Protein 3FD9 (pdb70)

Radius of gyration: 28.09 Å; Cα contacts (8 Å, |Δi|>4): 733; chains: 3; bounding box: 66×67×73 Å

CATH classification: 1.10.8.520 (+2 more: 1.20.1270.190, 1.10.287.1060)

Foldseek 3Di:
DDVVLCPVLQQADPVLVVVCPVPDPVLRVLLVPALASVLCSVLSNHDDPVQSVQSVVLVVVVPSVSSLQDAAEQAVQPLVSCSQPVVLVLVLVLCVLPVCLVVLVVVLVVLVVLLVVLVVVLVVLVVVCVVVVPVSVVSCVVSVVSNVVSVVVNVVSVVVVVVSVVVSCVQFVQSPQCVCCVVPNARVSRPPDHPVCVQLVVLVNCLPPDPCSQVSNVVVCVVVSSGHPNHGYHHDD/DDPVLCDVLQQADPVLVVVVPCPDPLLVVCLVPQPASVLCSVLSNHDDPVLSVQSVVLVVDPDSCSSQQDAAEQALLDLVSCSQPVVLPLVLVLCVVPVCLVVLVVVLVVLVVVLVVLVVVQVVLVVVCVPPVVVSVVVNVVSVVVNVVSVVSNVVSVVVVVVSVVVVCVQFVLCVVCVCCVPVVASVSRPPDHPVCVQQVVLVRCQPPDDCSFVSNVVVCVVSPSGHPNYTYHHD/DDPVLCDVLQQADPVLVVVCPVPDPVLVVCLVPDPQSVLCSVLSNHDDPVQSVQSVVLSVVPDPPSCLLDAAEEAVLDLVSCSQAVVLVVVLVLCVVPVCVVVLVVVLVVLVVVLVVLVVVLVVLVVVCVPPVPVSVVVNVVSVVVNVVSVVSNVVSVVVVVVSVVVVCVQQVQSPQCCCCVPVNARCSSVVDHPVCPQLVVLSNQLPPDVCSQVSNVVVCVVSPSGRPNYGYHHD

Solvent-accessible surface area: 35447 Å² total

B-factor: mean 56.74, std 30.14, range [13.81, 181.64]

InterPro domains:
  IPR031835 Antiactivator protein ExsD, N-terminal domain [PF16806] (42-103)
  IPR043101 Antiactivator protein ExsD, domain 1 [G3DSA:1.10.8.520] (37-108)
  IPR048311 Antiactivator protein ExsD, helical hairpin domain [PF20904] (138-202)
  IPR048312 Antiactivator protein ExsD, C-terminal domain [PF20905] (214-274)

Sequence (709 aa):
ASSSLYRESGIISARQLALLQRLPRLRLEQLFRCEWLQQRLARGLALGREEVRQILLCAAQDDDGWCAELGDRVNLAVPQSIDWVLLPVYGWWESLLDQAIPGWRLSLVELETQSRQLRIKSEFWSRVAELEPEQAREELARVAKCQARTQEQVAELAGKLETASALAKSAWPNWQRGATLLASGGLAGFEPIPEVLECLWQPLCRLDDDVGAADAVQAWLHERNLCQAQDHFYWQSASSSLYRESGIISARQLALLQRLPRLRLEQLFRCEWLQQRLARGLALGREEVRQILLCAAQDDDGWCAELGDRVNLAVPQSIDWVLLPVYGWWESLLDQAIPGWRLSLVELETQSRQLRIKSEFWSRVAELEPEQAREELARVAKCQARTQEQVAELAGKLETASALAKSAWPNWQRGATLLASGGLAGFEPIPEVLECLWQPLCRLDDDVGAADAVQAWLHERNLCQAQDHFYWQASSSLYRESGIISARQLALLQRLPRLRLEQLFRCEWLQQRLARGLALGREEVRQILLCAAQDDDGWCAELGDRVNLAVPQSIDWVLLPVYGWWESLLDQAIPGWRLSLVELETQSRQLRIKSEFWSRVAELEPEQAREELARVAKCQARTQEQVAELAGKLETASALAKSAWPNWQRGATLLASGGLAGFEPIPEVLECLWQPLCRLDDDVGAADAVQAWLHERNLCQAQDHFYWQ

Organism: Pseudomonas aeruginosa (strain UCBPP-PA14) (NCBI:txid208963)

Structure (mmCIF, N/CA/C/O backbone):
data_3FD9
#
_entry.id   3FD9
#
_cell.length_a   144.755
_cell.length_b   69.347
_cell.length_c   86.331
_cell.angle_alpha   90.00
_cell.angle_beta   90.00
_cell.angle_gamma   90.00
#
_symmetry.space_group_name_H-M   'P 21 21 2'
#
loop_
_entity.id
_entity.type
_entity.pdbx_description
1 polymer 'Uncharacterized protein'
2 water water
#
loop_
_atom_site.group_PDB
_atom_site.id
_atom_site.type_symbol
_atom_site.label_atom_id
_atom_site.label_alt_id
_atom_site.label_comp_id
_atom_site.label_asym_id
_atom_site.label_entity_id
_atom_site.label_seq_id
_atom_site.pdbx_PDB_ins_code
_atom_site.Cartn_x
_atom_site.Cartn_y
_atom_site.Cartn_z
_atom_site.occupancy
_atom_site.B_iso_or_equiv
_atom_site.auth_seq_id
_atom_site.auth_comp_id
_atom_site.auth_asym_id
_atom_site.auth_atom_id
_atom_site.pdbx_PDB_model_num
ATOM 1 N N . ALA A 1 17 ? 43.059 49.359 62.139 1.00 90.69 37 ALA A N 1
ATOM 2 C CA . ALA A 1 17 ? 42.658 48.432 61.083 1.00 91.26 37 ALA A CA 1
ATOM 3 C C . ALA A 1 17 ? 43.821 48.105 60.143 1.00 90.40 37 ALA A C 1
ATOM 4 O O . ALA A 1 17 ? 43.993 48.744 59.103 1.00 90.67 37 ALA A O 1
ATOM 6 N N . SER A 1 18 ? 44.603 47.094 60.516 1.00 69.78 38 SER A N 1
ATOM 7 C CA . SER A 1 18 ? 45.818 46.727 59.800 1.00 65.70 38 SER A CA 1
ATOM 8 C C . SER A 1 18 ? 45.704 45.349 59.163 1.00 62.78 38 SER A C 1
ATOM 9 O O . SER A 1 18 ? 44.779 44.592 59.459 1.00 62.62 38 SER A O 1
ATOM 12 N N . SER A 1 19 ? 46.663 45.022 58.301 1.00 61.91 39 SER A N 1
ATOM 13 C CA . SER A 1 19 ? 46.663 43.747 57.589 1.00 58.19 39 SER A CA 1
ATOM 14 C C . SER A 1 19 ? 46.708 42.579 58.555 1.00 58.39 39 SER A C 1
ATOM 15 O O . SER A 1 19 ? 46.355 41.459 58.206 1.00 58.79 39 SER A O 1
ATOM 18 N N . SER A 1 20 ? 47.151 42.848 59.775 1.00 52.25 40 SER A N 1
ATOM 19 C CA . SER A 1 20 ? 47.232 41.823 60.801 1.00 51.12 40 SER A CA 1
ATOM 20 C C . SER A 1 20 ? 45.845 41.320 61.203 1.00 49.35 40 SER A C 1
ATOM 21 O O . SER A 1 20 ? 45.655 40.131 61.415 1.00 49.46 40 SER A O 1
ATOM 24 N N . LEU A 1 21 ? 44.877 42.224 61.306 1.00 51.33 41 LEU A N 1
ATOM 25 C CA . LEU A 1 21 ? 43.500 41.835 61.604 1.00 50.81 41 LEU A CA 1
ATOM 26 C C . LEU A 1 21 ? 42.968 40.838 60.590 1.00 47.66 41 LEU A C 1
ATOM 27 O O . LEU A 1 21 ? 42.226 39.919 60.934 1.00 49.07 41 LEU A O 1
ATOM 32 N N . TYR A 1 22 ? 43.340 41.037 59.333 1.00 42.42 42 TYR A N 1
ATOM 33 C CA . TYR A 1 22 ? 42.820 40.227 58.243 1.00 38.65 42 TYR A CA 1
ATOM 34 C C . TYR A 1 22 ? 43.534 38.894 58.134 1.00 38.16 42 TYR A C 1
ATOM 35 O O . TYR A 1 22 ? 42.946 37.895 57.740 1.00 40.21 42 TYR A O 1
ATOM 44 N N . ARG A 1 23 ? 44.809 38.886 58.480 1.00 39.22 43 ARG A N 1
ATOM 45 C CA . ARG A 1 23 ? 45.560 37.656 58.507 1.00 38.42 43 ARG A CA 1
ATOM 46 C C . ARG A 1 23 ? 45.067 36.788 59.663 1.00 40.49 43 ARG A C 1
ATOM 47 O O . ARG A 1 23 ? 44.719 35.621 59.462 1.00 40.86 43 ARG A O 1
ATOM 55 N N . GLU A 1 24 ? 45.020 37.353 60.867 1.00 44.46 44 GLU A N 1
ATOM 56 C CA . GLU A 1 24 ? 44.555 36.608 62.037 1.00 47.38 44 GLU A CA 1
ATOM 57 C C . GLU A 1 24 ? 43.151 36.024 61.865 1.00 43.87 44 GLU A C 1
ATOM 58 O O . GLU A 1 24 ? 42.852 34.943 62.371 1.00 43.14 44 GLU A O 1
ATOM 64 N N . SER A 1 25 ? 42.293 36.748 61.158 1.00 43.33 45 SER A N 1
ATOM 65 C CA . SER A 1 25 ? 40.915 36.323 60.955 1.00 41.04 45 SER A CA 1
ATOM 66 C C . SER A 1 25 ? 40.755 35.417 59.750 1.00 39.13 45 SER A C 1
ATOM 67 O O . SER A 1 25 ? 39.632 35.070 59.387 1.00 37.51 45 SER A O 1
ATOM 70 N N . GLY A 1 26 ? 41.869 35.048 59.123 1.00 38.23 46 GLY A N 1
ATOM 71 C CA . GLY A 1 26 ? 41.845 34.160 57.971 1.00 37.62 46 GLY A CA 1
ATOM 72 C C . GLY A 1 26 ? 40.997 34.703 56.836 1.00 36.38 46 GLY A C 1
ATOM 73 O O . GLY A 1 26 ? 40.354 33.952 56.102 1.00 35.85 46 GLY A O 1
ATOM 74 N N . ILE A 1 27 ? 40.984 36.022 56.698 1.00 33.70 47 ILE A N 1
ATOM 75 C CA . ILE A 1 27 ? 40.245 36.656 55.620 1.00 32.91 47 ILE A CA 1
ATOM 76 C C . ILE A 1 27 ? 41.133 36.721 54.386 1.00 31.81 47 ILE A C 1
ATOM 77 O O . ILE A 1 27 ? 40.659 36.582 53.255 1.00 31.96 47 ILE A O 1
ATOM 82 N N . ILE A 1 28 ? 42.427 36.921 54.629 1.00 29.05 48 ILE A N 1
ATOM 83 C CA . ILE A 1 28 ? 43.436 37.048 53.588 1.00 26.38 48 ILE A CA 1
ATOM 84 C C . ILE A 1 28 ? 44.615 36.119 53.911 1.00 27.18 48 ILE A C 1
ATOM 85 O O . ILE A 1 28 ? 45.224 36.225 54.978 1.00 29.94 48 ILE A O 1
ATOM 90 N N . SER A 1 29 ? 44.942 35.206 53.003 1.00 22.74 49 SER A N 1
ATOM 91 C CA . SER A 1 29 ? 46.046 34.289 53.254 1.00 22.68 49 SER A CA 1
ATOM 92 C C . SER A 1 29 ? 47.389 35.007 53.144 1.00 23.10 49 SER A C 1
ATOM 93 O O . SER A 1 29 ? 47.463 36.112 52.617 1.00 24.01 49 SER A O 1
ATOM 96 N N . ALA A 1 30 ? 48.448 34.382 53.648 1.00 33.07 50 ALA A N 1
ATOM 97 C CA . ALA A 1 30 ? 49.785 34.955 53.546 1.00 34.83 50 ALA A CA 1
ATOM 98 C C . ALA A 1 30 ? 50.148 35.124 52.083 1.00 31.94 50 ALA A C 1
ATOM 99 O O . ALA A 1 30 ? 50.663 36.169 51.675 1.00 33.31 50 ALA A O 1
ATOM 101 N N . ARG A 1 31 ? 49.874 34.085 51.297 1.00 36.96 51 ARG A N 1
ATOM 102 C CA . ARG A 1 31 ? 50.103 34.117 49.860 1.00 35.63 51 ARG A CA 1
ATOM 103 C C . ARG A 1 31 ? 49.424 35.334 49.230 1.00 35.84 51 ARG A C 1
ATOM 104 O O . ARG A 1 31 ? 50.044 36.079 48.466 1.00 37.20 51 ARG A O 1
ATOM 112 N N . GLN A 1 32 ? 48.146 35.527 49.550 1.00 28.56 52 GLN A N 1
ATOM 113 C CA . GLN A 1 32 ? 47.360 36.603 48.941 1.00 27.59 52 GLN A CA 1
ATOM 114 C C . GLN A 1 32 ? 47.887 37.972 49.314 1.00 27.62 52 GLN A C 1
ATOM 115 O O . GLN A 1 32 ? 48.057 38.835 48.452 1.00 29.73 52 GLN A O 1
ATOM 121 N N . LEU A 1 33 ? 48.152 38.165 50.600 1.00 37.95 53 LEU A N 1
ATOM 122 C CA . LEU A 1 33 ? 48.685 39.432 51.075 1.00 37.69 53 LEU A CA 1
ATOM 123 C C . LEU A 1 33 ? 49.972 39.819 50.335 1.00 37.70 53 LEU A C 1
ATOM 124 O O . LEU A 1 33 ? 50.156 40.973 49.973 1.00 40.76 53 LEU A O 1
ATOM 129 N N . ALA A 1 34 ? 50.854 38.859 50.096 1.00 27.80 54 ALA A N 1
ATOM 130 C CA . ALA A 1 34 ? 52.127 39.156 49.452 1.00 27.79 54 ALA A CA 1
ATOM 131 C C . ALA A 1 34 ? 51.927 39.712 48.052 1.00 28.51 54 ALA A C 1
ATOM 132 O O . ALA A 1 34 ? 52.676 40.578 47.603 1.00 30.02 54 ALA A O 1
ATOM 134 N N . LEU A 1 35 ? 50.920 39.202 47.356 1.00 30.11 55 LEU A N 1
ATOM 135 C CA . LEU A 1 35 ? 50.675 39.624 45.990 1.00 30.00 55 LEU A CA 1
ATOM 136 C C . LEU A 1 35 ? 50.111 41.031 46.017 1.00 29.92 55 LEU A C 1
ATOM 137 O O . LEU A 1 35 ? 50.515 41.899 45.243 1.00 31.47 55 LEU A O 1
ATOM 142 N N . LEU A 1 36 ? 49.173 41.247 46.931 1.00 33.17 56 LEU A N 1
ATOM 143 C CA . LEU A 1 36 ? 48.565 42.549 47.115 1.00 33.08 56 LEU A CA 1
ATOM 144 C C . LEU A 1 36 ? 49.610 43.586 47.501 1.00 34.39 56 LEU A C 1
ATOM 145 O O . LEU A 1 36 ? 49.584 44.700 46.997 1.00 37.15 56 LEU A O 1
ATOM 150 N N . GLN A 1 37 ? 50.536 43.222 48.379 1.00 34.50 57 GLN A N 1
ATOM 151 C CA . GLN A 1 37 ? 51.543 44.173 48.822 1.00 34.28 57 GLN A CA 1
ATOM 152 C C . GLN A 1 37 ? 52.434 44.597 47.674 1.00 35.40 57 GLN A C 1
ATOM 153 O O . GLN A 1 37 ? 52.880 45.736 47.612 1.00 39.57 57 GLN A O 1
ATOM 159 N N . ARG A 1 38 ? 52.684 43.684 46.749 1.00 30.01 58 ARG A N 1
ATOM 160 C CA . ARG A 1 38 ? 53.565 43.977 45.624 1.00 30.26 58 ARG A CA 1
ATOM 161 C C . ARG A 1 38 ? 52.862 44.865 44.599 1.00 30.76 58 ARG A C 1
ATOM 162 O O . ARG A 1 38 ? 53.490 45.737 43.982 1.00 32.26 58 ARG A O 1
ATOM 178 N N . LEU A 1 40 ? 49.798 46.720 44.958 1.00 38.41 60 LEU A N 1
ATOM 179 C CA . LEU A 1 40 ? 49.172 47.928 45.459 1.00 39.95 60 LEU A CA 1
ATOM 180 C C . LEU A 1 40 ? 50.178 48.804 46.188 1.00 41.88 60 LEU A C 1
ATOM 181 O O . LEU A 1 40 ? 50.907 48.325 47.061 1.00 42.01 60 LEU A O 1
ATOM 186 N N . PRO A 1 41 ? 50.215 50.094 45.823 1.00 42.19 61 PRO A N 1
ATOM 187 C CA . PRO A 1 41 ? 50.952 51.150 46.518 1.00 45.41 61 PRO A CA 1
ATOM 188 C C . PRO A 1 41 ? 50.569 51.166 47.986 1.00 46.07 61 PRO A C 1
ATOM 189 O O . PRO A 1 41 ? 49.431 50.848 48.306 1.00 45.87 61 PRO A O 1
ATOM 193 N N . ARG A 1 42 ? 51.494 51.539 48.859 1.00 62.64 62 ARG A N 1
ATOM 194 C CA . ARG A 1 42 ? 51.226 51.572 50.296 1.00 64.71 62 ARG A CA 1
ATOM 195 C C . ARG A 1 42 ? 49.926 52.307 50.636 1.00 63.79 62 ARG A C 1
ATOM 196 O O . ARG A 1 42 ? 49.206 51.932 51.565 1.00 63.54 62 ARG A O 1
ATOM 204 N N . LEU A 1 43 ? 49.637 53.358 49.878 1.00 60.38 63 LEU A N 1
ATOM 205 C CA . LEU A 1 43 ? 48.469 54.190 50.133 1.00 60.40 63 LEU A CA 1
ATOM 206 C C . LEU A 1 43 ? 47.178 53.473 49.759 1.00 57.54 63 LEU A C 1
ATOM 207 O O . LEU A 1 43 ? 46.167 53.616 50.437 1.00 57.95 63 LEU A O 1
ATOM 212 N N . ARG A 1 44 ? 47.213 52.706 48.677 1.00 48.98 64 ARG A N 1
ATOM 213 C CA . ARG A 1 44 ? 46.035 51.976 48.222 1.00 47.17 64 ARG A CA 1
ATOM 214 C C . ARG A 1 44 ? 45.751 50.801 49.137 1.00 45.43 64 ARG A C 1
ATOM 215 O O . ARG A 1 44 ? 44.600 50.454 49.396 1.00 45.23 64 ARG A O 1
ATOM 223 N N . LEU A 1 45 ? 46.818 50.180 49.621 1.00 38.75 65 LEU A N 1
ATOM 224 C CA . LEU A 1 45 ? 46.690 49.090 50.574 1.00 35.91 65 LEU A CA 1
ATOM 225 C C . LEU A 1 45 ? 45.926 49.511 51.815 1.00 34.46 65 LEU A C 1
ATOM 226 O O . LEU A 1 45 ? 45.086 48.771 52.291 1.00 32.10 65 LEU A O 1
ATOM 231 N N . GLU A 1 46 ? 46.237 50.686 52.352 1.00 59.92 66 GLU A N 1
ATOM 232 C CA . GLU A 1 46 ? 45.572 51.149 53.561 1.00 61.79 66 GLU A CA 1
ATOM 233 C C . GLU A 1 46 ? 44.138 51.545 53.242 1.00 59.15 66 GLU A C 1
ATOM 234 O O . GLU A 1 46 ? 43.242 51.355 54.058 1.00 59.92 66 GLU A O 1
ATOM 240 N N . GLN A 1 47 ? 43.907 52.071 52.047 1.00 38.04 67 GLN A N 1
ATOM 241 C CA . GLN A 1 47 ? 42.543 52.407 51.654 1.00 36.66 67 GLN A CA 1
ATOM 242 C C . GLN A 1 47 ? 41.708 51.151 51.543 1.00 33.85 67 GLN A C 1
ATOM 243 O O . GLN A 1 47 ? 40.552 51.123 51.962 1.00 35.12 67 GLN A O 1
ATOM 249 N N . LEU A 1 48 ? 42.302 50.107 50.980 1.00 32.85 68 LEU A N 1
ATOM 250 C CA . LEU A 1 48 ? 41.638 48.821 50.878 1.00 31.22 68 LEU A CA 1
ATOM 251 C C . LEU A 1 48 ? 41.299 48.283 52.257 1.00 31.56 68 LEU A C 1
ATOM 252 O O . LEU A 1 48 ? 40.212 47.760 52.474 1.00 30.66 68 LEU A O 1
ATOM 257 N N . PHE A 1 49 ? 42.229 48.415 53.194 1.00 38.67 69 PHE A N 1
ATOM 258 C CA . PHE A 1 49 ? 42.046 47.801 54.498 1.00 39.31 69 PHE A CA 1
ATOM 259 C C . PHE A 1 49 ? 40.924 48.459 55.276 1.00 40.19 69 PHE A C 1
ATOM 260 O O . PHE A 1 49 ? 40.313 47.828 56.132 1.00 41.94 69 PHE A O 1
ATOM 268 N N . ARG A 1 50 ? 40.644 49.721 54.970 1.00 49.26 70 ARG A N 1
ATOM 269 C CA . ARG A 1 50 ? 39.633 50.470 55.706 1.00 51.29 70 ARG A CA 1
ATOM 270 C C . ARG A 1 50 ? 38.284 50.545 54.997 1.00 50.71 70 ARG A C 1
ATOM 271 O O . ARG A 1 50 ? 37.313 51.067 55.552 1.00 52.41 70 ARG A O 1
ATOM 279 N N . CYS A 1 51 ? 38.213 50.017 53.781 1.00 37.49 71 CYS A N 1
ATOM 280 C CA . CYS A 1 51 ? 37.007 50.186 52.980 1.00 37.42 71 CYS A CA 1
ATOM 281 C C . CYS A 1 51 ? 35.843 49.326 53.475 1.00 37.41 71 CYS A C 1
ATOM 282 O O . CYS A 1 51 ? 36.044 48.289 54.098 1.00 37.58 71 CYS A O 1
ATOM 285 N N . GLU A 1 52 ? 34.624 49.768 53.194 1.00 52.18 72 GLU A N 1
ATOM 286 C CA . GLU A 1 52 ? 33.421 49.111 53.711 1.00 52.48 72 GLU A CA 1
ATOM 287 C C . GLU A 1 52 ? 33.274 47.666 53.265 1.00 50.38 72 GLU A C 1
ATOM 288 O O . GLU A 1 52 ? 32.912 46.806 54.060 1.00 50.41 72 GLU A O 1
ATOM 294 N N . TRP A 1 53 ? 33.537 47.417 51.983 1.00 32.64 73 TRP A N 1
ATOM 295 C CA . TRP A 1 53 ? 33.425 46.082 51.391 1.00 29.74 73 TRP A CA 1
ATOM 296 C C . TRP A 1 53 ? 34.285 45.092 52.143 1.00 28.77 73 TRP A C 1
ATOM 297 O O . TRP A 1 53 ? 33.796 44.083 52.628 1.00 29.75 73 TRP A O 1
ATOM 308 N N . LEU A 1 54 ? 35.570 45.389 52.251 1.00 35.99 74 LEU A N 1
ATOM 309 C CA . LEU A 1 54 ? 36.483 44.470 52.909 1.00 35.31 74 LEU A CA 1
ATOM 310 C C . LEU A 1 54 ? 36.148 44.356 54.396 1.00 35.93 74 LEU A C 1
ATOM 311 O O . LEU A 1 54 ? 36.353 43.313 55.006 1.00 37.31 74 LEU A O 1
ATOM 316 N N . GLN A 1 55 ? 35.625 45.430 54.975 1.00 37.44 75 GLN A N 1
ATOM 317 C CA . GLN A 1 55 ? 35.228 45.418 56.380 1.00 38.51 75 GLN A CA 1
ATOM 318 C C . GLN A 1 55 ? 34.036 44.488 56.610 1.00 38.13 75 GLN A C 1
ATOM 319 O O . GLN A 1 55 ? 33.927 43.839 57.648 1.00 39.27 75 GLN A O 1
ATOM 325 N N . GLN A 1 56 ? 33.141 44.452 55.630 1.00 41.17 76 GLN A N 1
ATOM 326 C CA . GLN A 1 56 ? 31.963 43.604 55.662 1.00 40.95 76 GLN A CA 1
ATOM 327 C C . GLN A 1 56 ? 32.391 42.146 55.598 1.00 39.78 76 GLN A C 1
ATOM 328 O O . GLN A 1 56 ? 31.919 41.313 56.372 1.00 41.38 76 GLN A O 1
ATOM 334 N N . ARG A 1 57 ? 33.302 41.838 54.681 1.00 29.40 77 ARG A N 1
ATOM 335 C CA . ARG A 1 57 ? 33.816 40.481 54.569 1.00 26.41 77 ARG A CA 1
ATOM 336 C C . ARG A 1 57 ? 34.528 40.058 55.844 1.00 27.09 77 ARG A C 1
ATOM 337 O O . ARG A 1 57 ? 34.363 38.925 56.295 1.00 26.43 77 ARG A O 1
ATOM 345 N N . LEU A 1 58 ? 35.299 40.961 56.441 1.00 30.94 78 LEU A N 1
ATOM 346 C CA . LEU A 1 58 ? 35.970 40.651 57.703 1.00 33.52 78 LEU A CA 1
ATOM 347 C C . LEU A 1 58 ? 34.963 40.248 58.786 1.00 33.34 78 LEU A C 1
ATOM 348 O O . LEU A 1 58 ? 35.050 39.157 59.365 1.00 32.71 78 LEU A O 1
ATOM 353 N N . ALA A 1 59 ? 34.002 41.128 59.042 1.00 43.09 79 ALA A N 1
ATOM 354 C CA . ALA A 1 59 ? 32.979 40.885 60.053 1.00 43.10 79 ALA A CA 1
ATOM 355 C C . ALA A 1 59 ? 32.228 39.565 59.826 1.00 43.05 79 ALA A C 1
ATOM 356 O O . ALA A 1 59 ? 31.793 38.911 60.775 1.00 46.02 79 ALA A O 1
ATOM 358 N N . ARG A 1 60 ? 32.085 39.172 58.568 1.00 32.49 80 ARG A N 1
ATOM 359 C CA . ARG A 1 60 ? 31.287 38.006 58.233 1.00 31.58 80 ARG A CA 1
ATOM 360 C C . ARG A 1 60 ? 32.144 36.750 58.124 1.00 32.64 80 ARG A C 1
ATOM 361 O O . ARG A 1 60 ? 31.616 35.642 58.017 1.00 34.97 80 ARG A O 1
ATOM 369 N N . GLY A 1 61 ? 33.463 36.924 58.163 1.00 34.09 81 GLY A N 1
ATOM 370 C CA . GLY A 1 61 ? 34.381 35.809 58.033 1.00 33.42 81 GLY A CA 1
ATOM 371 C C . GLY A 1 61 ? 34.501 35.284 56.613 1.00 34.41 81 GLY A C 1
ATOM 372 O O . GLY A 1 61 ? 34.829 34.113 56.404 1.00 36.75 81 GLY A O 1
ATOM 373 N N . LEU A 1 62 ? 34.256 36.148 55.633 1.00 30.19 82 LEU A N 1
ATOM 374 C CA . LEU A 1 62 ? 34.221 35.719 54.238 1.00 30.15 82 LEU A CA 1
ATOM 375 C C . LEU A 1 62 ? 35.566 35.849 53.505 1.00 29.19 82 LEU A C 1
ATOM 376 O O . LEU A 1 62 ? 35.842 36.847 52.845 1.00 28.95 82 LEU A O 1
ATOM 381 N N . ALA A 1 63 ? 36.378 34.804 53.611 1.00 27.85 83 ALA A N 1
ATOM 382 C CA . ALA A 1 63 ? 37.716 34.767 53.036 1.00 27.91 83 ALA A CA 1
ATOM 383 C C . ALA A 1 63 ? 37.754 35.111 51.551 1.00 27.85 83 ALA A C 1
ATOM 384 O O . ALA A 1 63 ? 36.878 34.707 50.800 1.00 28.90 83 ALA A O 1
ATOM 386 N N . LEU A 1 64 ? 38.789 35.827 51.126 1.00 24.78 84 LEU A N 1
ATOM 387 C CA . LEU A 1 64 ? 38.941 36.181 49.717 1.00 24.83 84 LEU A CA 1
ATOM 388 C C . LEU A 1 64 ? 39.364 34.984 48.869 1.00 25.55 84 LEU A C 1
ATOM 389 O O . LEU A 1 64 ? 40.084 34.103 49.341 1.00 26.66 84 LEU A O 1
ATOM 394 N N . GLY A 1 65 ? 38.934 34.976 47.610 1.00 29.72 85 GLY A N 1
ATOM 395 C CA . GLY A 1 65 ? 39.354 33.956 46.665 1.00 29.29 85 GLY A CA 1
ATOM 396 C C . GLY A 1 65 ? 40.054 34.595 45.485 1.00 30.77 85 GLY A C 1
ATOM 397 O O . GLY A 1 65 ? 40.371 35.777 45.528 1.00 31.00 85 GLY A O 1
ATOM 398 N N . ARG A 1 66 ? 40.297 33.826 44.430 1.00 38.09 86 ARG A N 1
ATOM 399 C CA . ARG A 1 66 ? 41.008 34.355 43.275 1.00 41.76 86 ARG A CA 1
ATOM 400 C C . ARG A 1 66 ? 40.353 35.617 42.730 1.00 42.38 86 ARG A C 1
ATOM 401 O O . ARG A 1 66 ? 41.031 36.596 42.429 1.00 42.04 86 ARG A O 1
ATOM 409 N N . GLU A 1 67 ? 39.030 35.583 42.599 1.00 42.16 87 GLU A N 1
ATOM 410 C CA . GLU A 1 67 ? 38.296 36.671 41.967 1.00 43.62 87 GLU A CA 1
ATOM 411 C C . GLU A 1 67 ? 38.292 37.926 42.831 1.00 42.79 87 GLU A C 1
ATOM 412 O O . GLU A 1 67 ? 38.484 39.034 42.331 1.00 44.56 87 GLU A O 1
ATOM 418 N N . GLU A 1 68 ? 38.079 37.751 44.128 1.00 37.02 88 GLU A N 1
ATOM 419 C CA . GLU A 1 68 ? 38.124 38.879 45.037 1.00 36.13 88 GLU A CA 1
ATOM 420 C C . GLU A 1 68 ? 39.474 39.568 44.922 1.00 35.53 88 GLU A C 1
ATOM 421 O O . GLU A 1 68 ? 39.548 40.792 44.858 1.00 37.77 88 GLU A O 1
ATOM 427 N N . VAL A 1 69 ? 40.549 38.794 44.878 1.00 25.87 89 VAL A N 1
ATOM 428 C CA . VAL A 1 69 ? 41.862 39.402 44.700 1.00 32.79 89 VAL A CA 1
ATOM 429 C C . VAL A 1 69 ? 41.943 40.157 43.370 1.00 27.51 89 VAL A C 1
ATOM 430 O O . VAL A 1 69 ? 42.354 41.322 43.341 1.00 27.88 89 VAL A O 1
ATOM 434 N N . ARG A 1 70 ? 41.548 39.512 42.275 1.00 31.62 90 ARG A N 1
ATOM 435 C CA . ARG A 1 70 ? 41.626 40.161 40.971 1.00 33.05 90 ARG A CA 1
ATOM 436 C C . ARG A 1 70 ? 40.849 41.479 40.956 1.00 33.36 90 ARG A C 1
ATOM 437 O O . ARG A 1 70 ? 41.376 42.505 40.513 1.00 35.36 90 ARG A O 1
ATOM 445 N N . GLN A 1 71 ? 39.610 41.444 41.446 1.00 29.40 91 GLN A N 1
ATOM 446 C CA . GLN A 1 71 ? 38.752 42.624 41.474 1.00 29.27 91 GLN A CA 1
ATOM 447 C C . GLN A 1 71 ? 39.386 43.764 42.249 1.00 28.95 91 GLN A C 1
ATOM 448 O O . GLN A 1 71 ? 39.319 44.920 41.837 1.00 31.28 91 GLN A O 1
ATOM 454 N N . ILE A 1 72 ? 40.006 43.440 43.375 1.00 26.49 92 ILE A N 1
ATOM 455 C CA . ILE A 1 72 ? 40.747 44.437 44.132 1.00 25.76 92 ILE A CA 1
ATOM 456 C C . ILE A 1 72 ? 41.774 45.112 43.231 1.00 27.30 92 ILE A C 1
ATOM 457 O O . ILE A 1 72 ? 41.774 46.332 43.088 1.00 26.19 92 ILE A O 1
ATOM 462 N N . LEU A 1 73 ? 42.634 44.310 42.609 1.00 31.84 93 LEU A N 1
ATOM 463 C CA . LEU A 1 73 ? 43.667 44.842 41.724 1.00 34.84 93 LEU A CA 1
ATOM 464 C C . LEU A 1 73 ? 43.057 45.637 40.574 1.00 38.10 93 LEU A C 1
ATOM 465 O O . LEU A 1 73 ? 43.625 46.629 40.108 1.00 40.20 93 LEU A O 1
ATOM 470 N N . LEU A 1 74 ? 41.893 45.192 40.122 1.00 39.17 94 LEU A N 1
ATOM 471 C CA . LEU A 1 74 ? 41.216 45.828 39.008 1.00 41.36 94 LEU A CA 1
ATOM 472 C C . LEU A 1 74 ? 40.760 47.220 39.415 1.00 42.60 94 LEU A C 1
ATOM 473 O O . LEU A 1 74 ? 41.240 48.231 38.892 1.00 44.17 94 LEU A O 1
ATOM 478 N N . CYS A 1 75 ? 39.834 47.255 40.366 1.00 42.07 95 CYS A N 1
ATOM 479 C CA . CYS A 1 75 ? 39.266 48.498 40.851 1.00 45.08 95 CYS A CA 1
ATOM 480 C C . CYS A 1 75 ? 40.309 49.503 41.313 1.00 47.72 95 CYS A C 1
ATOM 481 O O . CYS A 1 75 ? 40.088 50.703 41.222 1.00 50.08 95 CYS A O 1
ATOM 484 N N . ALA A 1 76 ? 41.442 49.018 41.806 1.00 55.42 96 ALA A N 1
ATOM 485 C CA . ALA A 1 76 ? 42.457 49.900 42.358 1.00 56.71 96 ALA A CA 1
ATOM 486 C C . ALA A 1 76 ? 43.259 50.584 41.262 1.00 60.64 96 ALA A C 1
ATOM 487 O O . ALA A 1 76 ? 43.950 51.571 41.513 1.00 62.96 96 ALA A O 1
ATOM 489 N N . ALA A 1 77 ? 43.163 50.065 40.043 1.00 53.65 97 ALA A N 1
ATOM 490 C CA . ALA A 1 77 ? 43.949 50.602 38.935 1.00 57.15 97 ALA A CA 1
ATOM 491 C C . ALA A 1 77 ? 43.334 51.864 38.324 1.00 60.23 97 ALA A C 1
ATOM 492 O O . ALA A 1 77 ? 43.979 52.551 37.530 1.00 63.67 97 ALA A O 1
ATOM 494 N N . GLN A 1 78 ? 42.095 52.172 38.695 1.00 72.53 98 GLN A N 1
ATOM 495 C CA . GLN A 1 78 ? 41.441 53.379 38.200 1.00 77.55 98 GLN A CA 1
ATOM 496 C C . GLN A 1 78 ? 42.118 54.638 38.745 1.00 79.16 98 GLN A C 1
ATOM 497 O O . GLN A 1 78 ? 42.170 55.664 38.070 1.00 80.97 98 GLN A O 1
ATOM 503 N N . ASP A 1 79 ? 42.622 54.550 39.973 1.00 88.97 99 ASP A N 1
ATOM 504 C CA . ASP A 1 79 ? 43.354 55.648 40.609 1.00 91.20 99 ASP A CA 1
ATOM 505 C C . ASP A 1 79 ? 42.460 56.744 41.191 1.00 92.11 99 ASP A C 1
ATOM 506 O O . ASP A 1 79 ? 42.949 57.696 41.799 1.00 93.19 99 ASP A O 1
ATOM 511 N N . ASP A 1 80 ? 41.155 56.609 40.994 1.00 88.33 100 ASP A N 1
ATOM 512 C CA . ASP A 1 80 ? 40.195 57.438 41.702 1.00 89.48 100 ASP A CA 1
ATOM 513 C C . ASP A 1 80 ? 40.300 57.078 43.185 1.00 85.97 100 ASP A C 1
ATOM 514 O O . ASP A 1 80 ? 40.546 55.923 43.524 1.00 83.01 100 ASP A O 1
ATOM 519 N N . ASP A 1 81 ? 40.138 58.060 44.066 1.00 79.50 101 ASP A N 1
ATOM 520 C CA . ASP A 1 81 ? 40.344 57.844 45.501 1.00 76.50 101 ASP A CA 1
ATOM 521 C C . ASP A 1 81 ? 39.164 57.152 46.175 1.00 72.26 101 ASP A C 1
ATOM 522 O O . ASP A 1 81 ? 39.236 56.773 47.345 1.00 69.09 101 ASP A O 1
ATOM 527 N N . GLY A 1 82 ? 38.076 56.999 45.433 1.00 55.08 102 GLY A N 1
ATOM 528 C CA . GLY A 1 82 ? 36.918 56.277 45.926 1.00 53.03 102 GLY A CA 1
ATOM 529 C C . GLY A 1 82 ? 36.720 54.977 45.173 1.00 50.70 102 GLY A C 1
ATOM 530 O O . GLY A 1 82 ? 35.590 54.533 44.981 1.00 49.85 102 GLY A O 1
ATOM 531 N N . TRP A 1 83 ? 37.833 54.375 44.752 1.00 56.16 103 TRP A N 1
ATOM 532 C CA . TRP A 1 83 ? 37.821 53.139 43.971 1.00 53.65 103 TRP A CA 1
ATOM 533 C C . TRP A 1 83 ? 37.193 51.984 44.740 1.00 51.79 103 TRP A C 1
ATOM 534 O O . TRP A 1 83 ? 36.540 51.123 44.154 1.00 51.05 103 TRP A O 1
ATOM 545 N N . CYS A 1 84 ? 37.386 51.977 46.053 1.00 57.10 104 CYS A N 1
ATOM 546 C CA . CYS A 1 84 ? 36.790 50.961 46.909 1.00 56.20 104 CYS A CA 1
ATOM 547 C C . CYS A 1 84 ? 35.281 50.849 46.718 1.00 54.55 104 CYS A C 1
ATOM 548 O O . CYS A 1 84 ? 34.691 49.797 46.957 1.00 55.50 104 CYS A O 1
ATOM 551 N N . ALA A 1 85 ? 34.656 51.941 46.301 1.00 52.97 105 ALA A N 1
ATOM 552 C CA . ALA A 1 85 ? 33.210 51.982 46.180 1.00 51.27 105 ALA A CA 1
ATOM 553 C C . ALA A 1 85 ? 32.716 51.104 45.039 1.00 50.98 105 ALA A C 1
ATOM 554 O O . ALA A 1 85 ? 31.511 50.908 44.887 1.00 49.97 105 ALA A O 1
ATOM 556 N N . GLU A 1 86 ? 33.643 50.581 44.240 1.00 47.91 106 GLU A N 1
ATOM 557 C CA . GLU A 1 86 ? 33.290 49.750 43.091 1.00 47.03 106 GLU A CA 1
ATOM 558 C C . GLU A 1 86 ? 33.405 48.267 43.396 1.00 43.64 106 GLU A C 1
ATOM 559 O O . GLU A 1 86 ? 33.072 47.423 42.564 1.00 43.71 106 GLU A O 1
ATOM 565 N N . LEU A 1 87 ? 33.880 47.951 44.593 1.00 37.44 107 LEU A N 1
ATOM 566 C CA . LEU A 1 87 ? 34.049 46.566 44.995 1.00 36.57 107 LEU A CA 1
ATOM 567 C C . LEU A 1 87 ? 32.727 45.965 45.435 1.00 35.04 107 LEU A C 1
ATOM 568 O O . LEU A 1 87 ? 31.991 46.571 46.205 1.00 36.32 107 LEU A O 1
ATOM 573 N N . GLY A 1 88 ? 32.434 44.767 44.948 1.00 37.94 108 GLY A N 1
ATOM 574 C CA . GLY A 1 88 ? 31.268 44.024 45.380 1.00 36.63 108 GLY A CA 1
ATOM 575 C C . GLY A 1 88 ? 31.419 42.571 44.976 1.00 37.89 108 GLY A C 1
ATOM 576 O O . GLY A 1 88 ? 32.398 42.198 44.322 1.00 40.57 108 GLY A O 1
ATOM 577 N N . ASP A 1 89 ? 30.452 41.748 45.364 1.00 34.52 109 ASP A N 1
ATOM 578 C CA . ASP A 1 89 ? 30.470 40.342 45.015 1.00 34.15 109 ASP A CA 1
ATOM 579 C C . ASP A 1 89 ? 29.268 39.991 44.165 1.00 34.77 109 ASP A C 1
ATOM 580 O O . ASP A 1 89 ? 28.235 40.642 44.255 1.00 34.09 109 ASP A O 1
ATOM 585 N N . ARG A 1 90 ? 29.418 38.968 43.333 1.00 56.79 110 ARG A N 1
ATOM 586 C CA . ARG A 1 90 ? 28.293 38.381 42.632 1.00 59.93 110 ARG A CA 1
ATOM 587 C C . ARG A 1 90 ? 27.922 37.162 43.454 1.00 58.56 110 ARG A C 1
ATOM 588 O O . ARG A 1 90 ? 28.728 36.245 43.603 1.00 61.46 110 ARG A O 1
ATOM 596 N N . VAL A 1 91 ? 26.711 37.151 43.997 1.00 29.52 111 VAL A N 1
ATOM 597 C CA . VAL A 1 91 ? 26.350 36.168 45.001 1.00 27.60 111 VAL A CA 1
ATOM 598 C C . VAL A 1 91 ? 25.169 35.316 44.571 1.00 28.88 111 VAL A C 1
ATOM 599 O O . VAL A 1 91 ? 24.095 35.830 44.269 1.00 29.55 111 VAL A O 1
ATOM 603 N N . ASN A 1 92 ? 25.363 34.002 44.560 1.00 44.08 112 ASN A N 1
ATOM 604 C CA . ASN A 1 92 ? 24.300 33.094 44.169 1.00 43.34 112 ASN A CA 1
ATOM 605 C C . ASN A 1 92 ? 23.523 32.616 45.375 1.00 43.39 112 ASN A C 1
ATOM 606 O O . ASN A 1 92 ? 23.974 31.733 46.101 1.00 43.97 112 ASN A O 1
ATOM 611 N N . LEU A 1 93 ? 22.345 33.194 45.578 1.00 34.35 113 LEU A N 1
ATOM 612 C CA . LEU A 1 93 ? 21.520 32.860 46.731 1.00 34.63 113 LEU A CA 1
ATOM 613 C C . LEU A 1 93 ? 20.946 31.454 46.641 1.00 36.05 113 LEU A C 1
ATOM 614 O O . LEU A 1 93 ? 20.253 31.005 47.549 1.00 37.84 113 LEU A O 1
ATOM 619 N N . ALA A 1 94 ? 21.238 30.754 45.554 1.00 52.07 114 ALA A N 1
ATOM 620 C CA . ALA A 1 94 ? 20.937 29.334 45.507 1.00 53.63 114 ALA A CA 1
ATOM 621 C C . ALA A 1 94 ? 21.648 28.687 46.682 1.00 52.66 114 ALA A C 1
ATOM 622 O O . ALA A 1 94 ? 21.017 28.299 47.664 1.00 56.14 114 ALA A O 1
ATOM 624 N N . VAL A 1 95 ? 22.971 28.603 46.582 1.00 33.93 115 VAL A N 1
ATOM 625 C CA . VAL A 1 95 ? 23.828 28.068 47.644 1.00 32.17 115 VAL A CA 1
ATOM 626 C C . VAL A 1 95 ? 23.358 28.441 49.062 1.00 32.02 115 VAL A C 1
ATOM 627 O O . VAL A 1 95 ? 23.414 29.600 49.456 1.00 32.98 115 VAL A O 1
ATOM 631 N N . PRO A 1 96 ? 22.898 27.460 49.838 1.00 34.08 116 PRO A N 1
ATOM 632 C CA . PRO A 1 96 ? 22.468 27.768 51.202 1.00 33.43 116 PRO A CA 1
ATOM 633 C C . PRO A 1 96 ? 23.517 28.530 52.011 1.00 32.38 116 PRO A C 1
ATOM 634 O O . PRO A 1 96 ? 23.158 29.385 52.821 1.00 32.85 116 PRO A O 1
ATOM 638 N N . GLN A 1 97 ? 24.789 28.214 51.805 1.00 33.46 117 GLN A N 1
ATOM 639 C CA . GLN A 1 97 ? 25.851 28.883 52.527 1.00 33.31 117 GLN A CA 1
ATOM 640 C C . GLN A 1 97 ? 25.864 30.361 52.179 1.00 34.79 117 GLN A C 1
ATOM 641 O O . GLN A 1 97 ? 26.152 31.209 53.024 1.00 36.61 117 GLN A O 1
ATOM 647 N N . SER A 1 98 ? 25.568 30.664 50.921 1.00 36.43 118 SER A N 1
ATOM 648 C CA . SER A 1 98 ? 25.559 32.039 50.450 1.00 35.42 118 SER A CA 1
ATOM 649 C C . SER A 1 98 ? 24.313 32.768 50.936 1.00 33.98 118 SER A C 1
ATOM 650 O O . SER A 1 98 ? 24.365 33.939 51.298 1.00 34.43 118 SER A O 1
ATOM 661 N N . ILE A 1 100 ? 22.944 32.243 53.665 1.00 27.10 120 ILE A N 1
ATOM 662 C CA . ILE A 1 100 ? 23.099 32.438 55.098 1.00 26.00 120 ILE A CA 1
ATOM 663 C C . ILE A 1 100 ? 24.041 33.581 55.422 1.00 26.73 120 ILE A C 1
ATOM 664 O O . ILE A 1 100 ? 23.770 34.389 56.302 1.00 29.04 120 ILE A O 1
ATOM 669 N N . ASP A 1 101 ? 25.163 33.638 54.721 1.00 27.31 121 ASP A N 1
ATOM 670 C CA . ASP A 1 101 ? 26.220 34.562 55.088 1.00 27.70 121 ASP A CA 1
ATOM 671 C C . ASP A 1 101 ? 25.966 35.952 54.556 1.00 28.89 121 ASP A C 1
ATOM 672 O O . ASP A 1 101 ? 26.485 36.930 55.092 1.00 30.68 121 ASP A O 1
ATOM 677 N N . TRP A 1 102 ? 25.178 36.030 53.490 1.00 35.75 122 TRP A N 1
ATOM 678 C CA . TRP A 1 102 ? 24.935 37.291 52.821 1.00 34.55 122 TRP A CA 1
ATOM 679 C C . TRP A 1 102 ? 23.567 37.868 53.143 1.00 35.83 122 TRP A C 1
ATOM 680 O O . TRP A 1 102 ? 23.340 39.056 52.980 1.00 38.61 122 TRP A O 1
ATOM 691 N N . VAL A 1 103 ? 22.652 37.036 53.611 1.00 32.61 123 VAL A N 1
ATOM 692 C CA . VAL A 1 103 ? 21.313 37.515 53.897 1.00 31.72 123 VAL A CA 1
ATOM 693 C C . VAL A 1 103 ? 20.903 37.201 55.331 1.00 33.51 123 VAL A C 1
ATOM 694 O O . VAL A 1 103 ? 20.874 38.084 56.178 1.00 36.56 123 VAL A O 1
ATOM 698 N N . LEU A 1 104 ? 20.597 35.940 55.603 1.00 26.58 124 LEU A N 1
ATOM 699 C CA . LEU A 1 104 ? 19.975 35.574 56.866 1.00 25.02 124 LEU A CA 1
ATOM 700 C C . LEU A 1 104 ? 20.700 36.110 58.094 1.00 25.64 124 LEU A C 1
ATOM 701 O O . LEU A 1 104 ? 20.074 36.699 58.975 1.00 27.39 124 LEU A O 1
ATOM 706 N N . LEU A 1 105 ? 22.011 35.916 58.159 1.00 21.42 125 LEU A N 1
ATOM 707 C CA . LEU A 1 105 ? 22.775 36.369 59.319 1.00 20.55 125 LEU A CA 1
ATOM 708 C C . LEU A 1 105 ? 22.863 37.898 59.451 1.00 21.82 125 LEU A C 1
ATOM 709 O O . LEU A 1 105 ? 22.624 38.445 60.529 1.00 23.06 125 LEU A O 1
ATOM 714 N N . PRO A 1 106 ? 23.221 38.596 58.363 1.00 29.71 126 PRO A N 1
ATOM 715 C CA . PRO A 1 106 ? 23.186 40.065 58.417 1.00 30.72 126 PRO A CA 1
ATOM 716 C C . PRO A 1 106 ? 21.793 40.585 58.768 1.00 32.61 126 PRO A C 1
ATOM 717 O O . PRO A 1 106 ? 21.629 41.415 59.665 1.00 33.97 126 PRO A O 1
ATOM 721 N N . VAL A 1 107 ? 20.789 40.086 58.060 1.00 31.48 127 VAL A N 1
ATOM 722 C CA . VAL A 1 107 ? 19.414 40.506 58.278 1.00 32.67 127 VAL A CA 1
ATOM 723 C C . VAL A 1 107 ? 18.986 40.292 59.719 1.00 34.31 127 VAL A C 1
ATOM 724 O O . VAL A 1 107 ? 18.290 41.127 60.298 1.00 36.75 127 VAL A O 1
ATOM 728 N N . TYR A 1 108 ? 19.395 39.174 60.301 1.00 28.68 128 TYR A N 1
ATOM 729 C CA . TYR A 1 108 ? 18.989 38.867 61.668 1.00 29.26 128 TYR A CA 1
ATOM 730 C C . TYR A 1 108 ? 19.674 39.782 62.661 1.00 29.57 128 TYR A C 1
ATOM 731 O O . TYR A 1 108 ? 19.090 40.166 63.659 1.00 27.92 128 TYR A O 1
ATOM 740 N N . GLY A 1 109 ? 20.925 40.124 62.388 1.00 27.79 129 GLY A N 1
ATOM 741 C CA . GLY A 1 109 ? 21.633 41.071 63.229 1.00 28.75 129 GLY A CA 1
ATOM 742 C C . GLY A 1 109 ? 20.947 42.419 63.186 1.00 30.88 129 GLY A C 1
ATOM 743 O O . GLY A 1 109 ? 20.807 43.097 64.199 1.00 34.80 129 GLY A O 1
ATOM 744 N N . TRP A 1 110 ? 20.515 42.805 61.995 1.00 36.85 130 TRP A N 1
ATOM 745 C CA . TRP A 1 110 ? 19.777 44.044 61.818 1.00 36.66 130 TRP A CA 1
ATOM 746 C C . TRP A 1 110 ? 18.429 43.980 62.543 1.00 36.94 130 TRP A C 1
ATOM 747 O O . TRP A 1 110 ? 18.128 44.833 63.368 1.00 38.57 130 TRP A O 1
ATOM 758 N N . TRP A 1 111 ? 17.625 42.966 62.244 1.00 33.44 131 TRP A N 1
ATOM 759 C CA . TRP A 1 111 ? 16.362 42.778 62.942 1.00 34.37 131 TRP A CA 1
ATOM 760 C C . TRP A 1 111 ? 16.571 42.911 64.441 1.00 37.07 131 TRP A C 1
ATOM 761 O O . TRP A 1 111 ? 15.959 43.742 65.100 1.00 40.97 131 TRP A O 1
ATOM 772 N N . GLU A 1 112 ? 17.457 42.089 64.974 1.00 43.94 132 GLU A N 1
ATOM 773 C CA . GLU A 1 112 ? 17.800 42.122 66.385 1.00 44.18 132 GLU A CA 1
ATOM 774 C C . GLU A 1 112 ? 17.950 43.545 66.944 1.00 45.81 132 GLU A C 1
ATOM 775 O O . GLU A 1 112 ? 17.498 43.829 68.053 1.00 47.82 132 GLU A O 1
ATOM 781 N N . SER A 1 113 ? 18.594 44.424 66.176 1.00 44.73 133 SER A N 1
ATOM 782 C CA . SER A 1 113 ? 18.867 45.796 66.601 1.00 46.22 133 SER A CA 1
ATOM 783 C C . SER A 1 113 ? 17.606 46.618 66.786 1.00 47.98 133 SER A C 1
ATOM 784 O O . SER A 1 113 ? 17.581 47.520 67.617 1.00 51.33 133 SER A O 1
ATOM 787 N N . LEU A 1 114 ? 16.572 46.339 65.996 1.00 42.04 134 LEU A N 1
ATOM 788 C CA . LEU A 1 114 ? 15.302 47.033 66.172 1.00 43.89 134 LEU A CA 1
ATOM 789 C C . LEU A 1 114 ? 14.789 46.810 67.586 1.00 45.95 134 LEU A C 1
ATOM 790 O O . LEU A 1 114 ? 14.412 47.754 68.271 1.00 47.07 134 LEU A O 1
ATOM 795 N N . LEU A 1 115 ? 14.786 45.552 68.013 1.00 64.29 135 LEU A N 1
ATOM 796 C CA . LEU A 1 115 ? 14.251 45.167 69.314 1.00 66.63 135 LEU A CA 1
ATOM 797 C C . LEU A 1 115 ? 14.987 45.838 70.470 1.00 66.95 135 LEU A C 1
ATOM 798 O O . LEU A 1 115 ? 14.442 45.989 71.564 1.00 70.79 135 LEU A O 1
ATOM 803 N N . ASP A 1 116 ? 16.229 46.229 70.215 1.00 48.78 136 ASP A N 1
ATOM 804 C CA . ASP A 1 116 ? 17.057 46.930 71.185 1.00 49.99 136 ASP A CA 1
ATOM 805 C C . ASP A 1 116 ? 18.359 47.290 70.489 1.00 49.63 136 ASP A C 1
ATOM 806 O O . ASP A 1 116 ? 19.130 46.415 70.094 1.00 50.11 136 ASP A O 1
ATOM 811 N N . GLN A 1 117 ? 18.591 48.586 70.334 1.00 54.70 137 GLN A N 1
ATOM 812 C CA . GLN A 1 117 ? 19.685 49.093 69.520 1.00 54.16 137 GLN A CA 1
ATOM 813 C C . GLN A 1 117 ? 21.025 48.996 70.239 1.00 53.48 137 GLN A C 1
ATOM 814 O O . GLN A 1 117 ? 22.078 49.144 69.626 1.00 52.33 137 GLN A O 1
ATOM 820 N N . ALA A 1 118 ? 20.987 48.743 71.541 1.00 64.50 138 ALA A N 1
ATOM 821 C CA . ALA A 1 118 ? 22.211 48.685 72.333 1.00 64.42 138 ALA A CA 1
ATOM 822 C C . ALA A 1 118 ? 22.919 47.346 72.176 1.00 61.48 138 ALA A C 1
ATOM 823 O O . ALA A 1 118 ? 24.096 47.210 72.516 1.00 62.24 138 ALA A O 1
ATOM 825 N N . ILE A 1 119 ? 22.185 46.368 71.653 1.00 45.69 139 ILE A N 1
ATOM 826 C CA . ILE A 1 119 ? 22.669 45.000 71.508 1.00 40.94 139 ILE A CA 1
ATOM 827 C C . ILE A 1 119 ? 23.961 44.875 70.710 1.00 39.89 139 ILE A C 1
ATOM 828 O O . ILE A 1 119 ? 24.924 44.275 71.188 1.00 38.63 139 ILE A O 1
ATOM 833 N N . PRO A 1 120 ? 23.990 45.420 69.483 1.00 39.54 140 PRO A N 1
ATOM 834 C CA . PRO A 1 120 ? 25.227 45.288 68.705 1.00 38.83 140 PRO A CA 1
ATOM 835 C C . PRO A 1 120 ? 26.423 45.708 69.533 1.00 41.38 140 PRO A C 1
ATOM 836 O O . PRO A 1 120 ? 27.436 45.016 69.533 1.00 43.55 140 PRO A O 1
ATOM 840 N N . GLY A 1 121 ? 26.294 46.821 70.248 1.00 48.23 141 GLY A N 1
ATOM 841 C CA . GLY A 1 121 ? 27.374 47.337 71.066 1.00 49.20 141 GLY A CA 1
ATOM 842 C C . GLY A 1 121 ? 27.789 46.373 72.160 1.00 48.84 141 GLY A C 1
ATOM 843 O O . GLY A 1 121 ? 28.980 46.216 72.446 1.00 48.52 141 GLY A O 1
ATOM 844 N N . TRP A 1 122 ? 26.809 45.722 72.777 1.00 50.83 142 TRP A N 1
ATOM 845 C CA . TRP A 1 122 ? 27.109 44.752 73.822 1.00 50.62 142 TRP A CA 1
ATOM 846 C C . TRP A 1 122 ? 27.941 43.585 73.288 1.00 49.47 142 TRP A C 1
ATOM 847 O O . TRP A 1 122 ? 28.903 43.157 73.931 1.00 49.84 142 TRP A O 1
ATOM 858 N N . ARG A 1 123 ? 27.563 43.075 72.116 1.00 47.76 143 ARG A N 1
ATOM 859 C CA . ARG A 1 123 ? 28.218 41.905 71.543 1.00 45.80 143 ARG A CA 1
ATOM 860 C C . ARG A 1 123 ? 29.702 42.123 71.341 1.00 47.15 143 ARG A C 1
ATOM 861 O O . ARG A 1 123 ? 30.522 41.337 71.828 1.00 45.78 143 ARG A O 1
ATOM 869 N N . LEU A 1 124 ? 30.053 43.186 70.623 1.00 71.07 144 LEU A N 1
ATOM 870 C CA . LEU A 1 124 ? 31.458 43.452 70.348 1.00 72.58 144 LEU A CA 1
ATOM 871 C C . LEU A 1 124 ? 32.203 43.769 71.638 1.00 72.92 144 LEU A C 1
ATOM 872 O O . LEU A 1 124 ? 33.366 43.407 71.792 1.00 74.50 144 LEU A O 1
ATOM 877 N N . SER A 1 125 ? 31.526 44.425 72.572 1.00 48.58 145 SER A N 1
ATOM 878 C CA . SER A 1 125 ? 32.127 44.690 73.873 1.00 49.35 145 SER A CA 1
ATOM 879 C C . SER A 1 125 ? 32.558 43.386 74.530 1.00 47.47 145 SER A C 1
ATOM 880 O O . SER A 1 125 ? 33.604 43.325 75.176 1.00 48.52 145 SER A O 1
ATOM 883 N N . LEU A 1 126 ? 31.748 42.345 74.372 1.00 55.38 146 LEU A N 1
ATOM 884 C CA . LEU A 1 126 ? 32.130 41.024 74.850 1.00 54.65 146 LEU A CA 1
ATOM 885 C C . LEU A 1 126 ? 33.422 40.591 74.180 1.00 54.78 146 LEU A C 1
ATOM 886 O O . LEU A 1 126 ? 34.358 40.146 74.845 1.00 56.29 146 LEU A O 1
ATOM 891 N N . VAL A 1 127 ? 33.469 40.728 72.859 1.00 44.15 147 VAL A N 1
ATOM 892 C CA . VAL A 1 127 ? 34.643 40.340 72.097 1.00 42.01 147 VAL A CA 1
ATOM 893 C C . VAL A 1 127 ? 35.891 40.987 72.679 1.00 43.91 147 VAL A C 1
ATOM 894 O O . VAL A 1 127 ? 36.900 40.317 72.900 1.00 45.07 147 VAL A O 1
ATOM 898 N N . GLU A 1 128 ? 35.819 42.287 72.940 1.00 50.89 148 GLU A N 1
ATOM 899 C CA . GLU A 1 128 ? 36.960 43.008 73.490 1.00 54.52 148 GLU A CA 1
ATOM 900 C C . GLU A 1 128 ? 37.208 42.612 74.935 1.00 55.02 148 GLU A C 1
ATOM 901 O O . GLU A 1 128 ? 38.334 42.688 75.430 1.00 55.91 148 GLU A O 1
ATOM 907 N N . LEU A 1 129 ? 36.145 42.192 75.608 1.00 60.46 149 LEU A N 1
ATOM 908 C CA . LEU A 1 129 ? 36.246 41.762 76.994 1.00 62.24 149 LEU A CA 1
ATOM 909 C C . LEU A 1 129 ? 36.854 40.371 77.078 1.00 62.72 149 LEU A C 1
ATOM 910 O O . LEU A 1 129 ? 37.525 40.038 78.052 1.00 64.28 149 LEU A O 1
ATOM 915 N N . GLU A 1 130 ? 36.611 39.561 76.054 1.00 81.00 150 GLU A N 1
ATOM 916 C CA . GLU A 1 130 ? 37.170 38.223 75.988 1.00 81.57 150 GLU A CA 1
ATOM 917 C C . GLU A 1 130 ? 38.672 38.337 75.746 1.00 81.90 150 GLU A C 1
ATOM 918 O O . GLU A 1 130 ? 39.477 37.719 76.440 1.00 83.52 150 GLU A O 1
ATOM 924 N N . THR A 1 131 ? 39.037 39.141 74.753 1.00 48.44 151 THR A N 1
ATOM 925 C CA . THR A 1 131 ? 40.431 39.460 74.468 1.00 49.32 151 THR A CA 1
ATOM 926 C C . THR A 1 131 ? 41.189 39.941 75.710 1.00 51.74 151 THR A C 1
ATOM 927 O O . THR A 1 131 ? 42.238 39.402 76.049 1.00 53.15 151 THR A O 1
ATOM 931 N N . GLN A 1 132 ? 40.667 40.967 76.373 1.00 62.32 152 GLN A N 1
ATOM 932 C CA . GLN A 1 132 ? 41.282 41.477 77.592 1.00 65.80 152 GLN A CA 1
ATOM 933 C C . GLN A 1 132 ? 41.438 40.352 78.599 1.00 66.42 152 GLN A C 1
ATOM 934 O O . GLN A 1 132 ? 42.410 40.302 79.351 1.00 68.75 152 GLN A O 1
ATOM 940 N N . SER A 1 133 ? 40.469 39.446 78.607 1.00 64.67 153 SER A N 1
ATOM 941 C CA . SER A 1 133 ? 40.500 38.300 79.505 1.00 65.82 153 SER A CA 1
ATOM 942 C C . SER A 1 133 ? 41.654 37.380 79.132 1.00 67.23 153 SER A C 1
ATOM 943 O O . SER A 1 133 ? 42.492 37.047 79.970 1.00 68.36 153 SER A O 1
ATOM 946 N N . ARG A 1 134 ? 41.687 36.978 77.864 1.00 92.12 154 ARG A N 1
ATOM 947 C CA . ARG A 1 134 ? 42.757 36.145 77.339 1.00 94.78 154 ARG A CA 1
ATOM 948 C C . ARG A 1 134 ? 44.096 36.775 77.670 1.00 98.29 154 ARG A C 1
ATOM 949 O O . ARG A 1 134 ? 44.996 36.115 78.186 1.00 101.30 154 ARG A O 1
ATOM 957 N N . GLN A 1 135 ? 44.215 38.065 77.374 1.00 82.37 155 GLN A N 1
ATOM 958 C CA . GLN A 1 135 ? 45.445 38.810 77.616 1.00 85.25 155 GLN A CA 1
ATOM 959 C C . GLN A 1 135 ? 45.913 38.702 79.059 1.00 87.47 155 GLN A C 1
ATOM 960 O O . GLN A 1 135 ? 47.110 38.607 79.326 1.00 89.29 155 GLN A O 1
ATOM 966 N N . LEU A 1 136 ? 44.965 38.717 79.986 1.00 83.95 156 LEU A N 1
ATOM 967 C CA . LEU A 1 136 ? 45.296 38.607 81.399 1.00 88.45 156 LEU A CA 1
ATOM 968 C C . LEU A 1 136 ? 45.768 37.196 81.764 1.00 90.04 156 LEU A C 1
ATOM 969 O O . LEU A 1 136 ? 46.535 37.022 82.709 1.00 92.43 156 LEU A O 1
ATOM 974 N N . ARG A 1 137 ? 45.312 36.192 81.021 1.00 102.59 157 ARG A N 1
ATOM 975 C CA . ARG A 1 137 ? 45.758 34.824 81.263 1.00 105.39 157 ARG A CA 1
ATOM 976 C C . ARG A 1 137 ? 47.184 34.644 80.764 1.00 107.80 157 ARG A C 1
ATOM 977 O O . ARG A 1 137 ? 48.042 34.139 81.484 1.00 110.88 157 ARG A O 1
ATOM 985 N N . ILE A 1 138 ? 47.434 35.063 79.529 1.00 75.89 158 ILE A N 1
ATOM 986 C CA . ILE A 1 138 ? 48.789 35.089 78.993 1.00 78.56 158 ILE A CA 1
ATOM 987 C C . ILE A 1 138 ? 49.697 35.873 79.935 1.00 81.77 158 ILE A C 1
ATOM 988 O O . ILE A 1 138 ? 50.878 35.573 80.077 1.00 85.12 158 ILE A O 1
ATOM 993 N N . LYS A 1 139 ? 49.123 36.876 80.588 1.00 82.86 159 LYS A N 1
ATOM 994 C CA . LYS A 1 139 ? 49.876 37.761 81.462 1.00 86.70 159 LYS A CA 1
ATOM 995 C C . LYS A 1 139 ? 50.120 37.111 82.821 1.00 88.31 159 LYS A C 1
ATOM 996 O O . LYS A 1 139 ? 51.022 37.509 83.552 1.00 90.78 159 LYS A O 1
ATOM 1002 N N . SER A 1 140 ? 49.312 36.111 83.158 1.00 102.58 160 SER A N 1
ATOM 1003 C CA . SER A 1 140 ? 49.461 35.413 84.433 1.00 105.17 160 SER A CA 1
ATOM 1004 C C . SER A 1 140 ? 50.296 34.146 84.269 1.00 107.05 160 SER A C 1
ATOM 1005 O O . SER A 1 140 ? 51.113 33.816 85.129 1.00 109.53 160 SER A O 1
ATOM 1008 N N . GLU A 1 141 ? 50.083 33.442 83.161 1.00 121.06 161 GLU A N 1
ATOM 1009 C CA . GLU A 1 141 ? 50.910 32.297 82.806 1.00 123.48 161 GLU A CA 1
ATOM 1010 C C . GLU A 1 141 ? 52.348 32.761 82.637 1.00 126.81 161 GLU A C 1
ATOM 1011 O O . GLU A 1 141 ? 53.292 31.989 82.807 1.00 130.22 161 GLU A O 1
ATOM 1017 N N . PHE A 1 142 ? 52.500 34.035 82.296 1.00 102.91 162 PHE A N 1
ATOM 1018 C CA . PHE A 1 142 ? 53.813 34.642 82.155 1.00 106.31 162 PHE A CA 1
ATOM 1019 C C . PHE A 1 142 ? 54.476 34.828 83.515 1.00 108.77 162 PHE A C 1
ATOM 1020 O O . PHE A 1 142 ? 55.591 34.362 83.736 1.00 111.92 162 PHE A O 1
ATOM 1028 N N . TRP A 1 143 ? 53.787 35.511 84.422 1.00 132.49 163 TRP A N 1
ATOM 1029 C CA . TRP A 1 143 ? 54.354 35.824 85.727 1.00 136.22 163 TRP A CA 1
ATOM 1030 C C . TRP A 1 143 ? 54.379 34.621 86.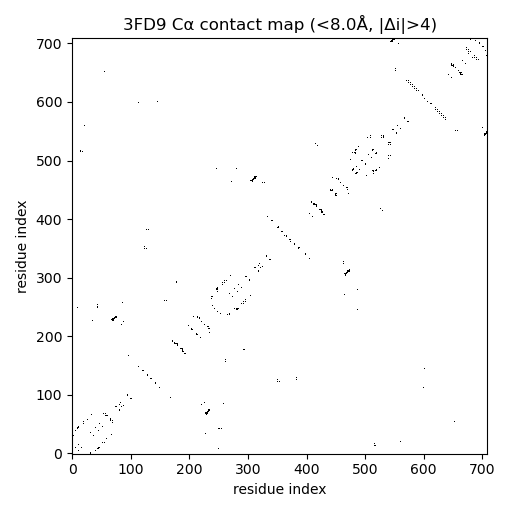664 1.00 136.79 163 TRP A C 1
ATOM 1031 O O . TRP A 1 143 ? 54.906 34.700 87.773 1.00 139.64 163 TRP A O 1
ATOM 1042 N N . SER A 1 144 ? 53.809 33.510 86.211 1.00 104.47 164 SER A N 1
ATOM 1043 C CA . SER A 1 144 ? 53.926 32.251 86.937 1.00 105.80 164 SER A CA 1
ATOM 1044 C C . SER A 1 144 ? 55.289 31.635 86.656 1.00 108.99 164 SER A C 1
ATOM 1045 O O . SER A 1 144 ? 55.925 31.063 87.544 1.00 112.72 164 SER A O 1
ATOM 1048 N N . ARG A 1 145 ? 55.728 31.761 85.408 1.00 107.21 165 ARG A N 1
ATOM 1049 C CA . ARG A 1 145 ? 57.031 31.267 84.987 1.00 110.67 165 ARG A CA 1
ATOM 1050 C C . ARG A 1 145 ? 58.140 32.137 85.558 1.00 114.24 165 ARG A C 1
ATOM 1051 O O . ARG A 1 145 ? 59.303 31.733 85.599 1.00 118.43 165 ARG A O 1
ATOM 1059 N N . VAL A 1 146 ? 57.774 33.338 85.991 1.00 106.72 166 VAL A N 1
ATOM 1060 C CA . VAL A 1 146 ? 58.731 34.258 86.586 1.00 109.88 166 VAL A CA 1
ATOM 1061 C C . VAL A 1 146 ? 58.716 34.128 88.106 1.00 111.33 166 VAL A C 1
ATOM 1062 O O . VAL A 1 146 ? 59.736 34.320 88.762 1.00 114.87 166 VAL A O 1
ATOM 1066 N N . ALA A 1 147 ? 57.555 33.784 88.654 1.00 107.11 167 ALA A N 1
ATOM 1067 C CA . ALA A 1 147 ? 57.388 33.650 90.098 1.00 108.92 167 ALA A CA 1
ATOM 1068 C C . ALA A 1 147 ? 58.461 32.771 90.740 1.00 113.87 167 ALA A C 1
ATOM 1069 O O . ALA A 1 147 ? 58.762 32.911 91.928 1.00 117.07 167 ALA A O 1
ATOM 1071 N N . GLU A 1 148 ? 59.034 31.867 89.949 1.00 114.30 168 GLU A N 1
ATOM 1072 C CA . GLU A 1 148 ? 60.044 30.935 90.447 1.00 118.67 168 GLU A CA 1
ATOM 1073 C C . GLU A 1 148 ? 61.399 31.608 90.633 1.00 123.66 168 GLU A C 1
ATOM 1074 O O . GLU A 1 148 ? 62.090 31.368 91.623 1.00 127.87 168 GLU A O 1
ATOM 1080 N N . LEU A 1 149 ? 61.772 32.454 89.678 1.00 123.32 169 LEU A N 1
ATOM 1081 C CA . LEU A 1 149 ? 63.060 33.137 89.713 1.00 128.63 169 LEU A CA 1
ATOM 1082 C C . LEU A 1 149 ? 62.945 34.487 90.421 1.00 129.25 169 LEU A C 1
ATOM 1083 O O . LEU A 1 149 ? 63.841 34.891 91.164 1.00 133.23 169 LEU A O 1
ATOM 1088 N N . GLU A 1 150 ? 61.835 35.177 90.182 1.00 152.25 170 GLU A N 1
ATOM 1089 C CA . GLU A 1 150 ? 61.532 36.426 90.869 1.00 152.50 170 GLU A CA 1
ATOM 1090 C C . GLU A 1 150 ? 60.324 36.230 91.777 1.00 149.15 170 GLU A C 1
ATOM 1091 O O . GLU A 1 150 ? 59.223 36.674 91.455 1.00 144.61 170 GLU A O 1
ATOM 1097 N N . PRO A 1 151 ? 60.528 35.555 92.916 1.00 135.90 171 PRO A N 1
ATOM 1098 C CA . PRO A 1 151 ? 59.429 35.271 93.842 1.00 133.64 171 PRO A CA 1
ATOM 1099 C C . PRO A 1 151 ? 58.827 36.553 94.404 1.00 132.41 171 PRO A C 1
ATOM 1100 O O . PRO A 1 151 ? 57.607 36.715 94.395 1.00 128.78 171 PRO A O 1
ATOM 1104 N N . GLU A 1 152 ? 59.682 37.454 94.876 1.00 134.53 172 GLU A N 1
ATOM 1105 C CA . GLU A 1 152 ? 59.228 38.664 95.555 1.00 134.60 172 GLU A CA 1
ATOM 1106 C C . GLU A 1 152 ? 58.436 39.624 94.658 1.00 130.96 172 GLU A C 1
ATOM 1107 O O . GLU A 1 152 ? 57.265 39.901 94.922 1.00 127.97 172 GLU A O 1
ATOM 1113 N N . GLN A 1 153 ? 59.068 40.120 93.599 1.00 158.64 173 GLN A N 1
ATOM 1114 C CA . GLN A 1 153 ? 58.450 41.130 92.743 1.00 155.59 173 GLN A CA 1
ATOM 1115 C C . GLN A 1 153 ? 57.382 40.548 91.822 1.00 149.89 173 GLN A C 1
ATOM 1116 O O . GLN A 1 153 ? 57.054 41.136 90.790 1.00 147.40 173 GLN A O 1
ATOM 1122 N N . ALA A 1 154 ? 56.842 39.394 92.199 1.00 123.14 174 ALA A N 1
ATOM 1123 C CA . ALA A 1 154 ? 55.792 38.750 91.419 1.00 117.51 174 ALA A CA 1
ATOM 1124 C C . ALA A 1 154 ? 54.471 38.779 92.176 1.00 114.52 174 ALA A C 1
ATOM 1125 O O . ALA A 1 154 ? 53.404 38.619 91.588 1.00 110.63 174 ALA A O 1
ATOM 1127 N N . ARG A 1 155 ? 54.551 38.990 93.485 1.00 128.95 175 ARG A N 1
ATOM 1128 C CA . ARG A 1 155 ? 53.359 39.039 94.321 1.00 126.78 175 ARG A CA 1
ATOM 1129 C C . ARG A 1 155 ? 52.567 40.308 94.026 1.00 124.97 175 ARG A C 1
ATOM 1130 O O . ARG A 1 155 ? 51.418 40.448 94.442 1.00 123.61 175 ARG A O 1
ATOM 1138 N N . GLU A 1 156 ? 53.192 41.233 93.306 1.00 142.61 176 GLU A N 1
ATOM 1139 C CA . GLU A 1 156 ? 52.559 42.505 92.987 1.00 141.21 176 GLU A CA 1
ATOM 1140 C C . GLU A 1 156 ? 51.728 42.421 91.712 1.00 136.84 176 GLU A C 1
ATOM 1141 O O . GLU A 1 156 ? 50.646 42.999 91.633 1.00 134.39 176 GLU A O 1
ATOM 1147 N N . GLU A 1 157 ? 52.233 41.700 90.716 1.00 117.64 177 GLU A N 1
ATOM 1148 C CA . GLU A 1 157 ? 51.536 41.580 89.439 1.00 114.78 177 GLU A CA 1
ATOM 1149 C C . GLU A 1 157 ? 50.280 40.724 89.585 1.00 111.34 177 GLU A C 1
ATOM 1150 O O . GLU A 1 157 ? 49.227 41.042 89.028 1.00 108.50 177 GLU A O 1
ATOM 1156 N N . LEU A 1 158 ? 50.402 39.642 90.346 1.00 127.25 178 LEU A N 1
ATOM 1157 C CA . LEU A 1 158 ? 49.298 38.716 90.572 1.00 124.40 178 LEU A CA 1
ATOM 1158 C C . LEU A 1 158 ? 48.138 39.387 91.297 1.00 122.79 178 LEU A C 1
ATOM 1159 O O . LEU A 1 158 ? 46.988 38.971 91.161 1.00 120.41 178 LEU A O 1
ATOM 1164 N N . ALA A 1 159 ? 48.444 40.420 92.073 1.00 114.90 179 ALA A N 1
ATOM 1165 C CA . ALA A 1 159 ? 47.419 41.136 92.822 1.00 113.96 179 ALA A CA 1
ATOM 1166 C C . ALA A 1 159 ? 46.599 42.053 91.915 1.00 110.81 179 ALA A C 1
ATOM 1167 O O . ALA A 1 159 ? 45.383 42.163 92.065 1.00 108.81 179 ALA A O 1
ATOM 1169 N N . ARG A 1 160 ? 47.269 42.713 90.976 1.00 132.05 180 ARG A N 1
ATOM 1170 C CA . ARG A 1 160 ? 46.582 43.592 90.041 1.00 129.41 180 ARG A CA 1
ATOM 1171 C C . ARG A 1 160 ? 45.825 42.768 89.014 1.00 124.69 180 ARG A C 1
ATOM 1172 O O . ARG A 1 160 ? 44.667 43.052 88.708 1.00 122.27 180 ARG A O 1
ATOM 1180 N N . VAL A 1 161 ? 46.485 41.740 88.493 1.00 85.14 181 VAL A N 1
ATOM 1181 C CA . VAL A 1 161 ? 45.857 40.846 87.529 1.00 81.33 181 VAL A CA 1
ATOM 1182 C C . VAL A 1 161 ? 44.693 40.090 88.174 1.00 79.41 181 VAL A C 1
ATOM 1183 O O . VAL A 1 161 ? 43.808 39.579 87.484 1.00 76.85 181 VAL A O 1
ATOM 1187 N N . ALA A 1 162 ? 44.696 40.026 89.501 1.00 97.41 182 ALA A N 1
ATOM 1188 C CA . ALA A 1 162 ? 43.591 39.420 90.230 1.00 96.25 182 ALA A CA 1
ATOM 1189 C C . ALA A 1 162 ? 42.341 40.267 90.047 1.00 94.63 182 ALA A C 1
ATOM 1190 O O . ALA A 1 162 ? 41.360 39.813 89.457 1.00 92.93 182 ALA A O 1
ATOM 1192 N N . LYS A 1 163 ? 42.389 41.500 90.545 1.00 84.94 183 LYS A N 1
ATOM 1193 C CA . LYS A 1 163 ? 41.264 42.421 90.421 1.00 84.11 183 LYS A CA 1
ATOM 1194 C C . LYS A 1 163 ? 40.928 42.714 88.958 1.00 82.11 183 LYS A C 1
ATOM 1195 O O . LYS A 1 163 ? 39.759 42.851 88.599 1.00 81.07 183 LYS A O 1
ATOM 1201 N N . CYS A 1 164 ? 41.950 42.805 88.113 1.00 88.20 184 CYS A N 1
ATOM 1202 C CA . CYS A 1 164 ? 41.720 43.046 86.693 1.00 85.78 184 CYS A CA 1
ATOM 1203 C C . CYS A 1 164 ? 40.862 41.942 86.102 1.00 82.02 184 CYS A C 1
ATOM 1204 O O . CYS A 1 164 ? 39.890 42.211 85.397 1.00 79.91 184 CYS A O 1
ATOM 1207 N N . GLN A 1 165 ? 41.230 40.699 86.392 1.00 90.16 185 GLN A N 1
ATOM 1208 C CA . GLN A 1 165 ? 40.493 39.552 85.884 1.00 88.30 185 GLN A CA 1
ATOM 1209 C C . GLN A 1 165 ? 39.107 39.501 86.517 1.00 87.05 185 GLN A C 1
ATOM 1210 O O . GLN A 1 165 ? 38.114 39.242 85.838 1.00 83.00 185 GLN A O 1
ATOM 1216 N N . ALA A 1 166 ? 39.049 39.759 87.821 1.00 74.14 186 ALA A N 1
ATOM 1217 C CA . ALA A 1 166 ? 37.779 39.807 88.540 1.00 74.28 186 ALA A CA 1
ATOM 1218 C C . ALA A 1 166 ? 36.836 40.831 87.912 1.00 73.39 186 ALA A C 1
ATOM 1219 O O . ALA A 1 166 ? 35.729 40.493 87.503 1.00 71.30 186 ALA A O 1
ATOM 1221 N N . ARG A 1 167 ? 37.282 42.081 87.841 1.00 96.67 187 ARG A N 1
ATOM 1222 C CA . ARG A 1 167 ? 36.499 43.140 87.218 1.00 96.73 187 ARG A CA 1
ATOM 1223 C C . ARG A 1 167 ? 36.033 42.708 85.835 1.00 93.16 187 ARG A C 1
ATOM 1224 O O . ARG A 1 167 ? 34.836 42.680 85.551 1.00 92.19 187 ARG A O 1
ATOM 1232 N N . THR A 1 168 ? 36.988 42.368 84.978 1.00 65.99 188 THR A N 1
ATOM 1233 C CA . THR A 1 168 ? 36.676 41.908 83.634 1.00 62.42 188 THR A CA 1
ATOM 1234 C C . THR A 1 168 ? 35.581 40.859 83.698 1.00 61.66 188 THR A C 1
ATOM 1235 O O . THR A 1 168 ? 34.628 40.900 82.929 1.00 59.99 188 THR A O 1
ATOM 1239 N N . GLN A 1 169 ? 35.718 39.935 84.641 1.00 93.69 189 GLN A N 1
ATOM 1240 C CA . GLN A 1 169 ? 34.762 38.849 84.797 1.00 93.61 189 GLN A CA 1
ATOM 1241 C C . GLN A 1 169 ? 33.378 39.368 85.175 1.00 93.25 189 GLN A C 1
ATOM 1242 O O . GLN A 1 169 ? 32.363 38.826 84.737 1.00 91.77 189 GLN A O 1
ATOM 1248 N N . GLU A 1 170 ? 33.342 40.418 85.991 1.00 97.01 190 GLU A N 1
ATOM 1249 C CA . GLU A 1 170 ? 32.078 40.982 86.451 1.00 97.81 190 GLU A CA 1
ATOM 1250 C C . GLU A 1 170 ? 31.282 41.527 85.280 1.00 96.00 190 GLU A C 1
ATOM 1251 O O . GLU A 1 170 ? 30.105 41.214 85.119 1.00 96.51 190 GLU A O 1
ATOM 1257 N N . GLN A 1 171 ? 31.929 42.351 84.463 1.00 68.87 191 GLN A N 1
ATOM 1258 C CA . GLN A 1 171 ? 31.236 42.990 83.355 1.00 67.18 191 GLN A CA 1
ATOM 1259 C C . GLN A 1 171 ? 30.810 41.994 82.293 1.00 63.78 191 GLN A C 1
ATOM 1260 O O . GLN A 1 171 ? 29.791 42.181 81.640 1.00 64.38 191 GLN A O 1
ATOM 1266 N N . VAL A 1 172 ? 31.580 40.929 82.118 1.00 58.37 192 VAL A N 1
ATOM 1267 C CA . VAL A 1 172 ? 31.152 39.867 81.221 1.00 54.62 192 VAL A CA 1
ATOM 1268 C C . VAL A 1 172 ? 29.826 39.299 81.733 1.00 53.96 192 VAL A C 1
ATOM 1269 O O . VAL A 1 172 ? 28.879 39.118 80.966 1.00 52.13 192 VAL A O 1
ATOM 1273 N N . ALA A 1 173 ? 29.755 39.043 83.035 1.00 63.69 193 ALA A N 1
ATOM 1274 C CA . ALA A 1 173 ? 28.534 38.531 83.643 1.00 63.66 193 ALA A CA 1
ATOM 1275 C C . ALA A 1 173 ? 27.352 39.446 83.356 1.00 63.79 193 ALA A C 1
ATOM 1276 O O . ALA A 1 173 ? 26.255 38.974 83.056 1.00 64.01 193 ALA A O 1
ATOM 1278 N N . GLU A 1 174 ? 27.580 40.753 83.456 1.00 64.75 194 GLU A N 1
ATOM 1279 C CA . GLU A 1 174 ? 26.528 41.732 83.207 1.00 64.91 194 GLU A CA 1
ATOM 1280 C C . GLU A 1 174 ? 26.111 41.725 81.742 1.00 60.70 194 GLU A C 1
ATOM 1281 O O . GLU A 1 174 ? 24.945 41.490 81.422 1.00 59.99 194 GLU A O 1
ATOM 1287 N N . LEU A 1 175 ? 27.067 41.993 80.858 1.00 53.32 195 LEU A N 1
ATOM 1288 C CA . LEU A 1 175 ? 26.817 41.943 79.423 1.00 50.76 195 LEU A CA 1
ATOM 1289 C C . LEU A 1 175 ? 26.077 40.661 79.046 1.00 48.53 195 LEU A C 1
ATOM 1290 O O . LEU A 1 175 ? 25.005 40.705 78.443 1.00 47.24 195 LEU A O 1
ATOM 1295 N N . ALA A 1 176 ? 26.651 39.519 79.406 1.00 49.55 196 ALA A N 1
ATOM 1296 C CA . ALA A 1 176 ? 26.013 38.236 79.135 1.00 48.39 196 ALA A CA 1
ATOM 1297 C C . ALA A 1 176 ? 24.595 38.204 79.691 1.00 50.77 196 ALA A C 1
ATOM 1298 O O . ALA A 1 176 ? 23.734 37.504 79.166 1.00 51.63 196 ALA A O 1
ATOM 1300 N N . GLY A 1 177 ? 24.358 38.963 80.758 1.00 49.41 197 GLY A N 1
ATOM 1301 C CA . GLY A 1 177 ? 23.045 39.024 81.372 1.00 50.57 197 GLY A CA 1
ATOM 1302 C C . GLY A 1 177 ? 22.050 39.753 80.495 1.00 51.41 197 GLY A C 1
ATOM 1303 O O . GLY A 1 177 ? 20.985 39.221 80.174 1.00 51.23 197 GLY A O 1
ATOM 1304 N N . LYS A 1 178 ? 22.404 40.974 80.104 1.00 57.11 198 LYS A N 1
ATOM 1305 C CA . LYS A 1 178 ? 21.565 41.780 79.225 1.00 59.69 198 LYS A CA 1
ATOM 1306 C C . LYS A 1 178 ? 21.256 41.033 77.932 1.00 59.31 198 LYS A C 1
ATOM 1307 O O . LYS A 1 178 ? 20.134 41.080 77.427 1.00 60.74 198 LYS A O 1
ATOM 1313 N N . LEU A 1 179 ? 22.260 40.346 77.399 1.00 52.87 199 LEU A N 1
ATOM 1314 C CA . LEU A 1 179 ? 22.117 39.646 76.134 1.00 52.65 199 LEU A CA 1
ATOM 1315 C C . LEU A 1 179 ? 21.250 38.407 76.283 1.00 55.10 199 LEU A C 1
ATOM 1316 O O . LEU A 1 179 ? 20.566 37.998 75.342 1.00 57.09 199 LEU A O 1
ATOM 1321 N N . GLU A 1 180 ? 21.280 37.796 77.461 1.00 88.18 200 GLU A N 1
ATOM 1322 C CA . GLU A 1 180 ? 20.462 36.619 77.698 1.00 90.23 200 GLU A CA 1
ATOM 1323 C C . GLU A 1 180 ? 19.006 37.051 77.722 1.00 90.41 200 GLU A C 1
ATOM 1324 O O . GLU A 1 180 ? 18.138 36.385 77.167 1.00 92.02 200 GLU A O 1
ATOM 1330 N N . THR A 1 181 ? 18.746 38.185 78.357 1.00 58.12 201 THR A N 1
ATOM 1331 C CA . THR A 1 181 ? 17.399 38.732 78.403 1.00 58.99 201 THR A CA 1
ATOM 1332 C C . THR A 1 181 ? 16.908 39.095 77.000 1.00 57.81 201 THR A C 1
ATOM 1333 O O . THR A 1 181 ? 15.807 38.717 76.606 1.00 58.24 201 THR A O 1
ATOM 1337 N N . ALA A 1 182 ? 17.728 39.824 76.247 1.00 55.62 202 ALA A N 1
ATOM 1338 C CA . ALA A 1 182 ? 17.354 40.222 74.893 1.00 56.35 202 ALA A CA 1
ATOM 1339 C C . ALA A 1 182 ? 17.039 38.998 74.047 1.00 55.81 202 ALA A C 1
ATOM 1340 O O . ALA A 1 182 ? 16.026 38.951 73.347 1.00 56.51 202 ALA A O 1
ATOM 1342 N N . SER A 1 183 ? 17.913 38.003 74.122 1.00 60.69 203 SER A N 1
ATOM 1343 C CA . SER A 1 183 ? 17.707 36.751 73.410 1.00 60.63 203 SER A CA 1
ATOM 1344 C C . SER A 1 183 ? 16.296 36.212 73.632 1.00 60.70 203 SER A C 1
ATOM 1345 O O . SER A 1 183 ? 15.628 35.799 72.690 1.00 61.81 203 SER A O 1
ATOM 1348 N N . ALA A 1 184 ? 15.841 36.226 74.879 1.00 53.91 204 ALA A N 1
ATOM 1349 C CA . ALA A 1 184 ? 14.534 35.668 75.215 1.00 54.81 204 ALA A CA 1
ATOM 1350 C C . ALA A 1 184 ? 13.383 36.333 74.450 1.00 54.99 204 ALA A C 1
ATOM 1351 O O . ALA A 1 184 ? 12.499 35.648 73.938 1.00 53.93 204 ALA A O 1
ATOM 1353 N N . LEU A 1 185 ? 13.400 37.661 74.373 1.00 46.78 205 LEU A N 1
ATOM 1354 C CA . LEU A 1 185 ? 12.371 38.400 73.647 1.00 46.91 205 LEU A CA 1
ATOM 1355 C C . LEU A 1 185 ? 12.523 38.143 72.161 1.00 45.58 205 LEU A C 1
ATOM 1356 O O . LEU A 1 185 ? 11.537 37.937 71.450 1.00 44.21 205 LEU A O 1
ATOM 1361 N N . ALA A 1 186 ? 13.772 38.165 71.704 1.00 50.93 206 ALA A N 1
ATOM 1362 C CA . ALA A 1 186 ? 14.085 37.924 70.305 1.00 51.52 206 ALA A CA 1
ATOM 1363 C C . ALA A 1 186 ? 13.584 36.553 69.873 1.00 52.17 206 ALA A C 1
ATOM 1364 O O . ALA A 1 186 ? 13.077 36.389 68.765 1.00 52.80 206 ALA A O 1
ATOM 1366 N N . LYS A 1 187 ? 13.729 35.567 70.750 1.00 61.14 207 LYS A N 1
ATOM 1367 C CA . LYS A 1 187 ? 13.189 34.245 70.477 1.00 61.84 207 LYS A CA 1
ATOM 1368 C C . LYS A 1 187 ? 11.666 34.311 70.383 1.00 61.80 207 LYS A C 1
ATOM 1369 O O . LYS A 1 187 ? 11.067 33.747 69.474 1.00 60.33 207 LYS A O 1
ATOM 1375 N N . SER A 1 188 ? 11.043 35.016 71.317 1.00 63.93 208 SER A N 1
ATOM 1376 C CA . SER A 1 188 ? 9.592 35.138 71.327 1.00 65.62 208 SER A CA 1
ATOM 1377 C C . SER A 1 188 ? 9.057 35.809 70.067 1.00 64.90 208 SER A C 1
ATOM 1378 O O . SER A 1 188 ? 7.950 35.502 69.618 1.00 67.40 208 SER A O 1
ATOM 1381 N N . ALA A 1 189 ? 9.842 36.723 69.501 1.00 51.53 209 ALA A N 1
ATOM 1382 C CA . ALA A 1 189 ? 9.378 37.550 68.387 1.00 48.87 209 ALA A CA 1
ATOM 1383 C C . ALA A 1 189 ? 9.528 36.862 67.032 1.00 48.24 209 ALA A C 1
ATOM 1384 O O . ALA A 1 189 ? 8.971 37.317 66.031 1.00 49.35 209 ALA A O 1
ATOM 1386 N N . TRP A 1 190 ? 10.298 35.776 67.012 1.00 43.00 210 TRP A N 1
ATOM 1387 C CA . TRP A 1 190 ? 10.520 34.979 65.809 1.00 40.41 210 TRP A CA 1
ATOM 1388 C C . TRP A 1 190 ? 10.780 33.542 66.217 1.00 40.50 210 TRP A C 1
ATOM 1389 O O . TRP A 1 190 ? 11.909 33.058 66.112 1.00 39.89 210 TRP A O 1
ATOM 1400 N N . PRO A 1 191 ? 9.732 32.852 66.677 1.00 50.97 211 PRO A N 1
ATOM 1401 C CA . PRO A 1 191 ? 9.848 31.519 67.277 1.00 51.81 211 PRO A CA 1
ATOM 1402 C C . PRO A 1 191 ? 10.585 30.523 66.388 1.00 51.58 211 PRO A C 1
ATOM 1403 O O . PRO A 1 191 ? 11.423 29.783 66.899 1.00 53.66 211 PRO A O 1
ATOM 1407 N N . ASN A 1 192 ? 10.290 30.513 65.088 1.00 38.86 212 ASN A N 1
ATOM 1408 C CA . ASN A 1 192 ? 10.815 29.486 64.187 1.00 37.50 212 ASN A CA 1
ATOM 1409 C C . ASN A 1 192 ? 12.130 29.814 63.484 1.00 37.12 212 ASN A C 1
ATOM 1410 O O . ASN A 1 192 ? 12.457 29.198 62.465 1.00 36.90 212 ASN A O 1
ATOM 1415 N N . TRP A 1 193 ? 12.883 30.773 64.019 1.00 36.35 213 TRP A N 1
ATOM 1416 C CA . TRP A 1 193 ? 14.193 31.110 63.461 1.00 33.94 213 TRP A CA 1
ATOM 1417 C C . TRP A 1 193 ? 15.099 29.889 63.494 1.00 34.03 213 TRP A C 1
ATOM 1418 O O . TRP A 1 193 ? 15.743 29.580 62.508 1.00 33.33 213 TRP A O 1
ATOM 1429 N N . GLN A 1 194 ? 15.133 29.192 64.626 1.00 55.42 214 GLN A N 1
ATOM 1430 C CA . GLN A 1 194 ? 15.883 27.945 64.743 1.00 58.19 214 GLN A CA 1
ATOM 1431 C C . GLN A 1 194 ? 15.460 26.942 63.677 1.00 57.62 214 GLN A C 1
ATOM 1432 O O . GLN A 1 194 ? 16.242 26.571 62.797 1.00 57.45 214 GLN A O 1
ATOM 1438 N N . ARG A 1 195 ? 14.212 26.501 63.774 1.00 51.44 215 ARG A N 1
ATOM 1439 C CA . ARG A 1 195 ? 13.678 25.512 62.858 1.00 52.30 215 ARG A CA 1
ATOM 1440 C C . ARG A 1 195 ? 14.014 25.841 61.413 1.00 50.50 215 ARG A C 1
ATOM 1441 O O . ARG A 1 195 ? 14.446 24.972 60.652 1.00 49.76 215 ARG A O 1
ATOM 1449 N N . GLY A 1 196 ? 13.809 27.099 61.041 1.00 44.82 216 GLY A N 1
ATOM 1450 C CA . GLY A 1 196 ? 14.057 27.536 59.684 1.00 41.38 216 GLY A CA 1
ATOM 1451 C C . GLY A 1 196 ? 15.488 27.305 59.260 1.00 40.14 216 GLY A C 1
ATOM 1452 O O . GLY A 1 196 ? 15.752 26.907 58.119 1.00 41.54 216 GLY A O 1
ATOM 1461 N N . ALA A 1 198 ? 17.661 25.083 60.550 1.00 41.51 218 ALA A N 1
ATOM 1462 C CA . ALA A 1 198 ? 17.889 23.646 60.448 1.00 40.53 218 ALA A CA 1
ATOM 1463 C C . ALA A 1 198 ? 17.412 23.117 59.104 1.00 40.62 218 ALA A C 1
ATOM 1464 O O . ALA A 1 198 ? 18.108 22.347 58.437 1.00 40.87 218 ALA A O 1
ATOM 1466 N N . THR A 1 199 ? 16.218 23.539 58.709 1.00 32.72 219 THR A N 1
ATOM 1467 C CA . THR A 1 199 ? 15.624 23.080 57.462 1.00 33.73 219 THR A CA 1
ATOM 1468 C C . THR A 1 199 ? 16.444 23.497 56.253 1.00 32.96 219 THR A C 1
ATOM 1469 O O . THR A 1 199 ? 16.764 22.678 55.402 1.00 33.55 219 THR A O 1
ATOM 1473 N N . LEU A 1 200 ? 16.779 24.776 56.174 1.00 33.47 220 LEU A N 1
ATOM 1474 C CA . LEU A 1 200 ? 17.616 25.256 55.090 1.00 32.58 220 LEU A CA 1
ATOM 1475 C C . LEU A 1 200 ? 18.916 24.452 55.015 1.00 33.71 220 LEU A C 1
ATOM 1476 O O . LEU A 1 200 ? 19.417 24.138 53.934 1.00 34.86 220 LEU A O 1
ATOM 1481 N N . LEU A 1 201 ? 19.463 24.122 56.174 1.00 39.17 221 LEU A N 1
ATOM 1482 C CA . LEU A 1 201 ? 20.728 23.417 56.232 1.00 38.64 221 LEU A CA 1
ATOM 1483 C C . LEU A 1 201 ? 20.598 21.938 55.859 1.00 39.12 221 LEU A C 1
ATOM 1484 O O . LEU A 1 201 ? 21.566 21.307 55.420 1.00 38.26 221 LEU A O 1
ATOM 1489 N N . ALA A 1 202 ? 19.395 21.400 56.021 1.00 47.29 222 ALA A N 1
ATOM 1490 C CA . ALA A 1 202 ? 19.143 19.996 55.742 1.00 49.01 222 ALA A CA 1
ATOM 1491 C C . ALA A 1 202 ? 18.557 19.756 54.349 1.00 49.09 222 ALA A C 1
ATOM 1492 O O . ALA A 1 202 ? 18.816 18.719 53.735 1.00 49.21 222 ALA A O 1
ATOM 1494 N N . SER A 1 203 ? 17.767 20.705 53.855 1.00 51.48 223 SER A N 1
ATOM 1495 C CA . SER A 1 203 ? 16.997 20.482 52.637 1.00 51.94 223 SER A CA 1
ATOM 1496 C C . SER A 1 203 ? 17.021 21.656 51.657 1.00 51.82 223 SER A C 1
ATOM 1497 O O . SER A 1 203 ? 16.528 21.547 50.539 1.00 54.54 223 SER A O 1
ATOM 1500 N N . GLY A 1 204 ? 17.575 22.783 52.078 1.00 36.89 224 GLY A N 1
ATOM 1501 C CA . GLY A 1 204 ? 17.823 23.882 51.160 1.00 35.49 224 GLY A CA 1
ATOM 1502 C C . GLY A 1 204 ? 16.735 24.931 50.971 1.00 35.66 224 GLY A C 1
ATOM 1503 O O . GLY A 1 204 ? 16.939 25.889 50.221 1.00 36.22 224 GLY A O 1
ATOM 1504 N N . GLY A 1 205 ? 15.597 24.767 51.644 1.00 29.99 225 GLY A N 1
ATOM 1505 C CA . GLY A 1 205 ? 14.464 25.655 51.455 1.00 31.70 225 GLY A CA 1
ATOM 1506 C C . GLY A 1 205 ? 14.228 26.594 52.621 1.00 32.96 225 GLY A C 1
ATOM 1507 O O . GLY A 1 205 ? 14.797 26.402 53.698 1.00 35.04 225 GLY A O 1
ATOM 1508 N N . LEU A 1 206 ? 13.376 27.598 52.417 1.00 37.85 226 LEU A N 1
ATOM 1509 C CA . LEU A 1 206 ? 13.167 28.649 53.418 1.00 39.38 226 LEU A CA 1
ATOM 1510 C C . LEU A 1 206 ? 11.884 28.510 54.242 1.00 42.23 226 LEU A C 1
ATOM 1511 O O . LEU A 1 206 ? 11.545 29.402 55.023 1.00 42.57 226 LEU A O 1
ATOM 1516 N N . ALA A 1 207 ? 11.171 27.403 54.067 1.00 49.79 227 ALA A N 1
ATOM 1517 C CA . ALA A 1 207 ? 9.832 27.274 54.638 1.00 50.79 227 ALA A CA 1
ATOM 1518 C C . ALA A 1 207 ? 9.834 27.214 56.167 1.00 52.14 227 ALA A C 1
ATOM 1519 O O . ALA A 1 207 ? 8.911 27.698 56.816 1.00 52.22 227 ALA A O 1
ATOM 1521 N N . GLY A 1 208 ? 10.877 26.620 56.735 1.00 38.16 228 GLY A N 1
ATOM 1522 C CA . GLY A 1 208 ? 10.949 26.415 58.168 1.00 36.46 228 GLY A CA 1
ATOM 1523 C C . GLY A 1 208 ? 10.966 27.696 58.977 1.00 36.31 228 GLY A C 1
ATOM 1524 O O . GLY A 1 208 ? 10.770 27.659 60.186 1.00 38.09 228 GLY A O 1
ATOM 1525 N N . PHE A 1 209 ? 11.206 28.828 58.318 1.00 34.35 229 PHE A N 1
ATOM 1526 C CA . PHE A 1 209 ? 11.368 30.106 59.014 1.00 32.33 229 PHE A CA 1
ATOM 1527 C C . PHE A 1 209 ? 10.044 30.774 59.354 1.00 34.82 229 PHE A C 1
ATOM 1528 O O . PHE A 1 209 ? 9.973 31.568 60.293 1.00 34.66 229 PHE A O 1
ATOM 1536 N N . GLU A 1 210 ? 9.004 30.484 58.581 1.00 41.42 230 GLU A N 1
ATOM 1537 C CA . GLU A 1 210 ? 7.728 31.155 58.790 1.00 45.68 230 GLU A CA 1
ATOM 1538 C C . GLU A 1 210 ? 6.964 30.597 59.988 1.00 46.91 230 GLU A C 1
ATOM 1539 O O . GLU A 1 210 ? 7.099 29.418 60.330 1.00 50.14 230 GLU A O 1
ATOM 1545 N N . PRO A 1 211 ? 6.161 31.456 60.638 1.00 50.94 231 PRO A N 1
ATOM 1546 C CA . PRO A 1 211 ? 5.901 32.827 60.189 1.00 49.93 231 PRO A CA 1
ATOM 1547 C C . PRO A 1 211 ? 7.048 33.772 60.534 1.00 48.05 231 PRO A C 1
ATOM 1548 O O . PRO A 1 211 ? 7.558 33.725 61.656 1.00 47.15 231 PRO A O 1
ATOM 1552 N N . ILE A 1 212 ? 7.428 34.632 59.594 1.00 48.40 232 ILE A N 1
ATOM 1553 C CA . ILE A 1 212 ? 8.492 35.607 59.833 1.00 48.51 232 ILE A CA 1
ATOM 1554 C C . ILE A 1 212 ? 7.925 36.926 60.354 1.00 49.03 232 ILE A C 1
ATOM 1555 O O . ILE A 1 212 ? 6.792 37.278 60.035 1.00 51.50 232 ILE A O 1
ATOM 1560 N N . PRO A 1 213 ? 8.712 37.667 61.151 1.00 43.91 233 PRO A N 1
ATOM 1561 C CA . PRO A 1 213 ? 8.271 38.957 61.701 1.00 45.83 233 PRO A CA 1
ATOM 1562 C C . PRO A 1 213 ? 7.714 39.866 60.614 1.00 47.65 233 PRO A C 1
ATOM 1563 O O . PRO A 1 213 ? 8.203 39.817 59.493 1.00 47.78 233 PRO A O 1
ATOM 1567 N N . GLU A 1 214 ? 6.716 40.682 60.934 1.00 73.51 234 GLU A N 1
ATOM 1568 C CA . GLU A 1 214 ? 6.021 41.453 59.908 1.00 75.27 234 GLU A CA 1
ATOM 1569 C C . GLU A 1 214 ? 6.947 42.482 59.275 1.00 72.88 234 GLU A C 1
ATOM 1570 O O . GLU A 1 214 ? 6.807 42.826 58.103 1.00 73.22 234 GLU A O 1
ATOM 1576 N N . VAL A 1 215 ? 7.906 42.958 60.058 1.00 42.54 235 VAL A N 1
ATOM 1577 C CA . VAL A 1 215 ? 8.828 43.995 59.612 1.00 39.32 235 VAL A CA 1
ATOM 1578 C C . VAL A 1 215 ? 9.840 43.485 58.580 1.00 37.44 235 VAL A C 1
ATOM 1579 O O . VAL A 1 215 ? 10.649 44.245 58.057 1.00 38.07 235 VAL A O 1
ATOM 1583 N N . LEU A 1 216 ? 9.797 42.192 58.288 1.00 38.20 236 LEU A N 1
ATOM 1584 C CA . LEU A 1 216 ? 10.739 41.608 57.344 1.00 34.53 236 LEU A CA 1
ATOM 1585 C C . LEU A 1 216 ? 10.010 41.113 56.106 1.00 34.21 236 LEU A C 1
ATOM 1586 O O . LEU A 1 216 ? 10.613 40.501 55.226 1.00 31.10 236 LEU A O 1
ATOM 1591 N N . GLU A 1 217 ? 8.715 41.395 56.038 1.00 46.45 237 GLU A N 1
ATOM 1592 C CA . GLU A 1 217 ? 7.884 40.936 54.933 1.00 49.13 237 GLU A CA 1
ATOM 1593 C C . GLU A 1 217 ? 8.367 41.372 53.549 1.00 47.17 237 GLU A C 1
ATOM 1594 O O . GLU A 1 217 ? 8.452 40.554 52.639 1.00 45.18 237 GLU A O 1
ATOM 1600 N N . CYS A 1 218 ? 8.676 42.652 53.379 1.00 58.65 238 CYS A N 1
ATOM 1601 C CA . CYS A 1 218 ? 9.067 43.138 52.057 1.00 59.01 238 CYS A CA 1
ATOM 1602 C C . CYS A 1 218 ? 10.429 42.602 51.615 1.00 54.56 238 CYS A C 1
ATOM 1603 O O . CYS A 1 218 ? 10.760 42.634 50.435 1.00 54.47 238 CYS A O 1
ATOM 1606 N N . LEU A 1 219 ? 11.212 42.105 52.563 1.00 31.15 239 LEU A N 1
ATOM 1607 C CA . LEU A 1 219 ? 12.398 41.325 52.220 1.00 28.62 239 LEU A CA 1
ATOM 1608 C C . LEU A 1 219 ? 12.027 39.884 51.869 1.00 28.11 239 LEU A C 1
ATOM 1609 O O . LEU A 1 219 ? 12.535 39.322 50.898 1.00 27.24 239 LEU A O 1
ATOM 1614 N N . TRP A 1 220 ? 11.139 39.290 52.661 1.00 34.42 240 TRP A N 1
ATOM 1615 C CA . TRP A 1 220 ? 10.805 37.888 52.482 1.00 33.93 240 TRP A CA 1
ATOM 1616 C C . TRP A 1 220 ? 10.056 37.598 51.192 1.00 33.52 240 TRP A C 1
ATOM 1617 O O . TRP A 1 220 ? 10.376 36.640 50.495 1.00 30.22 240 TRP A O 1
ATOM 1628 N N . GLN A 1 221 ? 9.057 38.414 50.882 1.00 47.11 241 GLN A N 1
ATOM 1629 C CA . GLN A 1 221 ? 8.300 38.239 49.649 1.00 49.00 241 GLN A CA 1
ATOM 1630 C C . GLN A 1 221 ? 9.217 37.963 48.446 1.00 48.61 241 GLN A C 1
ATOM 1631 O O . GLN A 1 221 ? 9.095 36.915 47.807 1.00 49.83 241 GLN A O 1
ATOM 1637 N N . PRO A 1 222 ? 10.159 38.877 48.152 1.00 38.71 242 PRO A N 1
ATOM 1638 C CA . PRO A 1 222 ? 11.072 38.656 47.025 1.00 37.03 242 PRO A CA 1
ATOM 1639 C C . PRO A 1 222 ? 12.014 37.486 47.263 1.00 36.95 242 PRO A C 1
ATOM 1640 O O . PRO A 1 222 ? 12.407 36.812 46.318 1.00 37.85 242 PRO A O 1
ATOM 1644 N N . LEU A 1 223 ? 12.386 37.256 48.515 1.00 34.86 243 LEU A N 1
ATOM 1645 C CA . LEU A 1 223 ? 13.377 36.235 48.824 1.00 33.40 243 LEU A CA 1
ATOM 1646 C C . LEU A 1 223 ? 12.864 34.848 48.431 1.00 34.06 243 LEU A C 1
ATOM 1647 O O . LEU A 1 223 ? 13.624 33.997 47.967 1.00 33.42 243 LEU A O 1
ATOM 1652 N N . CYS A 1 224 ? 11.566 34.633 48.595 1.00 40.23 244 CYS A N 1
ATOM 1653 C CA . CYS A 1 224 ? 10.973 33.326 48.334 1.00 40.86 244 CYS A CA 1
ATOM 1654 C C . CYS A 1 224 ? 10.577 33.163 46.884 1.00 40.99 244 CYS A C 1
ATOM 1655 O O . CYS A 1 224 ? 9.936 32.172 46.525 1.00 42.66 244 CYS A O 1
ATOM 1658 N N . ARG A 1 225 ? 10.954 34.129 46.052 1.00 40.49 245 ARG A N 1
ATOM 1659 C CA . ARG A 1 225 ? 10.586 34.084 44.646 1.00 41.04 245 ARG A CA 1
ATOM 1660 C C . ARG A 1 225 ? 11.794 34.309 43.774 1.00 41.42 245 ARG A C 1
ATOM 1661 O O . ARG A 1 225 ? 11.672 34.670 42.611 1.00 42.78 245 ARG A O 1
ATOM 1669 N N . LEU A 1 226 ? 12.970 34.105 44.337 1.00 36.53 246 LEU A N 1
ATOM 1670 C CA . LEU A 1 226 ? 14.177 34.381 43.589 1.00 37.08 246 LEU A CA 1
ATOM 1671 C C . LEU A 1 226 ? 14.143 33.699 42.227 1.00 38.22 246 LEU A C 1
ATOM 1672 O O . LEU A 1 226 ? 14.509 34.302 41.211 1.00 38.29 246 LEU A O 1
ATOM 1677 N N . ASP A 1 227 ? 13.695 32.447 42.220 1.00 50.22 247 ASP A N 1
ATOM 1678 C CA . ASP A 1 227 ? 13.745 31.610 41.029 1.00 53.49 247 ASP A CA 1
ATOM 1679 C C . ASP A 1 227 ? 12.645 31.953 40.030 1.00 56.43 247 ASP A C 1
ATOM 1680 O O . ASP A 1 227 ? 12.812 31.807 38.819 1.00 57.81 247 ASP A O 1
ATOM 1685 N N . ASP A 1 228 ? 11.521 32.421 40.553 1.00 59.47 248 ASP A N 1
ATOM 1686 C CA . ASP A 1 228 ? 10.331 32.646 39.752 1.00 63.11 248 ASP A CA 1
ATOM 1687 C C . ASP A 1 228 ? 10.321 34.033 39.124 1.00 64.31 248 ASP A C 1
ATOM 1688 O O . ASP A 1 228 ? 10.369 34.163 37.906 1.00 67.42 248 ASP A O 1
ATOM 1693 N N . ASP A 1 229 ? 10.257 35.064 39.960 1.00 67.01 249 ASP A N 1
ATOM 1694 C CA . ASP A 1 229 ? 10.247 36.438 39.483 1.00 69.21 249 ASP A CA 1
ATOM 1695 C C . ASP A 1 229 ? 11.633 36.863 39.014 1.00 68.98 249 ASP A C 1
ATOM 1696 O O . ASP A 1 229 ? 12.650 36.422 39.551 1.00 68.32 249 ASP A O 1
ATOM 1701 N N . VAL A 1 230 ? 11.669 37.728 38.008 1.00 60.61 250 VAL A N 1
ATOM 1702 C CA . VAL A 1 230 ? 12.931 38.156 37.411 1.00 60.11 250 VAL A CA 1
ATOM 1703 C C . VAL A 1 230 ? 13.516 39.338 38.175 1.00 57.82 250 VAL A C 1
ATOM 1704 O O . VAL A 1 230 ? 14.740 39.490 38.272 1.00 54.05 250 VAL A O 1
ATOM 1708 N N . GLY A 1 231 ? 12.629 40.169 38.719 1.00 63.80 251 GLY A N 1
ATOM 1709 C CA . GLY A 1 231 ? 13.039 41.325 39.491 1.00 62.30 251 GLY A CA 1
ATOM 1710 C C . GLY A 1 231 ? 13.035 41.054 40.982 1.00 59.62 251 GLY A C 1
ATOM 1711 O O . GLY A 1 231 ? 13.039 41.981 41.786 1.00 59.39 251 GLY A O 1
ATOM 1712 N N . ALA A 1 232 ? 13.029 39.779 41.353 1.00 47.62 252 ALA A N 1
ATOM 1713 C CA . ALA A 1 232 ? 12.972 39.398 42.759 1.00 44.54 252 ALA A CA 1
ATOM 1714 C C . ALA A 1 232 ? 14.333 39.556 43.425 1.00 42.25 252 ALA A C 1
ATOM 1715 O O . ALA A 1 232 ? 14.414 39.927 44.592 1.00 39.97 252 ALA A O 1
ATOM 1717 N N . ALA A 1 233 ? 15.394 39.277 42.674 1.00 36.79 253 ALA A N 1
ATOM 1718 C CA . ALA A 1 233 ? 16.752 39.365 43.200 1.00 37.19 253 ALA A CA 1
ATOM 1719 C C . ALA A 1 233 ? 17.126 40.784 43.608 1.00 38.58 253 ALA A C 1
ATOM 1720 O O . ALA A 1 233 ? 17.475 41.037 44.767 1.00 38.35 253 ALA A O 1
ATOM 1722 N N . ASP A 1 234 ? 17.058 41.707 42.651 1.00 56.72 254 ASP A N 1
ATOM 1723 C CA . ASP A 1 234 ? 17.443 43.087 42.912 1.00 58.08 254 ASP A CA 1
ATOM 1724 C C . ASP A 1 234 ? 16.509 43.738 43.927 1.00 54.80 254 ASP A C 1
ATOM 1725 O O . ASP A 1 234 ? 16.854 44.734 44.548 1.00 54.27 254 ASP A O 1
ATOM 1730 N N . ALA A 1 235 ? 15.330 43.159 44.108 1.00 43.58 255 ALA A N 1
ATOM 1731 C CA . ALA A 1 235 ? 14.412 43.642 45.130 1.00 42.93 255 ALA A CA 1
ATOM 1732 C C . ALA A 1 235 ? 14.943 43.334 46.524 1.00 40.29 255 ALA A C 1
ATOM 1733 O O . ALA A 1 235 ? 14.734 44.108 47.454 1.00 40.76 255 ALA A O 1
ATOM 1735 N N . VAL A 1 236 ? 15.629 42.208 46.683 1.00 28.65 256 VAL A N 1
ATOM 1736 C CA . VAL A 1 236 ? 16.231 41.929 47.978 1.00 26.56 256 VAL A CA 1
ATOM 1737 C C . VAL A 1 236 ? 17.565 42.651 48.067 1.00 25.48 256 VAL A C 1
ATOM 1738 O O . VAL A 1 236 ? 17.990 43.059 49.145 1.00 25.03 256 VAL A O 1
ATOM 1742 N N . GLN A 1 237 ? 18.219 42.833 46.929 1.00 32.81 257 GLN A N 1
ATOM 1743 C CA . GLN A 1 237 ? 19.441 43.631 46.910 1.00 32.47 257 GLN A CA 1
ATOM 1744 C C . GLN A 1 237 ? 19.123 45.019 47.440 1.00 32.05 257 GLN A C 1
ATOM 1745 O O . GLN A 1 237 ? 19.771 45.498 48.362 1.00 32.99 257 GLN A O 1
ATOM 1751 N N . ALA A 1 238 ? 18.098 45.643 46.872 1.00 29.51 258 ALA A N 1
ATOM 1752 C CA . ALA A 1 238 ? 17.691 46.993 47.254 1.00 30.78 258 ALA A CA 1
ATOM 1753 C C . ALA A 1 238 ? 17.320 47.080 48.728 1.00 32.11 258 ALA A C 1
ATOM 1754 O O . ALA A 1 238 ? 17.640 48.057 49.396 1.00 33.68 258 ALA A O 1
ATOM 1756 N N . TRP A 1 239 ? 16.629 46.061 49.226 1.00 29.93 259 TRP A N 1
ATOM 1757 C CA . TRP A 1 239 ? 16.189 46.053 50.614 1.00 28.90 259 TRP A CA 1
ATOM 1758 C C . TRP A 1 239 ? 17.393 46.080 51.540 1.00 28.95 259 TRP A C 1
ATOM 1759 O O . TRP A 1 239 ? 17.447 46.869 52.479 1.00 29.46 259 TRP A O 1
ATOM 1770 N N . LEU A 1 240 ? 18.361 45.211 51.265 1.00 32.97 260 LEU A N 1
ATOM 1771 C CA . LEU A 1 240 ? 19.542 45.086 52.105 1.00 32.62 260 LEU A CA 1
ATOM 1772 C C . LEU A 1 240 ? 20.335 46.366 52.034 1.00 32.88 260 LEU A C 1
ATOM 1773 O O . LEU A 1 240 ? 20.806 46.882 53.044 1.00 34.61 260 LEU A O 1
ATOM 1778 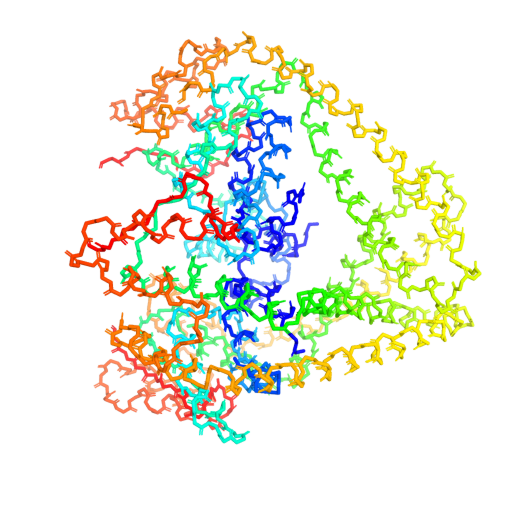N N . HIS A 1 241 ? 20.484 46.869 50.818 1.00 31.86 261 HIS A N 1
ATOM 1779 C CA . HIS A 1 241 ? 21.254 48.077 50.572 1.00 32.03 261 HIS A CA 1
ATOM 1780 C C . HIS A 1 241 ? 20.730 49.283 51.357 1.00 33.27 261 HIS A C 1
ATOM 1781 O O . HIS A 1 241 ? 21.487 49.964 52.032 1.00 34.82 261 HIS A O 1
ATOM 1788 N N . GLU A 1 242 ? 19.433 49.539 51.276 1.00 41.88 262 GLU A N 1
ATOM 1789 C CA . GLU A 1 242 ? 18.840 50.676 51.968 1.00 44.27 262 GLU A CA 1
ATOM 1790 C C . GLU A 1 242 ? 19.004 50.596 53.474 1.00 44.45 262 GLU A C 1
ATOM 1791 O O . GLU A 1 242 ? 18.617 51.512 54.201 1.00 46.57 262 GLU A O 1
ATOM 1797 N N . ARG A 1 243 ? 19.585 49.496 53.935 1.00 29.72 263 ARG A N 1
ATOM 1798 C CA . ARG A 1 243 ? 19.767 49.259 55.356 1.00 30.58 263 ARG A CA 1
ATOM 1799 C C . ARG A 1 243 ? 21.229 48.942 55.640 1.00 32.45 263 ARG A C 1
ATOM 1800 O O . ARG A 1 243 ? 21.595 48.475 56.727 1.00 26.66 263 ARG A O 1
ATOM 1808 N N . ASN A 1 244 ? 22.070 49.192 54.645 1.00 36.18 264 ASN A N 1
ATOM 1809 C CA . ASN A 1 244 ? 23.498 49.047 54.835 1.00 35.13 264 ASN A CA 1
ATOM 1810 C C . ASN A 1 244 ? 23.875 47.603 55.170 1.00 33.87 264 ASN A C 1
ATOM 1811 O O . ASN A 1 244 ? 24.795 47.357 55.954 1.00 34.08 264 ASN A O 1
ATOM 1816 N N . LEU A 1 245 ? 23.160 46.651 54.572 1.00 31.34 265 LEU A N 1
ATOM 1817 C CA . LEU A 1 245 ? 23.475 45.235 54.760 1.00 29.06 265 LEU A CA 1
ATOM 1818 C C . LEU A 1 245 ? 24.141 44.656 53.526 1.00 28.03 265 LEU A C 1
ATOM 1819 O O . LEU A 1 245 ? 24.440 43.466 53.473 1.00 29.77 265 LEU A O 1
ATOM 1824 N N . CYS A 1 246 ? 24.372 45.493 52.526 1.00 31.83 266 CYS A N 1
ATOM 1825 C CA . CYS A 1 246 ? 25.238 45.101 51.423 1.00 30.26 266 CYS A CA 1
ATOM 1826 C C . CYS A 1 246 ? 25.805 46.329 50.725 1.00 30.04 266 CYS A C 1
ATOM 1827 O O . CYS A 1 246 ? 25.519 47.470 51.112 1.00 32.21 266 CYS A O 1
ATOM 1830 N N . GLN A 1 247 ? 26.623 46.091 49.707 1.00 31.84 267 GLN A N 1
ATOM 1831 C CA . GLN A 1 247 ? 27.337 47.171 49.040 1.00 32.13 267 GLN A CA 1
ATOM 1832 C C . GLN A 1 247 ? 26.567 47.593 47.812 1.00 31.86 267 GLN A C 1
ATOM 1833 O O . GLN A 1 247 ? 25.722 46.850 47.322 1.00 29.85 267 GLN A O 1
ATOM 1839 N N . ALA A 1 248 ? 26.845 48.795 47.328 1.00 34.28 268 ALA A N 1
ATOM 1840 C CA . ALA A 1 248 ? 26.172 49.287 46.146 1.00 35.73 268 ALA A CA 1
ATOM 1841 C C . ALA A 1 248 ? 26.336 48.286 45.021 1.00 36.14 268 ALA A C 1
ATOM 1842 O O . ALA A 1 248 ? 25.374 47.984 44.318 1.00 36.15 268 ALA A O 1
ATOM 1844 N N . GLN A 1 249 ? 27.549 47.757 44.875 1.00 46.10 269 GLN A N 1
ATOM 1845 C CA . GLN A 1 249 ? 27.890 46.908 43.737 1.00 47.42 269 GLN A CA 1
ATOM 1846 C C . GLN A 1 249 ? 27.744 45.410 43.968 1.00 46.76 269 GLN A C 1
ATOM 1847 O O . GLN A 1 249 ? 28.044 44.617 43.076 1.00 48.72 269 GLN A O 1
ATOM 1853 N N . ASP A 1 250 ? 27.304 45.016 45.159 1.00 35.51 270 ASP A N 1
ATOM 1854 C CA . ASP A 1 250 ? 26.984 43.617 45.424 1.00 32.37 270 ASP A CA 1
ATOM 1855 C C . ASP A 1 250 ? 25.821 43.219 44.531 1.00 32.72 270 ASP A C 1
ATOM 1856 O O . ASP A 1 250 ? 24.783 43.865 44.554 1.00 34.27 270 ASP A O 1
ATOM 1861 N N . HIS A 1 251 ? 25.991 42.171 43.732 1.00 38.93 271 HIS A N 1
ATOM 1862 C CA . HIS A 1 251 ? 24.924 41.684 42.860 1.00 39.11 271 HIS A CA 1
ATOM 1863 C C . HIS A 1 251 ? 24.457 40.310 43.311 1.00 36.32 271 HIS A C 1
ATOM 1864 O O . HIS A 1 251 ? 25.254 39.400 43.438 1.00 34.97 271 HIS A O 1
ATOM 1871 N N . PHE A 1 252 ? 23.162 40.160 43.553 1.00 32.89 272 PHE A N 1
ATOM 1872 C CA . PHE A 1 252 ? 22.604 38.864 43.921 1.00 32.26 272 PHE A CA 1
ATOM 1873 C C . PHE A 1 252 ? 21.832 38.240 42.762 1.00 33.73 272 PHE A C 1
ATOM 1874 O O . PHE A 1 252 ? 21.363 38.951 41.863 1.00 36.23 272 PHE A O 1
ATOM 1882 N N . TYR A 1 253 ? 21.711 36.916 42.779 1.00 35.25 273 TYR A N 1
ATOM 1883 C CA . TYR A 1 253 ? 20.999 36.210 41.720 1.00 38.86 273 TYR A CA 1
ATOM 1884 C C . TYR A 1 253 ? 20.712 34.768 42.130 1.00 39.51 273 TYR A C 1
ATOM 1885 O O . TYR A 1 253 ? 21.211 34.305 43.150 1.00 38.64 273 TYR A O 1
ATOM 1894 N N . TRP A 1 254 ? 19.905 34.069 41.337 1.00 44.21 274 TRP A N 1
ATOM 1895 C CA . TRP A 1 254 ? 19.538 32.686 41.643 1.00 47.23 274 TRP A CA 1
ATOM 1896 C C . TRP A 1 254 ? 19.805 31.750 40.465 1.00 50.55 274 TRP A C 1
ATOM 1897 O O . TRP A 1 254 ? 19.418 32.038 39.332 1.00 53.12 274 TRP A O 1
ATOM 1908 N N . GLN A 1 255 ? 20.449 30.622 40.738 1.00 60.94 275 GLN A N 1
ATOM 1909 C CA . GLN A 1 255 ? 20.761 29.658 39.689 1.00 65.93 275 GLN A CA 1
ATOM 1910 C C . GLN A 1 255 ? 20.953 28.257 40.266 1.00 66.13 275 GLN A C 1
ATOM 1911 O O . GLN A 1 255 ? 21.889 28.015 41.028 1.00 67.64 275 GLN A O 1
ATOM 1917 N N . SER A 1 256 ? 20.069 27.334 39.905 1.00 75.90 276 SER A N 1
ATOM 1918 C CA . SER A 1 256 ? 20.155 25.971 40.426 1.00 76.96 276 SER A CA 1
ATOM 1919 C C . SER A 1 256 ? 20.331 24.942 39.313 1.00 78.35 276 SER A C 1
ATOM 1920 O O . SER A 1 256 ? 21.144 24.023 39.429 1.00 79.01 276 SER A O 1
ATOM 1923 N N . ALA B 1 17 ? 38.653 25.652 75.706 1.00 87.50 37 ALA B N 1
ATOM 1924 C CA . ALA B 1 17 ? 37.343 26.062 76.201 1.00 89.38 37 ALA B CA 1
ATOM 1925 C C . ALA B 1 17 ? 36.971 27.480 75.753 1.00 89.68 37 ALA B C 1
ATOM 1926 O O . ALA B 1 17 ? 36.008 28.069 76.252 1.00 89.76 37 ALA B O 1
ATOM 1928 N N . SER B 1 18 ? 37.732 28.020 74.807 1.00 60.68 38 SER B N 1
ATOM 1929 C CA . SER B 1 18 ? 37.521 29.389 74.363 1.00 59.74 38 SER B CA 1
ATOM 1930 C C . SER B 1 18 ? 37.499 29.491 72.846 1.00 57.82 38 SER B C 1
ATOM 1931 O O . SER B 1 18 ? 38.304 28.861 72.163 1.00 58.47 38 SER B O 1
ATOM 1934 N N . SER B 1 19 ? 36.571 30.288 72.328 1.00 52.82 39 SER B N 1
ATOM 1935 C CA . SER B 1 19 ? 36.490 30.542 70.901 1.00 49.69 39 SER B CA 1
ATOM 1936 C C . SER B 1 19 ? 37.884 30.668 70.316 1.00 49.28 39 SER B C 1
ATOM 1937 O O . SER B 1 19 ? 38.262 29.920 69.417 1.00 49.56 39 SER B O 1
ATOM 1940 N N . SER B 1 20 ? 38.647 31.625 70.838 1.00 70.74 40 SER B N 1
ATOM 1941 C CA . SER B 1 20 ? 39.956 31.962 70.289 1.00 70.20 40 SER B CA 1
ATOM 1942 C C . SER B 1 20 ? 40.833 30.730 70.136 1.00 67.66 40 SER B C 1
ATOM 1943 O O . SER B 1 20 ? 41.568 30.599 69.164 1.00 68.21 40 SER B O 1
ATOM 1946 N N . LEU B 1 21 ? 40.746 29.824 71.099 1.00 45.33 41 LEU B N 1
ATOM 1947 C CA . LEU B 1 21 ? 41.572 28.621 71.085 1.00 43.28 41 LEU B CA 1
ATOM 1948 C C . LEU B 1 21 ? 41.291 27.769 69.850 1.00 40.47 41 LEU B C 1
ATOM 1949 O O . LEU B 1 21 ? 42.211 27.313 69.177 1.00 40.26 41 LEU B O 1
ATOM 1954 N N . TYR B 1 22 ? 40.010 27.560 69.563 1.00 27.97 42 TYR B N 1
ATOM 1955 C CA . TYR B 1 22 ? 39.589 26.802 68.396 1.00 25.43 42 TYR B CA 1
ATOM 1956 C C . TYR B 1 22 ? 39.836 27.590 67.128 1.00 27.03 42 TYR B C 1
ATOM 1957 O O . TYR B 1 22 ? 39.908 27.026 66.036 1.00 27.50 42 TYR B O 1
ATOM 1966 N N . ARG B 1 23 ? 39.944 28.905 67.272 1.00 37.42 43 ARG B N 1
ATOM 1967 C CA . ARG B 1 23 ? 40.216 29.764 66.139 1.00 37.03 43 ARG B CA 1
ATOM 1968 C C . ARG B 1 23 ? 41.712 29.777 65.834 1.00 38.72 43 ARG B C 1
ATOM 1969 O O . ARG B 1 23 ? 42.128 29.627 64.686 1.00 40.14 43 ARG B O 1
ATOM 1977 N N . GLU B 1 24 ? 42.516 29.944 66.874 1.00 43.47 44 GLU B N 1
ATOM 1978 C CA . GLU B 1 24 ? 43.961 29.956 66.728 1.00 45.29 44 GLU B CA 1
ATOM 1979 C C . GLU B 1 24 ? 44.490 28.670 66.112 1.00 44.48 44 GLU B C 1
ATOM 1980 O O . GLU B 1 24 ? 45.435 28.699 65.324 1.00 45.46 44 GLU B O 1
ATOM 1986 N N . SER B 1 25 ? 43.900 27.537 66.472 1.00 40.50 45 SER B N 1
ATOM 1987 C CA . SER B 1 25 ? 44.403 26.266 65.961 1.00 40.81 45 SER B CA 1
ATOM 1988 C C . SER B 1 25 ? 43.642 25.747 64.746 1.00 38.71 45 SER B C 1
ATOM 1989 O O . SER B 1 25 ? 43.840 24.608 64.325 1.00 38.64 45 SER B O 1
ATOM 1992 N N . GLY B 1 26 ? 42.782 26.591 64.185 1.00 33.54 46 GLY B N 1
ATOM 1993 C CA . GLY B 1 26 ? 42.151 26.314 62.904 1.00 32.43 46 GLY B CA 1
ATOM 1994 C C . GLY B 1 26 ? 41.028 25.292 62.914 1.00 32.20 46 GLY B C 1
ATOM 1995 O O . GLY B 1 26 ? 40.625 24.796 61.861 1.00 35.01 46 GLY B O 1
ATOM 1996 N N . ILE B 1 27 ? 40.518 24.969 64.097 1.00 31.49 47 ILE B N 1
ATOM 1997 C CA . ILE B 1 27 ? 39.427 24.010 64.207 1.00 29.08 47 ILE B CA 1
ATOM 1998 C C . ILE B 1 27 ? 38.106 24.574 63.659 1.00 27.17 47 ILE B C 1
ATOM 1999 O O . ILE B 1 27 ? 37.319 23.850 63.048 1.00 26.92 47 ILE B O 1
ATOM 2004 N N . ILE B 1 28 ? 37.883 25.868 63.878 1.00 27.07 48 ILE B N 1
ATOM 2005 C CA . ILE B 1 28 ? 36.664 26.557 63.454 1.00 27.28 48 ILE B CA 1
ATOM 2006 C C . ILE B 1 28 ? 37.025 27.848 62.713 1.00 26.82 48 ILE B C 1
ATOM 2007 O O . ILE B 1 28 ? 37.828 28.647 63.195 1.00 28.29 48 ILE B O 1
ATOM 2012 N N . SER B 1 29 ? 36.438 28.070 61.547 1.00 24.06 49 SER B N 1
ATOM 2013 C CA . SER B 1 29 ? 36.702 29.304 60.829 1.00 23.25 49 SER B CA 1
ATOM 2014 C C . SER B 1 29 ? 35.894 30.434 61.448 1.00 23.37 49 SER B C 1
ATOM 2015 O O . SER B 1 29 ? 34.982 30.191 62.234 1.00 23.87 49 SER B O 1
ATOM 2018 N N . ALA B 1 30 ? 36.229 31.673 61.110 1.00 33.68 50 ALA B N 1
ATOM 2019 C CA . ALA B 1 30 ? 35.483 32.808 61.640 1.00 33.29 50 ALA B CA 1
ATOM 2020 C C . ALA B 1 30 ? 34.052 32.727 61.134 1.00 33.04 50 ALA B C 1
ATOM 2021 O O . ALA B 1 30 ? 33.102 33.028 61.853 1.00 35.36 50 ALA B O 1
ATOM 2023 N N . ARG B 1 31 ? 33.914 32.310 59.883 1.00 32.00 51 ARG B N 1
ATOM 2024 C CA . ARG B 1 31 ? 32.614 32.143 59.251 1.00 31.22 51 ARG B CA 1
ATOM 2025 C C . ARG B 1 31 ? 31.761 31.182 60.064 1.00 30.73 51 ARG B C 1
ATOM 2026 O O . ARG B 1 31 ? 30.613 31.486 60.404 1.00 33.67 51 ARG B O 1
ATOM 2034 N N . GLN B 1 32 ? 32.333 30.018 60.371 1.00 20.28 52 GLN B N 1
ATOM 2035 C CA . GLN B 1 32 ? 31.658 28.994 61.162 1.00 20.17 52 GLN B CA 1
ATOM 2036 C C . GLN B 1 32 ? 31.334 29.501 62.549 1.00 20.33 52 GLN B C 1
ATOM 2037 O O . GLN B 1 32 ? 30.220 29.308 63.033 1.00 22.73 52 GLN B O 1
ATOM 2043 N N . LEU B 1 33 ? 32.299 30.140 63.202 1.00 25.75 53 LEU B N 1
ATOM 2044 C CA . LEU B 1 33 ? 32.064 30.605 64.560 1.00 26.05 53 LEU B CA 1
ATOM 2045 C C . LEU B 1 33 ? 30.906 31.584 64.553 1.00 26.68 53 LEU B C 1
ATOM 2046 O O . LEU B 1 33 ? 30.096 31.589 65.471 1.00 27.18 53 LEU B O 1
ATOM 2051 N N . ALA B 1 34 ? 30.814 32.394 63.501 1.00 28.40 54 ALA B N 1
ATOM 2052 C CA . ALA B 1 34 ? 29.742 33.380 63.385 1.00 29.12 54 ALA B CA 1
ATOM 2053 C C . ALA B 1 34 ? 28.378 32.709 63.399 1.00 29.58 54 ALA B C 1
ATOM 2054 O O . ALA B 1 34 ? 27.494 33.091 64.157 1.00 30.28 54 ALA B O 1
ATOM 2056 N N . LEU B 1 35 ? 28.210 31.704 62.553 1.00 27.87 55 LEU B N 1
ATOM 2057 C CA . LEU B 1 35 ? 26.960 30.959 62.519 1.00 29.48 55 LEU B CA 1
ATOM 2058 C C . LEU B 1 35 ? 26.677 30.293 63.861 1.00 29.85 55 LEU B C 1
ATOM 2059 O O . LEU B 1 35 ? 25.574 30.393 64.379 1.00 32.38 55 LEU B O 1
ATOM 2064 N N . LEU B 1 36 ? 27.678 29.614 64.419 1.00 25.50 56 LEU B N 1
ATOM 2065 C CA . LEU B 1 36 ? 27.522 28.910 65.690 1.00 25.46 56 LEU B CA 1
ATOM 2066 C C . LEU B 1 36 ? 27.099 29.868 66.777 1.00 28.50 56 LEU B C 1
ATOM 2067 O O . LEU B 1 36 ? 26.216 29.567 67.576 1.00 31.07 56 LEU B O 1
ATOM 2072 N N . GLN B 1 37 ? 27.742 31.029 66.798 1.00 43.46 57 GLN B N 1
ATOM 2073 C CA . GLN B 1 37 ? 27.554 32.002 67.859 1.00 44.66 57 GLN B CA 1
ATOM 2074 C C . GLN B 1 37 ? 26.128 32.530 67.835 1.00 44.78 57 GLN B C 1
ATOM 2075 O O . GLN B 1 37 ? 25.538 32.816 68.875 1.00 47.97 57 GLN B O 1
ATOM 2081 N N . ARG B 1 38 ? 25.577 32.638 66.634 1.00 39.96 58 ARG B N 1
ATOM 2082 C CA . ARG B 1 38 ? 24.237 33.169 66.435 1.00 40.17 58 ARG B CA 1
ATOM 2083 C C . ARG B 1 38 ? 23.153 32.119 66.664 1.00 41.14 58 ARG B C 1
ATOM 2084 O O . ARG B 1 38 ? 22.033 32.454 67.045 1.00 42.95 58 ARG B O 1
ATOM 2100 N N . LEU B 1 40 ? 23.586 29.073 68.606 1.00 33.27 60 LEU B N 1
ATOM 2101 C CA . LEU B 1 40 ? 23.652 28.502 69.943 1.00 33.49 60 LEU B CA 1
ATOM 2102 C C . LEU B 1 40 ? 23.674 29.575 71.029 1.00 36.64 60 LEU B C 1
ATOM 2103 O O . LEU B 1 40 ? 24.492 30.499 70.991 1.00 36.94 60 LEU B O 1
ATOM 2108 N N . PRO B 1 41 ? 22.773 29.457 72.011 1.00 50.75 61 PRO B N 1
ATOM 2109 C CA . PRO B 1 41 ? 22.792 30.333 73.188 1.00 53.12 61 PRO B CA 1
ATOM 2110 C C . PRO B 1 41 ? 24.135 30.227 73.898 1.00 52.87 61 PRO B C 1
ATOM 2111 O O . PRO B 1 41 ? 24.778 29.186 73.787 1.00 52.26 61 PRO B O 1
ATOM 2115 N N . ARG B 1 42 ? 24.545 31.269 74.618 1.00 66.87 62 ARG B N 1
ATOM 2116 C CA . ARG B 1 42 ? 25.841 31.267 75.298 1.00 67.64 62 ARG B CA 1
ATOM 2117 C C . ARG B 1 42 ? 26.084 29.983 76.086 1.00 67.10 62 ARG B C 1
ATOM 2118 O O . ARG B 1 42 ? 27.204 29.486 76.143 1.00 65.52 62 ARG B O 1
ATOM 2126 N N . LEU B 1 43 ? 25.029 29.453 76.695 1.00 55.77 63 LEU B N 1
ATOM 2127 C CA . LEU B 1 43 ? 25.143 28.286 77.564 1.00 56.48 63 LEU B CA 1
ATOM 2128 C C . LEU B 1 43 ? 25.480 27.021 76.784 1.00 53.48 63 LEU B C 1
ATOM 2129 O O . LEU B 1 43 ? 26.273 26.194 77.243 1.00 52.86 63 LEU B O 1
ATOM 2134 N N . ARG B 1 44 ? 24.871 26.873 75.610 1.00 47.45 64 ARG B N 1
ATOM 2135 C CA . ARG B 1 44 ? 25.114 25.706 74.768 1.00 46.97 64 ARG B CA 1
ATOM 2136 C C . ARG B 1 44 ? 26.482 25.836 74.128 1.00 44.32 64 ARG B C 1
ATOM 2137 O O . ARG B 1 44 ? 27.216 24.859 73.986 1.00 44.15 64 ARG B O 1
ATOM 2145 N N . LEU B 1 45 ? 26.812 27.061 73.736 1.00 42.73 65 LEU B N 1
ATOM 2146 C CA . LEU B 1 45 ? 28.083 27.352 73.104 1.00 41.79 65 LEU B CA 1
ATOM 2147 C C . LEU B 1 45 ? 29.197 26.944 74.047 1.00 42.65 65 LEU B C 1
ATOM 2148 O O . LEU B 1 45 ? 30.113 26.232 73.661 1.00 43.28 65 LEU B O 1
ATOM 2153 N N . GLU B 1 46 ? 29.113 27.379 75.295 1.00 57.22 66 GLU B N 1
ATOM 2154 C CA . GLU B 1 46 ? 30.135 27.025 76.265 1.00 58.35 66 GLU B CA 1
ATOM 2155 C C . GLU B 1 46 ? 30.238 25.515 76.436 1.00 56.87 66 GLU B C 1
ATOM 2156 O O . GLU B 1 46 ? 31.340 24.976 76.497 1.00 57.82 66 GLU B O 1
ATOM 2162 N N . GLN B 1 47 ? 29.095 24.836 76.504 1.00 42.54 67 GLN B N 1
ATOM 2163 C CA . GLN B 1 47 ? 29.073 23.375 76.610 1.00 41.60 67 GLN B CA 1
ATOM 2164 C C . GLN B 1 47 ? 29.769 22.754 75.412 1.00 39.66 67 GLN B C 1
ATOM 2165 O O . GLN B 1 47 ? 30.553 21.824 75.560 1.00 41.04 67 GLN B O 1
ATOM 2171 N N . LEU B 1 48 ? 29.484 23.280 74.224 1.00 38.39 68 LEU B N 1
ATOM 2172 C CA . LEU B 1 48 ? 30.142 22.823 73.007 1.00 35.52 68 LEU B CA 1
ATOM 2173 C C . LEU B 1 48 ? 31.655 22.816 73.195 1.00 34.14 68 LEU B C 1
ATOM 2174 O O . LEU B 1 48 ? 32.301 21.767 73.124 1.00 33.98 68 LEU B O 1
ATOM 2179 N N . PHE B 1 49 ? 32.210 23.995 73.456 1.00 31.97 69 PHE B N 1
ATOM 2180 C CA . PHE B 1 49 ? 33.650 24.165 73.594 1.00 32.40 69 PHE B CA 1
ATOM 2181 C C . PHE B 1 49 ? 34.293 23.249 74.640 1.00 33.95 69 PHE B C 1
ATOM 2182 O O . PHE B 1 49 ? 35.439 22.841 74.486 1.00 33.99 69 PHE B O 1
ATOM 2190 N N . ARG B 1 50 ? 33.563 22.920 75.700 1.00 48.48 70 ARG B N 1
ATOM 2191 C CA . ARG B 1 50 ? 34.104 22.056 76.746 1.00 49.43 70 ARG B CA 1
ATOM 2192 C C . ARG B 1 50 ? 33.884 20.574 76.464 1.00 48.78 70 ARG B C 1
ATOM 2193 O O . ARG B 1 50 ? 34.469 19.722 77.126 1.00 51.19 70 ARG B O 1
ATOM 2201 N N . CYS B 1 51 ? 33.025 20.258 75.505 1.00 32.59 71 CYS B N 1
ATOM 2202 C CA . CYS B 1 51 ? 32.610 18.874 75.316 1.00 32.17 71 CYS B CA 1
ATOM 2203 C C . CYS B 1 51 ? 33.767 17.995 74.836 1.00 31.88 71 CYS B C 1
ATOM 2204 O O . CYS B 1 51 ? 34.620 18.444 74.070 1.00 30.69 71 CYS B O 1
ATOM 2207 N N . GLU B 1 52 ? 33.792 16.745 75.285 1.00 44.89 72 GLU B N 1
ATOM 2208 C CA . GLU B 1 52 ? 34.891 15.847 74.947 1.00 47.79 72 GLU B CA 1
ATOM 2209 C C . GLU B 1 52 ? 35.110 15.696 73.446 1.00 47.58 72 GLU B C 1
ATOM 2210 O O . GLU B 1 52 ? 36.246 15.629 72.981 1.00 47.56 72 GLU B O 1
ATOM 2216 N N . TRP B 1 53 ? 34.020 15.656 72.694 1.00 35.28 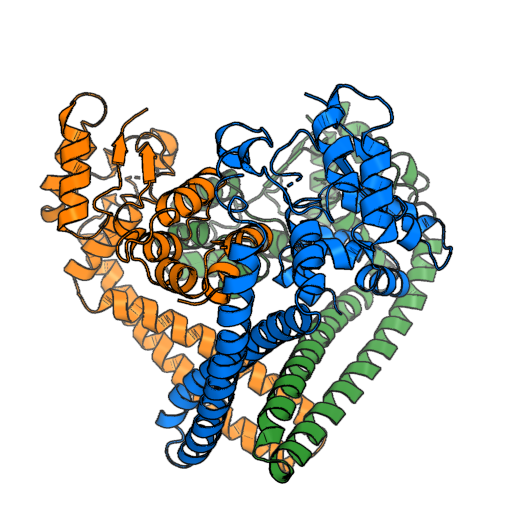73 TRP B N 1
ATOM 2217 C CA . TRP B 1 53 ? 34.099 15.469 71.255 1.00 34.12 73 TRP B CA 1
ATOM 2218 C C . TRP B 1 53 ? 34.928 16.547 70.571 1.00 33.06 73 TRP B C 1
ATOM 2219 O O . TRP B 1 53 ? 35.875 16.250 69.848 1.00 33.84 73 TRP B O 1
ATOM 2230 N N . LEU B 1 54 ? 34.558 17.800 70.789 1.00 38.10 74 LEU B N 1
ATOM 2231 C CA . LEU B 1 54 ? 35.221 18.923 70.124 1.00 35.87 74 LEU B CA 1
ATOM 2232 C C . LEU B 1 54 ? 36.653 19.092 70.640 1.00 35.05 74 LEU B C 1
ATOM 2233 O O . LEU B 1 54 ? 37.560 19.472 69.902 1.00 35.48 74 LEU B O 1
ATOM 2238 N N . GLN B 1 55 ? 36.835 18.812 71.924 1.00 33.84 75 GLN B N 1
ATOM 2239 C CA . GLN B 1 55 ? 38.136 18.847 72.557 1.00 33.39 75 GLN B CA 1
ATOM 2240 C C . GLN B 1 55 ? 39.048 17.795 71.937 1.00 32.70 75 GLN B C 1
ATOM 2241 O O . GLN B 1 55 ? 40.257 17.966 71.875 1.00 32.90 75 GLN B O 1
ATOM 2247 N N . GLN B 1 56 ? 38.451 16.696 71.494 1.00 37.27 76 GLN B N 1
ATOM 2248 C CA . GLN B 1 56 ? 39.169 15.653 70.788 1.00 36.92 76 GLN B CA 1
ATOM 2249 C C . GLN B 1 56 ? 39.649 16.205 69.451 1.00 35.52 76 GLN B C 1
ATOM 2250 O O . GLN B 1 56 ? 40.819 16.101 69.105 1.00 36.42 76 GLN B O 1
ATOM 2256 N N . ARG B 1 57 ? 38.742 16.802 68.697 1.00 29.29 77 ARG B N 1
ATOM 2257 C CA . ARG B 1 57 ? 39.104 17.330 67.394 1.00 27.32 77 ARG B CA 1
ATOM 2258 C C . ARG B 1 57 ? 40.164 18.422 67.506 1.00 27.92 77 ARG B C 1
ATOM 2259 O O . ARG B 1 57 ? 41.048 18.548 66.648 1.00 28.84 77 ARG B O 1
ATOM 2267 N N . LEU B 1 58 ? 40.077 19.203 68.575 1.00 31.11 78 LEU B N 1
ATOM 2268 C CA . LEU B 1 58 ? 41.059 20.240 68.852 1.00 31.59 78 LEU B CA 1
ATOM 2269 C C . LEU B 1 58 ? 42.437 19.610 68.986 1.00 33.75 78 LEU B C 1
ATOM 2270 O O . LEU B 1 58 ? 43.358 19.946 68.241 1.00 36.34 78 LEU B O 1
ATOM 2275 N N . ALA B 1 59 ? 42.565 18.679 69.926 1.00 37.99 79 ALA B N 1
ATOM 2276 C CA . ALA B 1 59 ? 43.835 18.004 70.189 1.00 38.87 79 ALA B CA 1
ATOM 2277 C C . ALA B 1 59 ? 44.439 17.304 68.974 1.00 39.42 79 ALA B C 1
ATOM 2278 O O . ALA B 1 59 ? 45.645 17.086 68.928 1.00 43.69 79 ALA B O 1
ATOM 2280 N N . ARG B 1 60 ? 43.615 16.936 67.998 1.00 34.55 80 ARG B N 1
ATOM 2281 C CA . ARG B 1 60 ? 44.122 16.245 66.811 1.00 33.33 80 ARG B CA 1
ATOM 2282 C C . ARG B 1 60 ? 44.171 17.172 65.610 1.00 32.17 80 ARG B C 1
ATOM 2283 O O . ARG B 1 60 ? 44.485 16.741 64.504 1.00 34.40 80 ARG B O 1
ATOM 2291 N N . GLY B 1 61 ? 43.850 18.441 65.833 1.00 25.87 81 GLY B N 1
ATOM 2292 C CA . GLY B 1 61 ? 43.827 19.423 64.767 1.00 24.11 81 GLY B CA 1
ATOM 2293 C C . GLY B 1 61 ? 42.868 19.090 63.638 1.00 24.08 81 GLY B C 1
ATOM 2294 O O . GLY B 1 61 ? 43.151 19.410 62.484 1.00 23.61 81 GLY B O 1
ATOM 2295 N N . LEU B 1 62 ? 41.734 18.463 63.960 1.00 30.84 82 LEU B N 1
ATOM 2296 C CA . LEU B 1 62 ? 40.749 18.096 62.944 1.00 30.51 82 LEU B CA 1
ATOM 2297 C C . LEU B 1 62 ? 39.680 19.179 62.736 1.00 30.71 82 LEU B C 1
ATOM 2298 O O . LEU B 1 62 ? 38.670 19.226 63.449 1.00 29.35 82 LEU B O 1
ATOM 2303 N N . ALA B 1 63 ? 39.889 20.038 61.745 1.00 29.16 83 ALA B N 1
ATOM 2304 C CA . ALA B 1 63 ? 38.978 21.162 61.511 1.00 29.17 83 ALA B CA 1
ATOM 2305 C C . ALA B 1 63 ? 37.575 20.684 61.141 1.00 29.86 83 ALA B C 1
ATOM 2306 O O . ALA B 1 63 ? 37.405 19.566 60.658 1.00 33.45 83 ALA B O 1
ATOM 2308 N N . LEU B 1 64 ? 36.572 21.528 61.378 1.00 29.25 84 LEU B N 1
ATOM 2309 C CA . LEU B 1 64 ? 35.185 21.155 61.120 1.00 29.02 84 LEU B CA 1
ATOM 2310 C C . LEU B 1 64 ? 34.798 21.431 59.671 1.00 30.09 84 LEU B C 1
ATOM 2311 O O . LEU B 1 64 ? 35.306 22.365 59.061 1.00 32.41 84 LEU B O 1
ATOM 2316 N N . GLY B 1 65 ? 33.898 20.621 59.126 1.00 28.85 85 GLY B N 1
ATOM 2317 C CA . GLY B 1 65 ? 33.360 20.852 57.795 1.00 28.17 85 GLY B CA 1
ATOM 2318 C C . GLY B 1 65 ? 31.883 21.155 57.911 1.00 29.31 85 GLY B C 1
ATOM 2319 O O . GLY B 1 65 ? 31.376 21.306 59.016 1.00 30.03 85 GLY B O 1
ATOM 2320 N N . ARG B 1 66 ? 31.170 21.235 56.799 1.00 38.36 86 ARG B N 1
ATOM 2321 C CA . ARG B 1 66 ? 29.781 21.673 56.888 1.00 39.66 86 ARG B CA 1
ATOM 2322 C C . ARG B 1 66 ? 28.871 20.668 57.610 1.00 40.84 86 ARG B C 1
ATOM 2323 O O . ARG B 1 66 ? 27.885 21.066 58.227 1.00 40.74 86 ARG B O 1
ATOM 2331 N N . GLU B 1 67 ? 29.203 19.381 57.571 1.00 42.11 87 GLU B N 1
ATOM 2332 C CA . GLU B 1 67 ? 28.352 18.406 58.242 1.00 45.22 87 GLU B CA 1
ATOM 2333 C C . GLU B 1 67 ? 28.575 18.395 59.745 1.00 43.83 87 GLU B C 1
ATOM 2334 O O . GLU B 1 67 ? 27.644 18.128 60.507 1.00 44.39 87 GLU B O 1
ATOM 2340 N N . GLU B 1 68 ? 29.805 18.673 60.168 1.00 38.19 88 GLU B N 1
ATOM 2341 C CA . GLU B 1 68 ? 30.099 18.773 61.590 1.00 37.37 88 GLU B CA 1
ATOM 2342 C C . GLU B 1 68 ? 29.266 19.891 62.162 1.00 35.95 88 GLU B C 1
ATOM 2343 O O . GLU B 1 68 ? 28.620 19.736 63.195 1.00 38.99 88 GLU B O 1
ATOM 2349 N N . VAL B 1 69 ? 29.276 21.020 61.467 1.00 26.93 89 VAL B N 1
ATOM 2350 C CA . VAL B 1 69 ? 28.476 22.167 61.868 1.00 25.77 89 VAL B CA 1
ATOM 2351 C C . VAL B 1 69 ? 26.981 21.849 61.840 1.00 28.25 89 VAL B C 1
ATOM 2352 O O . VAL B 1 69 ? 26.270 22.162 62.788 1.00 30.92 89 VAL B O 1
ATOM 2356 N N . ARG B 1 70 ? 26.496 21.236 60.766 1.00 33.78 90 ARG B N 1
ATOM 2357 C CA . ARG B 1 70 ? 25.089 20.871 60.728 1.00 36.06 90 ARG B CA 1
ATOM 2358 C C . ARG B 1 70 ? 24.724 19.989 61.919 1.00 37.44 90 ARG B C 1
ATOM 2359 O O . ARG B 1 70 ? 23.725 20.238 62.600 1.00 38.84 90 ARG B O 1
ATOM 2367 N N . GLN B 1 71 ? 25.545 18.975 62.178 1.00 34.81 91 GLN B N 1
ATOM 2368 C CA . GLN B 1 71 ? 25.288 18.050 63.279 1.00 37.59 91 GLN B CA 1
ATOM 2369 C C . GLN B 1 71 ? 25.278 18.730 64.640 1.00 35.31 91 GLN B C 1
ATOM 2370 O O . GLN B 1 71 ? 24.437 18.432 65.478 1.00 37.13 91 GLN B O 1
ATOM 2376 N N . ILE B 1 72 ? 26.218 19.637 64.871 1.00 26.84 92 ILE B N 1
ATOM 2377 C CA . ILE B 1 72 ? 26.207 20.413 66.102 1.00 35.27 92 ILE B CA 1
ATOM 2378 C C . ILE B 1 72 ? 24.873 21.136 66.240 1.00 28.03 92 ILE B C 1
ATOM 2379 O O . ILE B 1 72 ? 24.180 20.989 67.235 1.00 30.18 92 ILE B O 1
ATOM 2384 N N . LEU B 1 73 ? 24.508 21.909 65.229 1.00 34.53 93 LEU B N 1
ATOM 2385 C CA . LEU B 1 73 ? 23.269 22.669 65.281 1.00 37.47 93 LEU B CA 1
ATOM 2386 C C . LEU B 1 73 ? 22.069 21.767 65.532 1.00 41.17 93 LEU B C 1
ATOM 2387 O O . LEU B 1 73 ? 21.204 22.089 66.343 1.00 42.94 93 LEU B O 1
ATOM 2392 N N . LEU B 1 74 ? 22.028 20.641 64.825 1.00 43.20 94 LEU B N 1
ATOM 2393 C CA . LEU B 1 74 ? 20.942 19.675 64.949 1.00 47.42 94 LEU B CA 1
ATOM 2394 C C . LEU B 1 74 ? 20.815 19.134 66.374 1.00 49.94 94 LEU B C 1
ATOM 2395 O O . LEU B 1 74 ? 19.727 19.127 66.952 1.00 51.71 94 LEU B O 1
ATOM 2400 N N . CYS B 1 75 ? 21.931 18.681 66.937 1.00 51.23 95 CYS B N 1
ATOM 2401 C CA . CYS B 1 75 ? 21.928 18.116 68.279 1.00 53.79 95 CYS B CA 1
ATOM 2402 C C . CYS B 1 75 ? 21.491 19.108 69.346 1.00 55.73 95 CYS B C 1
ATOM 2403 O O . CYS B 1 75 ? 20.830 18.734 70.305 1.00 60.05 95 CYS B O 1
ATOM 2406 N N . ALA B 1 76 ? 21.861 20.371 69.189 1.00 55.03 96 ALA B N 1
ATOM 2407 C CA . ALA B 1 76 ? 21.544 21.368 70.205 1.00 56.68 96 ALA B CA 1
ATOM 2408 C C . ALA B 1 76 ? 20.077 21.798 70.160 1.00 60.35 96 ALA B C 1
ATOM 2409 O O . ALA B 1 76 ? 19.633 22.578 70.998 1.00 61.12 96 ALA B O 1
ATOM 2411 N N . ALA B 1 77 ? 19.329 21.279 69.191 1.00 67.92 97 ALA B N 1
ATOM 2412 C CA . ALA B 1 77 ? 17.926 21.655 69.020 1.00 72.96 97 ALA B CA 1
ATOM 2413 C C . ALA B 1 77 ? 16.993 21.012 70.055 1.00 77.67 97 ALA B C 1
ATOM 2414 O O . ALA B 1 77 ? 15.771 21.009 69.886 1.00 80.56 97 ALA B O 1
ATOM 2416 N N . GLN B 1 78 ? 17.571 20.459 71.115 1.00 74.42 98 GLN B N 1
ATOM 2417 C CA . GLN B 1 78 ? 16.789 19.958 72.241 1.00 80.18 98 GLN B CA 1
ATOM 2418 C C . GLN B 1 78 ? 17.387 20.455 73.547 1.00 80.20 98 GLN B C 1
ATOM 2419 O O . GLN B 1 78 ? 18.600 20.454 73.714 1.00 78.58 98 GLN B O 1
ATOM 2425 N N . ASP B 1 79 ? 16.543 20.878 74.477 1.00 137.00 99 ASP B N 1
ATOM 2426 C CA . ASP B 1 79 ? 17.042 21.452 75.720 1.00 139.16 99 ASP B CA 1
ATOM 2427 C C . ASP B 1 79 ? 17.543 20.381 76.695 1.00 140.45 99 ASP B C 1
ATOM 2428 O O . ASP B 1 79 ? 17.167 20.373 77.868 1.00 143.59 99 ASP B O 1
ATOM 2433 N N . ASP B 1 80 ? 18.390 19.481 76.203 1.00 134.73 100 ASP B N 1
ATOM 2434 C CA . ASP B 1 80 ? 19.016 18.464 77.046 1.00 134.91 100 ASP B CA 1
ATOM 2435 C C . ASP B 1 80 ? 20.475 18.821 77.324 1.00 130.08 100 ASP B C 1
ATOM 2436 O O . ASP B 1 80 ? 21.296 18.850 76.410 1.00 128.13 100 ASP B O 1
ATOM 2441 N N . ASP B 1 81 ? 20.792 19.087 78.588 1.00 106.86 101 ASP B N 1
ATOM 2442 C CA . ASP B 1 81 ? 22.139 19.499 78.979 1.00 101.55 101 ASP B CA 1
ATOM 2443 C C . ASP B 1 81 ? 23.193 18.479 78.560 1.00 97.47 101 ASP B C 1
ATOM 2444 O O . ASP B 1 81 ? 24.393 18.721 78.694 1.00 94.92 101 ASP B O 1
ATOM 2449 N N . GLY B 1 82 ? 22.741 17.337 78.055 1.00 61.63 102 GLY B N 1
ATOM 2450 C CA . GLY B 1 82 ? 23.651 16.284 77.642 1.00 57.55 102 GLY B CA 1
ATOM 2451 C C . GLY B 1 82 ? 23.628 16.031 76.147 1.00 53.36 102 GLY B C 1
ATOM 2452 O O . GLY B 1 82 ? 23.882 14.913 75.692 1.00 54.44 102 GLY B O 1
ATOM 2453 N N . TRP B 1 83 ? 23.327 17.079 75.386 1.00 57.52 103 TRP B N 1
ATOM 2454 C CA . TRP B 1 83 ? 23.226 16.980 73.938 1.00 54.77 103 TRP B CA 1
ATOM 2455 C C . TRP B 1 83 ? 24.589 16.706 73.313 1.00 51.51 103 TRP B C 1
ATOM 2456 O O . TRP B 1 83 ? 24.678 16.072 72.264 1.00 51.29 103 TRP B O 1
ATOM 2467 N N . CYS B 1 84 ? 25.647 17.174 73.966 1.00 55.19 104 CYS B N 1
ATOM 2468 C CA . CYS B 1 84 ? 27.006 16.989 73.462 1.00 53.73 104 CYS B CA 1
ATOM 2469 C C . CYS B 1 84 ? 27.408 15.523 73.361 1.00 53.82 104 CYS B C 1
ATOM 2470 O O . CYS B 1 84 ? 28.293 15.170 72.587 1.00 53.83 104 CYS B O 1
ATOM 2473 N N . ALA B 1 85 ? 26.755 14.673 74.144 1.00 50.26 105 ALA B N 1
ATOM 2474 C CA . ALA B 1 85 ? 27.090 13.254 74.188 1.00 51.54 105 ALA B CA 1
ATOM 2475 C C . ALA B 1 85 ? 26.697 12.507 72.916 1.00 53.49 105 ALA B C 1
ATOM 2476 O O . ALA B 1 85 ? 27.171 11.399 72.675 1.00 55.09 105 ALA B O 1
ATOM 2478 N N . GLU B 1 86 ? 25.827 13.105 72.110 1.00 72.81 106 GLU B N 1
ATOM 2479 C CA . GLU B 1 86 ? 25.374 12.462 70.882 1.00 72.82 106 GLU B CA 1
ATOM 2480 C C . GLU B 1 86 ? 26.326 12.753 69.737 1.00 68.48 106 GLU B C 1
ATOM 2481 O O . GLU B 1 86 ? 26.186 12.198 68.646 1.00 70.00 106 GLU B O 1
ATOM 2487 N N . LEU B 1 87 ? 27.297 13.626 69.990 1.00 37.19 107 LEU B N 1
ATOM 2488 C CA . LEU B 1 87 ? 28.213 14.075 68.942 1.00 33.56 107 LEU B CA 1
ATOM 2489 C C . LEU B 1 87 ? 29.355 13.091 68.720 1.00 32.89 107 LEU B C 1
ATOM 2490 O O . LEU B 1 87 ? 29.947 12.579 69.670 1.00 34.10 107 LEU B O 1
ATOM 2495 N N . GLY B 1 88 ? 29.652 12.831 67.452 1.00 37.87 108 GLY B N 1
ATOM 2496 C CA . GLY B 1 88 ? 30.672 11.876 67.062 1.00 36.45 108 GLY B CA 1
ATOM 2497 C C . GLY B 1 88 ? 30.784 11.830 65.547 1.00 35.28 108 GLY B C 1
ATOM 2498 O O . GLY B 1 88 ? 29.915 12.310 64.838 1.00 36.07 108 GLY B O 1
ATOM 2499 N N . ASP B 1 89 ? 31.847 11.230 65.039 1.00 37.02 109 ASP B N 1
ATOM 2500 C CA . ASP B 1 89 ? 32.100 11.237 63.611 1.00 36.01 109 ASP B CA 1
ATOM 2501 C C . ASP B 1 89 ? 31.998 9.847 63.020 1.00 37.70 109 ASP B C 1
ATOM 2502 O O . ASP B 1 89 ? 32.176 8.860 63.724 1.00 38.22 109 ASP B O 1
ATOM 2507 N N . ARG B 1 90 ? 31.694 9.771 61.727 1.00 42.92 110 ARG B N 1
ATOM 2508 C CA . ARG B 1 90 ? 31.734 8.499 61.016 1.00 44.55 110 ARG B CA 1
ATOM 2509 C C . ARG B 1 90 ? 33.022 8.465 60.205 1.00 42.39 110 ARG B C 1
ATOM 2510 O O . ARG B 1 90 ? 33.176 9.194 59.222 1.00 42.16 110 ARG B O 1
ATOM 2518 N N . VAL B 1 91 ? 33.948 7.618 60.637 1.00 35.15 111 VAL B N 1
ATOM 2519 C CA . VAL B 1 91 ? 35.289 7.603 60.091 1.00 34.69 111 VAL B CA 1
ATOM 2520 C C . VAL B 1 91 ? 35.529 6.374 59.242 1.00 36.05 111 VAL B C 1
ATOM 2521 O O . VAL B 1 91 ? 35.270 5.251 59.672 1.00 38.68 111 VAL B O 1
ATOM 2525 N N . ASN B 1 92 ? 36.027 6.594 58.034 1.00 34.17 112 ASN B N 1
ATOM 2526 C CA . ASN B 1 92 ? 36.368 5.505 57.131 1.00 35.29 112 ASN B CA 1
ATOM 2527 C C . ASN B 1 92 ? 37.835 5.135 57.271 1.00 34.88 112 ASN B C 1
ATOM 2528 O O . ASN B 1 92 ? 38.690 5.836 56.749 1.00 35.46 112 ASN B O 1
ATOM 2533 N N . LEU B 1 93 ? 38.141 4.043 57.967 1.00 33.59 113 LEU B N 1
ATOM 2534 C CA . LEU B 1 93 ? 39.542 3.685 58.192 1.00 33.83 113 LEU B CA 1
ATOM 2535 C C . LEU B 1 93 ? 40.275 3.247 56.929 1.00 34.46 113 LEU B C 1
ATOM 2536 O O . LEU B 1 93 ? 41.491 3.054 56.952 1.00 36.11 113 LEU B O 1
ATOM 2541 N N . ALA B 1 94 ? 39.548 3.096 55.827 1.00 32.19 114 ALA B N 1
ATOM 2542 C CA . ALA B 1 94 ? 40.189 2.684 54.580 1.00 31.91 114 ALA B CA 1
ATOM 2543 C C . ALA B 1 94 ? 40.961 3.844 53.973 1.00 28.68 114 ALA B C 1
ATOM 2544 O O . ALA B 1 94 ? 41.712 3.672 53.018 1.00 27.64 114 ALA B O 1
ATOM 2546 N N . VAL B 1 95 ? 40.743 5.030 54.525 1.00 35.04 115 VAL B N 1
ATOM 2547 C CA . VAL B 1 95 ? 41.472 6.220 54.117 1.00 35.46 115 VAL B CA 1
ATOM 2548 C C . VAL B 1 95 ? 42.649 6.381 55.063 1.00 35.90 115 VAL B C 1
ATOM 2549 O O . VAL B 1 95 ? 42.465 6.567 56.266 1.00 37.98 115 VAL B O 1
ATOM 2553 N N . PRO B 1 96 ? 43.869 6.284 54.530 1.00 35.75 116 PRO B N 1
ATOM 2554 C CA . PRO B 1 96 ? 45.059 6.359 55.380 1.00 35.16 116 PRO B CA 1
ATOM 2555 C C . PRO B 1 96 ? 45.015 7.573 56.300 1.00 34.63 116 PRO B C 1
ATOM 2556 O O . PRO B 1 96 ? 45.202 7.435 57.505 1.00 34.96 116 PRO B O 1
ATOM 2560 N N . GLN B 1 97 ? 44.753 8.748 55.741 1.00 34.98 117 GLN B N 1
ATOM 2561 C CA . GLN B 1 97 ? 44.712 9.961 56.542 1.00 32.82 117 GLN B CA 1
ATOM 2562 C C . GLN B 1 97 ? 43.794 9.813 57.742 1.00 32.23 117 GLN B C 1
ATOM 2563 O O . GLN B 1 97 ? 44.088 10.318 58.828 1.00 32.00 117 GLN B O 1
ATOM 2569 N N . SER B 1 98 ? 42.674 9.129 57.542 1.00 27.15 118 SER B N 1
ATOM 2570 C CA . SER B 1 98 ? 41.722 8.923 58.620 1.00 26.84 118 SER B CA 1
ATOM 2571 C C . SER B 1 98 ? 42.233 7.872 59.582 1.00 28.19 118 SER B C 1
ATOM 2572 O O . SER B 1 98 ? 42.083 8.012 60.796 1.00 29.62 118 SER B O 1
ATOM 2583 N N . ILE B 1 100 ? 45.235 7.328 60.243 1.00 28.34 120 ILE B N 1
ATOM 2584 C CA . ILE B 1 100 ? 46.290 7.972 60.989 1.00 28.28 120 ILE B CA 1
ATOM 2585 C C . ILE B 1 100 ? 45.728 8.861 62.075 1.00 29.59 120 ILE B C 1
ATOM 2586 O O . ILE B 1 100 ? 46.124 8.752 63.224 1.00 21.83 120 ILE B O 1
ATOM 2591 N N . ASP B 1 101 ? 44.797 9.737 61.720 1.00 31.31 121 ASP B N 1
ATOM 2592 C CA . ASP B 1 101 ? 44.364 10.778 62.644 1.00 31.71 121 ASP B CA 1
ATOM 2593 C C . ASP B 1 101 ? 43.410 10.279 63.725 1.00 32.50 121 ASP B C 1
ATOM 2594 O O . ASP B 1 101 ? 43.361 10.827 64.824 1.00 33.81 121 ASP B O 1
ATOM 2599 N N . TRP B 1 102 ? 42.654 9.235 63.413 1.00 33.11 122 TRP B N 1
ATOM 2600 C CA . TRP B 1 102 ? 41.642 8.745 64.332 1.00 33.68 122 TRP B CA 1
ATOM 2601 C C . TRP B 1 102 ? 42.101 7.505 65.081 1.00 36.40 122 TRP B C 1
ATOM 2602 O O . TRP B 1 102 ? 41.539 7.159 66.119 1.00 39.56 122 TRP B O 1
ATOM 2613 N N . VAL B 1 103 ? 43.125 6.835 64.565 1.00 25.61 123 VAL B N 1
ATOM 2614 C CA . VAL B 1 103 ? 43.571 5.594 65.173 1.00 29.03 123 VAL B CA 1
ATOM 2615 C C . VAL B 1 103 ? 45.054 5.606 65.546 1.00 31.69 123 VAL B C 1
ATOM 2616 O O . VAL B 1 103 ? 45.394 5.654 66.724 1.00 31.32 123 VAL B O 1
ATOM 2620 N N . LEU B 1 104 ? 45.934 5.569 64.551 1.00 28.60 124 LEU B N 1
ATOM 2621 C CA . LEU B 1 104 ? 47.355 5.365 64.818 1.00 28.59 124 LEU B CA 1
ATOM 2622 C C . LEU B 1 104 ? 47.956 6.428 65.742 1.00 29.73 124 LEU B C 1
ATOM 2623 O O . LEU B 1 104 ? 48.491 6.097 66.790 1.00 32.83 124 LEU B O 1
ATOM 2628 N N . LEU B 1 105 ? 47.871 7.697 65.369 1.00 30.03 125 LEU B N 1
ATOM 2629 C CA . LEU B 1 105 ? 48.409 8.758 66.216 1.00 30.00 125 LEU B CA 1
ATOM 2630 C C . LEU B 1 105 ? 47.883 8.711 67.656 1.00 31.08 125 LEU B C 1
ATOM 2631 O O . LEU B 1 105 ? 48.669 8.723 68.611 1.00 29.44 125 LEU B O 1
ATOM 2636 N N . PRO B 1 106 ? 46.552 8.677 67.817 1.00 32.40 126 PRO B N 1
ATOM 2637 C CA . PRO B 1 106 ? 45.932 8.529 69.136 1.00 33.37 126 PRO B CA 1
ATOM 2638 C C . PRO B 1 106 ? 46.457 7.318 69.904 1.00 35.42 126 PRO B C 1
ATOM 2639 O O . PRO B 1 106 ? 46.795 7.437 71.083 1.00 36.64 126 PRO B O 1
ATOM 2643 N N . VAL B 1 107 ? 46.517 6.168 69.241 1.00 34.12 127 VAL B N 1
ATOM 2644 C CA . VAL B 1 107 ? 46.930 4.929 69.888 1.00 35.80 127 VAL B CA 1
ATOM 2645 C C . VAL B 1 107 ? 48.390 4.942 70.309 1.00 38.93 127 VAL B C 1
ATOM 2646 O O . VAL B 1 107 ? 48.731 4.493 71.402 1.00 41.82 127 VAL B O 1
ATOM 2650 N N . TYR B 1 108 ? 49.257 5.447 69.437 1.00 35.36 128 TYR B N 1
ATOM 2651 C CA . TYR B 1 108 ? 50.671 5.545 69.763 1.00 45.73 128 TYR B CA 1
ATOM 2652 C C . TYR B 1 108 ? 50.857 6.438 70.975 1.00 44.75 128 TYR B C 1
ATOM 2653 O O . TYR B 1 108 ? 51.666 6.152 71.848 1.00 47.67 128 TYR B O 1
ATOM 2662 N N . GLY B 1 109 ? 50.095 7.520 71.026 1.00 29.32 129 GLY B N 1
ATOM 2663 C CA . GLY B 1 109 ? 50.185 8.448 72.136 1.00 30.50 129 GLY B CA 1
ATOM 2664 C C . GLY B 1 109 ? 49.782 7.793 73.439 1.00 32.82 129 GLY B C 1
ATOM 2665 O O . GLY B 1 109 ? 50.415 7.991 74.477 1.00 35.27 129 GLY B O 1
ATOM 2666 N N . TRP B 1 110 ? 48.715 7.008 73.381 1.00 38.99 130 TRP B N 1
ATOM 2667 C CA . TRP B 1 110 ? 48.228 6.295 74.547 1.00 39.76 130 TRP B CA 1
ATOM 2668 C C . TRP B 1 110 ? 49.248 5.264 74.975 1.00 43.68 130 TRP B C 1
ATOM 2669 O O . TRP B 1 110 ? 49.492 5.077 76.161 1.00 47.87 130 TRP B O 1
ATOM 2680 N N . TRP B 1 111 ? 49.847 4.599 73.995 1.00 44.87 131 TRP B N 1
ATOM 2681 C CA . TRP B 1 111 ? 50.812 3.534 74.250 1.00 45.84 131 TRP B CA 1
ATOM 2682 C C . TRP B 1 111 ? 52.088 4.046 74.916 1.00 47.93 131 TRP B C 1
ATOM 2683 O O . TRP B 1 111 ? 52.553 3.476 75.892 1.00 48.42 131 TRP B O 1
ATOM 2694 N N . GLU B 1 112 ? 52.659 5.123 74.397 1.00 53.42 132 GLU B N 1
ATOM 2695 C CA . GLU B 1 112 ? 53.910 5.610 74.958 1.00 55.95 132 GLU B CA 1
ATOM 2696 C C . GLU B 1 112 ? 53.742 6.047 76.407 1.00 57.73 132 GLU B C 1
ATOM 2697 O O . GLU B 1 112 ? 54.628 5.827 77.226 1.00 61.37 132 GLU B O 1
ATOM 2703 N N . SER B 1 113 ? 52.609 6.663 76.730 1.00 58.10 133 SER B N 1
ATOM 2704 C CA . SER B 1 113 ? 52.372 7.118 78.100 1.00 58.91 133 SER B CA 1
ATOM 2705 C C . SER B 1 113 ? 52.207 5.913 79.009 1.00 60.58 133 SER B C 1
ATOM 2706 O O . SER B 1 113 ? 52.291 6.015 80.230 1.00 62.20 133 SER B O 1
ATOM 2709 N N . LEU B 1 114 ? 51.972 4.766 78.388 1.00 57.68 134 LEU B N 1
ATOM 2710 C CA . LEU B 1 114 ? 51.854 3.509 79.097 1.00 58.27 134 LEU B CA 1
ATOM 2711 C C . LEU B 1 114 ? 53.250 3.065 79.511 1.00 61.01 134 LEU B C 1
ATOM 2712 O O . LEU B 1 114 ? 53.456 2.571 80.617 1.00 65.00 134 LEU B O 1
ATOM 2717 N N . LEU B 1 115 ? 54.209 3.246 78.609 1.00 49.16 135 LEU B N 1
ATOM 2718 C CA . LEU B 1 115 ? 55.607 2.981 78.902 1.00 51.43 135 LEU B CA 1
ATOM 2719 C C . LEU B 1 115 ? 56.088 3.890 80.021 1.00 52.89 135 LEU B C 1
ATOM 2720 O O . LEU B 1 115 ? 56.877 3.480 80.876 1.00 57.31 135 LEU B O 1
ATOM 2725 N N . ASP B 1 116 ? 55.603 5.127 80.014 1.00 68.35 136 ASP B N 1
ATOM 2726 C CA . ASP B 1 116 ? 55.974 6.109 81.027 1.00 69.15 136 ASP B CA 1
ATOM 2727 C C . ASP B 1 116 ? 54.915 7.200 81.110 1.00 66.37 136 ASP B C 1
ATOM 2728 O O . ASP B 1 116 ? 54.820 8.046 80.225 1.00 65.65 136 ASP B O 1
ATOM 2733 N N . GLN B 1 117 ? 54.129 7.191 82.182 1.00 66.00 137 GLN B N 1
ATOM 2734 C CA . GLN B 1 117 ? 52.947 8.043 82.255 1.00 63.11 137 GLN B CA 1
ATOM 2735 C C . GLN B 1 117 ? 53.249 9.546 82.305 1.00 62.11 137 GLN B C 1
ATOM 2736 O O . GLN B 1 117 ? 52.355 10.372 82.128 1.00 60.74 137 GLN B O 1
ATOM 2742 N N . ALA B 1 118 ? 54.506 9.905 82.528 1.00 54.66 138 ALA B N 1
ATOM 2743 C CA . ALA B 1 118 ? 54.862 11.314 82.683 1.00 54.38 138 ALA B CA 1
ATOM 2744 C C . ALA B 1 118 ? 55.128 11.985 81.346 1.00 52.74 138 ALA B C 1
ATOM 2745 O O . ALA B 1 118 ? 55.263 13.205 81.281 1.00 52.23 138 ALA B O 1
ATOM 2747 N N . ILE B 1 119 ? 55.201 11.178 80.289 1.00 53.09 139 ILE B N 1
ATOM 2748 C CA . ILE B 1 119 ? 55.544 11.656 78.946 1.00 53.55 139 ILE B CA 1
ATOM 2749 C C . ILE B 1 119 ? 54.570 12.703 78.373 1.00 50.78 139 ILE B C 1
ATOM 2750 O O . ILE B 1 119 ? 54.999 13.741 77.857 1.00 50.61 139 ILE B O 1
ATOM 2755 N N . PRO B 1 120 ? 53.258 12.435 78.447 1.00 56.53 140 PRO B N 1
ATOM 2756 C CA . PRO B 1 120 ? 52.333 13.443 77.929 1.00 54.82 140 PRO B CA 1
ATOM 2757 C C . PRO B 1 120 ? 52.534 14.761 78.662 1.00 56.09 140 PRO B C 1
ATOM 2758 O O . PRO B 1 120 ? 52.481 15.828 78.051 1.00 57.42 140 PRO B O 1
ATOM 2762 N N . GLY B 1 121 ? 52.772 14.678 79.966 1.00 58.04 141 GLY B N 1
ATOM 2763 C CA . GLY B 1 121 ? 53.007 15.859 80.770 1.00 59.31 141 GLY B CA 1
ATOM 2764 C C . GLY B 1 121 ? 54.265 16.597 80.353 1.00 61.95 141 GLY B C 1
ATOM 2765 O O . GLY B 1 121 ? 54.339 17.820 80.470 1.00 62.70 141 GLY B O 1
ATOM 2766 N N . TRP B 1 122 ? 55.261 15.856 79.877 1.00 59.19 142 TRP B N 1
ATOM 2767 C CA . TRP B 1 122 ? 56.491 16.472 79.405 1.00 62.13 142 TRP B CA 1
ATOM 2768 C C . TRP B 1 122 ? 56.234 17.184 78.092 1.00 61.21 142 TRP B C 1
ATOM 2769 O O . TRP B 1 122 ? 56.606 18.342 77.928 1.00 64.08 142 TRP B O 1
ATOM 2780 N N . ARG B 1 123 ? 55.604 16.487 77.153 1.00 56.79 143 ARG B N 1
ATOM 2781 C CA . ARG B 1 123 ? 55.359 17.060 75.834 1.00 55.72 143 ARG B CA 1
ATOM 2782 C C . ARG B 1 123 ? 54.548 18.342 75.927 1.00 53.92 143 ARG B C 1
ATOM 2783 O O . ARG B 1 123 ? 54.880 19.346 75.292 1.00 54.07 143 ARG B O 1
ATOM 2791 N N . LEU B 1 124 ? 53.491 18.302 76.729 1.00 63.93 144 LEU B N 1
ATOM 2792 C CA . LEU B 1 124 ? 52.654 19.473 76.943 1.00 63.14 144 LEU B CA 1
ATOM 2793 C C . LEU B 1 124 ? 53.441 20.564 77.659 1.00 62.82 144 LEU B C 1
ATOM 2794 O O . LEU B 1 124 ? 53.419 21.728 77.264 1.00 61.53 144 LEU B O 1
ATOM 2799 N N . SER B 1 125 ? 54.151 20.173 78.708 1.00 54.61 145 SER B N 1
ATOM 2800 C CA . SER B 1 125 ? 55.003 21.098 79.439 1.00 57.23 145 SER B CA 1
ATOM 2801 C C . SER B 1 125 ? 55.941 21.819 78.481 1.00 57.21 145 SER B C 1
ATOM 2802 O O . SER B 1 125 ? 56.180 23.014 78.618 1.00 56.57 145 SER B O 1
ATOM 2805 N N . LEU B 1 126 ? 56.475 21.084 77.513 1.00 63.69 146 LEU B N 1
ATOM 2806 C CA . LEU B 1 126 ? 57.347 21.676 76.510 1.00 65.50 146 LEU B CA 1
ATOM 2807 C C . LEU B 1 126 ? 56.701 22.879 75.845 1.00 63.41 146 LEU B C 1
ATOM 2808 O O . LEU B 1 126 ? 57.259 23.974 75.866 1.00 66.25 146 LEU B O 1
ATOM 2813 N N . VAL B 1 127 ? 55.522 22.676 75.263 1.00 58.42 147 VAL B N 1
ATOM 2814 C CA . VAL B 1 127 ? 54.880 23.720 74.475 1.00 56.65 147 VAL B CA 1
ATOM 2815 C C . VAL B 1 127 ? 54.612 24.978 75.304 1.00 58.12 147 VAL B C 1
ATOM 2816 O O . VAL B 1 127 ? 54.746 26.095 74.806 1.00 60.17 147 VAL B O 1
ATOM 2820 N N . GLU B 1 128 ? 54.252 24.794 76.571 1.00 60.80 148 GLU B N 1
ATOM 2821 C CA . GLU B 1 128 ? 54.021 25.920 77.466 1.00 61.58 148 GLU B CA 1
ATOM 2822 C C . GLU B 1 128 ? 55.313 26.696 77.678 1.00 64.98 148 GLU B C 1
ATOM 2823 O O . GLU B 1 128 ? 55.300 27.839 78.137 1.00 65.22 148 GLU B O 1
ATOM 2829 N N . LEU B 1 129 ? 56.428 26.062 77.336 1.00 64.74 149 LEU B N 1
ATOM 2830 C CA . LEU B 1 129 ? 57.744 26.629 77.578 1.00 69.55 149 LEU B CA 1
ATOM 2831 C C . LEU B 1 129 ? 58.273 27.390 76.375 1.00 69.92 149 LEU B C 1
ATOM 2832 O O . LEU B 1 129 ? 58.961 28.395 76.536 1.00 70.23 149 LEU B O 1
ATOM 2837 N N . GLU B 1 130 ? 57.985 26.900 75.173 1.00 83.44 150 GLU B N 1
ATOM 2838 C CA . GLU B 1 130 ? 58.397 27.622 73.976 1.00 86.00 150 GLU B CA 1
ATOM 2839 C C . GLU B 1 130 ? 57.526 28.856 73.783 1.00 83.13 150 GLU B C 1
ATOM 2840 O O . GLU B 1 130 ? 58.031 29.942 73.483 1.00 84.79 150 GLU B O 1
ATOM 2846 N N . THR B 1 131 ? 56.218 28.691 73.971 1.00 64.67 151 THR B N 1
ATOM 2847 C CA . THR B 1 131 ? 55.307 29.826 73.895 1.00 62.09 151 THR B CA 1
ATOM 2848 C C . THR B 1 131 ? 55.641 30.812 75.009 1.00 65.04 151 THR B C 1
ATOM 2849 O O . THR B 1 131 ? 55.204 31.963 74.991 1.00 65.11 151 THR B O 1
ATOM 2853 N N . GLN B 1 132 ? 56.430 30.350 75.973 1.00 64.10 152 GLN B N 1
ATOM 2854 C CA . GLN B 1 132 ? 56.828 31.178 77.100 1.00 67.29 152 GLN B CA 1
ATOM 2855 C C . GLN B 1 132 ? 58.163 31.844 76.812 1.00 70.11 152 GLN B C 1
ATOM 2856 O O . GLN B 1 132 ? 58.474 32.898 77.359 1.00 71.44 152 GLN B O 1
ATOM 2862 N N . SER B 1 133 ? 58.953 31.223 75.946 1.00 75.41 153 SER B N 1
ATOM 2863 C CA . SER B 1 133 ? 60.225 31.802 75.552 1.00 79.93 153 SER B CA 1
ATOM 2864 C C . SER B 1 133 ? 59.970 32.960 74.604 1.00 79.75 153 SER B C 1
ATOM 2865 O O . SER B 1 133 ? 60.710 33.944 74.598 1.00 81.53 153 SER B O 1
ATOM 2868 N N . ARG B 1 134 ? 58.914 32.839 73.805 1.00 91.74 154 ARG B N 1
ATOM 2869 C CA . ARG B 1 134 ? 58.548 33.891 72.866 1.00 91.26 154 ARG B CA 1
ATOM 2870 C C . ARG B 1 134 ? 58.177 35.164 73.609 1.00 92.73 154 ARG B C 1
ATOM 2871 O O . ARG B 1 134 ? 58.716 36.233 73.332 1.00 95.53 154 ARG B O 1
ATOM 2879 N N . GLN B 1 135 ? 57.255 35.039 74.557 1.00 86.18 155 GLN B N 1
ATOM 2880 C CA . GLN B 1 135 ? 56.852 36.164 75.387 1.00 89.00 155 GLN B CA 1
ATOM 2881 C C . GLN B 1 135 ? 58.076 36.826 76.004 1.00 94.72 155 GLN B C 1
ATOM 2882 O O . GLN B 1 135 ? 58.053 38.014 76.324 1.00 97.14 155 GLN B O 1
ATOM 2888 N N . LEU B 1 136 ? 59.144 36.049 76.168 1.00 81.24 156 LEU B N 1
ATOM 2889 C CA . LEU B 1 136 ? 60.380 36.550 76.764 1.00 87.26 156 LEU B CA 1
ATOM 2890 C C . LEU B 1 136 ? 61.243 37.314 75.765 1.00 90.43 156 LEU B C 1
ATOM 2891 O O . LEU B 1 136 ? 61.927 38.265 76.133 1.00 93.64 156 LEU B O 1
ATOM 2896 N N . ARG B 1 137 ? 61.222 36.893 74.507 1.00 131.27 157 ARG B N 1
ATOM 2897 C CA . ARG B 1 137 ? 61.977 37.595 73.479 1.00 134.88 157 ARG B CA 1
ATOM 2898 C C . ARG B 1 137 ? 61.222 38.844 73.052 1.00 132.44 157 ARG B C 1
ATOM 2899 O O . ARG B 1 137 ? 61.822 39.871 72.737 1.00 134.36 157 ARG B O 1
ATOM 2907 N N . ILE B 1 138 ? 59.897 38.747 73.057 1.00 96.91 158 ILE B N 1
ATOM 2908 C CA . ILE B 1 138 ? 59.039 39.876 72.724 1.00 94.81 158 ILE B CA 1
ATOM 2909 C C . ILE B 1 138 ? 59.146 40.956 73.792 1.00 97.16 158 ILE B C 1
ATOM 2910 O O . ILE B 1 138 ? 59.140 42.149 73.486 1.00 99.24 158 ILE B O 1
ATOM 2915 N N . LYS B 1 139 ? 59.247 40.531 75.047 1.00 88.89 159 LYS B N 1
ATOM 2916 C CA . LYS B 1 139 ? 59.408 41.461 76.159 1.00 91.06 159 LYS B CA 1
ATOM 2917 C C . LYS B 1 139 ? 60.854 41.946 76.231 1.00 95.76 159 LYS B C 1
ATOM 2918 O O . LYS B 1 139 ? 61.188 42.829 77.015 1.00 98.74 159 LYS B O 1
ATOM 2924 N N . SER B 1 140 ? 61.708 41.358 75.402 1.00 106.39 160 SER B N 1
ATOM 2925 C CA . SER B 1 140 ? 63.105 41.758 75.340 1.00 111.90 160 SER B CA 1
ATOM 2926 C C . SER B 1 140 ? 63.279 42.862 74.306 1.00 113.44 160 SER B C 1
ATOM 2927 O O . SER B 1 140 ? 63.911 43.882 74.579 1.00 116.99 160 SER B O 1
ATOM 2930 N N . GLU B 1 141 ? 62.720 42.652 73.118 1.00 106.29 161 GLU B N 1
ATOM 2931 C CA . GLU B 1 141 ? 62.717 43.683 72.092 1.00 107.11 161 GLU B CA 1
ATOM 2932 C C . GLU B 1 141 ? 62.208 44.970 72.711 1.00 106.81 161 GLU B C 1
ATOM 2933 O O . GLU B 1 141 ? 62.800 46.032 72.538 1.00 110.06 161 GLU B O 1
ATOM 2939 N N . PHE B 1 142 ? 61.100 44.858 73.435 1.00 118.67 162 PHE B N 1
ATOM 2940 C CA . PHE B 1 142 ? 60.470 46.003 74.079 1.00 118.48 162 PHE B CA 1
ATOM 2941 C C . PHE B 1 142 ? 61.481 46.817 74.882 1.00 123.46 162 PHE B C 1
ATOM 2942 O O . PHE B 1 142 ? 61.829 47.934 74.502 1.00 127.07 162 PHE B O 1
ATOM 2950 N N . TRP B 1 143 ? 61.958 46.250 75.986 1.00 113.55 163 TRP B N 1
ATOM 2951 C CA . TRP B 1 143 ? 62.911 46.942 76.849 1.00 117.75 163 TRP B CA 1
ATOM 2952 C C . TRP B 1 143 ? 64.247 47.181 76.153 1.00 122.54 163 TRP B C 1
ATOM 2953 O O . TRP B 1 143 ? 65.135 47.830 76.702 1.00 127.92 163 TRP B O 1
ATOM 2964 N N . SER B 1 144 ? 64.383 46.648 74.943 1.00 115.34 164 SER B N 1
ATOM 2965 C CA . SER B 1 144 ? 65.570 46.877 74.132 1.00 119.61 164 SER B CA 1
ATOM 2966 C C . SER B 1 144 ? 65.424 48.201 73.391 1.00 121.23 164 SER B C 1
ATOM 2967 O O . SER B 1 144 ? 66.282 49.082 73.485 1.00 126.12 164 SER B O 1
ATOM 2970 N N . ARG B 1 145 ? 64.323 48.330 72.657 1.00 136.89 165 ARG B N 1
ATOM 2971 C CA . ARG B 1 145 ? 64.003 49.556 71.942 1.00 137.46 165 ARG B CA 1
ATOM 2972 C C . ARG B 1 145 ? 63.778 50.692 72.933 1.00 139.04 165 ARG B C 1
ATOM 2973 O O . ARG B 1 145 ? 64.136 51.839 72.669 1.00 143.49 165 ARG B O 1
ATOM 2981 N N . VAL B 1 146 ? 63.186 50.362 74.077 1.00 94.47 166 VAL B N 1
ATOM 2982 C CA . VAL B 1 146 ? 62.899 51.351 75.114 1.00 96.03 166 VAL B CA 1
ATOM 2983 C C . VAL B 1 146 ? 64.168 51.920 75.747 1.00 102.18 166 VAL B C 1
ATOM 2984 O O . VAL B 1 146 ? 64.171 53.055 76.211 1.00 103.88 166 VAL B O 1
ATOM 2988 N N . ALA B 1 147 ? 65.243 51.135 75.755 1.00 118.75 167 ALA B N 1
ATOM 2989 C CA . ALA B 1 147 ? 66.509 51.571 76.346 1.00 125.58 167 ALA B CA 1
ATOM 2990 C C . ALA B 1 147 ? 66.906 52.964 75.865 1.00 130.03 167 ALA B C 1
ATOM 2991 O O . ALA B 1 147 ? 67.661 53.671 76.536 1.00 134.99 167 ALA B O 1
ATOM 2993 N N . GLU B 1 148 ? 66.395 53.344 74.696 1.00 164.94 168 GLU B N 1
ATOM 2994 C CA . GLU B 1 148 ? 66.553 54.695 74.169 1.00 169.66 168 GLU B CA 1
ATOM 2995 C C . GLU B 1 148 ? 66.312 55.731 75.265 1.00 172.73 168 GLU B C 1
ATOM 2996 O O . GLU B 1 148 ? 67.227 56.446 75.674 1.00 179.43 168 GLU B O 1
ATOM 3002 N N . LEU B 1 149 ? 65.070 55.802 75.732 1.00 178.41 169 LEU B N 1
ATOM 3003 C CA . LEU B 1 149 ? 64.710 56.644 76.865 1.00 180.27 169 LEU B CA 1
ATOM 3004 C C . LEU B 1 149 ? 64.721 55.778 78.119 1.00 177.76 169 LEU B C 1
ATOM 3005 O O . LEU B 1 149 ? 64.626 54.557 78.029 1.00 172.55 169 LEU B O 1
ATOM 3010 N N . GLU B 1 150 ? 64.843 56.399 79.286 1.00 163.46 170 GLU B N 1
ATOM 3011 C CA . GLU B 1 150 ? 64.896 55.640 80.530 1.00 162.15 170 GLU B CA 1
ATOM 3012 C C . GLU B 1 150 ? 65.859 54.462 80.391 1.00 162.96 170 GLU B C 1
ATOM 3013 O O . GLU B 1 150 ? 65.476 53.317 80.631 1.00 158.34 170 GLU B O 1
ATOM 3019 N N . PRO B 1 151 ? 67.113 54.736 79.992 1.00 136.08 171 PRO B N 1
ATOM 3020 C CA . PRO B 1 151 ? 68.088 53.662 79.765 1.00 137.29 171 PRO B CA 1
ATOM 3021 C C . PRO B 1 151 ? 68.388 52.884 81.042 1.00 137.27 171 PRO B C 1
ATOM 3022 O O . PRO B 1 151 ? 68.596 51.674 80.998 1.00 134.51 171 PRO B O 1
ATOM 3026 N N . GLU B 1 152 ? 68.405 53.588 82.168 1.00 130.78 172 GLU B N 1
ATOM 3027 C CA . GLU B 1 152 ? 68.699 52.983 83.459 1.00 131.97 172 GLU B CA 1
ATOM 3028 C C . GLU B 1 152 ? 67.576 52.051 83.899 1.00 124.78 172 GLU B C 1
ATOM 3029 O O . GLU B 1 152 ? 67.804 51.091 84.632 1.00 125.00 172 GLU B O 1
ATOM 3035 N N . GLN B 1 153 ? 66.362 52.342 83.450 1.00 136.58 173 GLN B N 1
ATOM 3036 C CA . GLN B 1 153 ? 65.199 51.560 83.844 1.00 129.91 173 GLN B CA 1
ATOM 3037 C C . GLN B 1 153 ? 65.107 50.288 83.007 1.00 125.37 173 GLN B C 1
ATOM 3038 O O . GLN B 1 153 ? 64.718 49.234 83.505 1.00 121.82 173 GLN B O 1
ATOM 3044 N N . ALA B 1 154 ? 65.470 50.393 81.731 1.00 122.59 174 ALA B N 1
ATOM 3045 C CA . ALA B 1 154 ? 65.438 49.252 80.822 1.00 118.95 174 ALA B CA 1
ATOM 3046 C C . ALA B 1 154 ? 66.503 48.221 81.187 1.00 121.93 174 ALA B C 1
ATOM 3047 O O . ALA B 1 154 ? 66.214 47.031 81.283 1.00 119.14 174 ALA B O 1
ATOM 3049 N N . ARG B 1 155 ? 67.735 48.684 81.376 1.00 128.03 175 ARG B N 1
ATOM 3050 C CA . ARG B 1 155 ? 68.811 47.826 81.856 1.00 131.66 175 ARG B CA 1
ATOM 3051 C C . ARG B 1 155 ? 68.291 46.953 82.988 1.00 128.39 175 ARG B C 1
ATOM 3052 O O . ARG B 1 155 ? 68.509 45.741 83.015 1.00 126.93 175 ARG B O 1
ATOM 3060 N N . GLU B 1 156 ? 67.595 47.594 83.920 1.00 161.85 176 GLU B N 1
ATOM 3061 C CA . GLU B 1 156 ? 67.013 46.917 85.069 1.00 159.02 176 GLU B CA 1
ATOM 3062 C C . GLU B 1 156 ? 66.120 45.759 84.641 1.00 151.99 176 GLU B C 1
ATOM 3063 O O . GLU B 1 156 ? 66.294 44.630 85.095 1.00 151.18 176 GLU B O 1
ATOM 3069 N N . GLU B 1 157 ? 65.168 46.051 83.761 1.00 145.48 177 GLU B N 1
ATOM 3070 C CA . GLU B 1 157 ? 64.198 45.063 83.297 1.00 138.83 177 GLU B CA 1
ATOM 3071 C C . GLU B 1 157 ? 64.849 43.968 82.460 1.00 138.17 177 GLU B C 1
ATOM 3072 O O . GLU B 1 157 ? 64.485 42.797 82.560 1.00 135.11 177 GLU B O 1
ATOM 3078 N N . LEU B 1 158 ? 65.806 44.362 81.628 1.00 89.75 178 LEU B N 1
ATOM 3079 C CA . LEU B 1 158 ? 66.522 43.423 80.779 1.00 89.84 178 LEU B CA 1
ATOM 3080 C C . LEU B 1 158 ? 67.258 42.380 81.616 1.00 91.77 178 LEU B C 1
ATOM 3081 O O . LEU B 1 158 ? 67.201 41.188 81.330 1.00 88.53 178 LEU B O 1
ATOM 3086 N N . ALA B 1 159 ? 67.958 42.835 82.648 1.00 129.89 179 ALA B N 1
ATOM 3087 C CA . ALA B 1 159 ? 68.641 41.917 83.547 1.00 131.78 179 ALA B CA 1
ATOM 3088 C C . ALA B 1 159 ? 67.629 40.956 84.154 1.00 126.31 179 ALA B C 1
ATOM 3089 O O . ALA B 1 159 ? 67.920 39.780 84.358 1.00 126.58 179 ALA B O 1
ATOM 3091 N N . ARG B 1 160 ? 66.434 41.467 84.428 1.00 129.88 180 ARG B N 1
ATOM 3092 C CA . ARG B 1 160 ? 65.375 40.669 85.031 1.00 124.70 180 ARG B CA 1
ATOM 3093 C C . ARG B 1 160 ? 64.928 39.536 84.110 1.00 120.13 180 ARG B C 1
ATOM 3094 O O . ARG B 1 160 ? 64.894 38.373 84.517 1.00 119.32 180 ARG B O 1
ATOM 3102 N N . VAL B 1 161 ? 64.585 39.879 82.871 1.00 96.09 181 VAL B N 1
ATOM 3103 C CA . VAL B 1 161 ? 64.111 38.889 81.905 1.00 91.41 181 VAL B CA 1
ATOM 3104 C C . VAL B 1 161 ? 65.247 38.006 81.390 1.00 94.28 181 VAL B C 1
ATOM 3105 O O . VAL B 1 161 ? 65.028 36.856 81.011 1.00 91.65 181 VAL B O 1
ATOM 3109 N N . ALA B 1 162 ? 66.459 38.548 81.375 1.00 102.93 182 ALA B N 1
ATOM 3110 C CA . ALA B 1 162 ? 67.618 37.785 80.940 1.00 106.50 182 ALA B CA 1
ATOM 3111 C C . ALA B 1 162 ? 67.729 36.512 81.769 1.00 106.36 182 ALA B C 1
ATOM 3112 O O . ALA B 1 162 ? 67.966 35.430 81.238 1.00 105.03 182 ALA B O 1
ATOM 3114 N N . LYS B 1 163 ? 67.545 36.650 83.077 1.00 105.96 183 LYS B N 1
ATOM 3115 C CA . LYS B 1 163 ? 67.629 35.515 83.985 1.00 106.42 183 LYS B CA 1
ATOM 3116 C C . LYS B 1 163 ? 66.563 34.470 83.655 1.00 101.47 183 LYS B C 1
ATOM 3117 O O . LYS B 1 163 ? 66.806 33.268 83.756 1.00 101.92 183 LYS B O 1
ATOM 3123 N N . CYS B 1 164 ? 65.383 34.936 83.257 1.00 95.63 184 CYS B N 1
ATOM 3124 C CA . CYS B 1 164 ? 64.256 34.046 83.000 1.00 91.58 184 CYS B CA 1
ATOM 3125 C C . CYS B 1 164 ? 64.468 33.149 81.787 1.00 90.59 184 CYS B C 1
ATOM 3126 O O . CYS B 1 164 ? 64.252 31.940 81.857 1.00 89.80 184 CYS B O 1
ATOM 3129 N N . GLN B 1 165 ? 64.880 33.740 80.672 1.00 87.30 185 GLN B N 1
ATOM 3130 C CA . GLN B 1 165 ? 65.093 32.976 79.451 1.00 87.37 185 GLN B CA 1
ATOM 3131 C C . GLN B 1 165 ? 66.245 31.991 79.605 1.00 91.45 185 GLN B C 1
ATOM 3132 O O . GLN B 1 165 ? 66.315 30.990 78.894 1.00 90.50 185 GLN B O 1
ATOM 3138 N N . ALA B 1 166 ? 67.144 32.278 80.541 1.00 101.55 186 ALA B N 1
ATOM 3139 C CA . ALA B 1 166 ? 68.253 31.378 80.840 1.00 105.67 186 ALA B CA 1
ATOM 3140 C C . ALA B 1 166 ? 67.732 30.114 81.512 1.00 103.28 186 ALA B C 1
ATOM 3141 O O . ALA B 1 166 ? 68.104 29.003 81.139 1.00 103.04 186 ALA B O 1
ATOM 3143 N N . ARG B 1 167 ? 66.869 30.296 82.507 1.00 101.87 187 ARG B N 1
ATOM 3144 C CA . ARG B 1 167 ? 66.236 29.175 83.184 1.00 99.28 187 ARG B CA 1
ATOM 3145 C C . ARG B 1 167 ? 65.265 28.463 82.252 1.00 93.50 187 ARG B C 1
ATOM 3146 O O . ARG B 1 167 ? 65.242 27.236 82.183 1.00 93.94 187 ARG B O 1
ATOM 3154 N N . THR B 1 168 ? 64.459 29.235 81.532 1.00 77.14 188 THR B N 1
ATOM 3155 C CA . THR B 1 168 ? 63.508 28.655 80.597 1.00 71.03 188 THR B CA 1
ATOM 3156 C C . THR B 1 168 ? 64.223 27.791 79.567 1.00 71.90 188 THR B C 1
ATOM 3157 O O . THR B 1 168 ? 63.733 26.729 79.195 1.00 69.15 188 THR B O 1
ATOM 3161 N N . GLN B 1 169 ? 65.385 28.241 79.108 1.00 107.27 189 GLN B N 1
ATOM 3162 C CA . GLN B 1 169 ? 66.176 27.454 78.168 1.00 106.20 189 GLN B CA 1
ATOM 3163 C C . GLN B 1 169 ? 66.648 26.148 78.790 1.00 106.02 189 GLN B C 1
ATOM 3164 O O . GLN B 1 169 ? 66.693 25.118 78.122 1.00 102.89 189 GLN B O 1
ATOM 3170 N N . GLU B 1 170 ? 66.995 26.194 80.071 1.00 89.29 190 GLU B N 1
ATOM 3171 C CA . GLU B 1 170 ? 67.506 25.016 80.758 1.00 91.33 190 GLU B CA 1
ATOM 3172 C C . GLU B 1 170 ? 66.406 23.999 81.012 1.00 90.07 190 GLU B C 1
ATOM 3173 O O . GLU B 1 170 ? 66.607 22.796 80.833 1.00 89.35 190 GLU B O 1
ATOM 3179 N N . GLN B 1 171 ? 65.244 24.484 81.431 1.00 82.66 191 GLN B N 1
ATOM 3180 C CA . GLN B 1 171 ? 64.108 23.609 81.676 1.00 78.50 191 GLN B CA 1
ATOM 3181 C C . GLN B 1 171 ? 63.748 22.862 80.401 1.00 75.13 191 GLN B C 1
ATOM 3182 O O . GLN B 1 171 ? 63.352 21.701 80.443 1.00 74.11 191 GLN B O 1
ATOM 3188 N N . VAL B 1 172 ? 63.887 23.542 79.267 1.00 72.57 192 VAL B N 1
ATOM 3189 C CA . VAL B 1 172 ? 63.600 22.944 77.969 1.00 69.74 192 VAL B CA 1
ATOM 3190 C C . VAL B 1 172 ? 64.593 21.835 77.657 1.00 69.18 192 VAL B C 1
ATOM 3191 O O . VAL B 1 172 ? 64.207 20.726 77.284 1.00 66.03 192 VAL B O 1
ATOM 3195 N N . ALA B 1 173 ? 65.876 22.141 77.814 1.00 88.62 193 ALA B N 1
ATOM 3196 C CA . ALA B 1 173 ? 66.933 21.185 77.512 1.00 89.46 193 ALA B CA 1
ATOM 3197 C C . ALA B 1 173 ? 66.765 19.872 78.277 1.00 90.92 193 ALA B C 1
ATOM 3198 O O . ALA B 1 173 ? 66.923 18.790 77.710 1.00 89.29 193 ALA B O 1
ATOM 3200 N N . GLU B 1 174 ? 66.439 19.968 79.562 1.00 82.84 194 GLU B N 1
ATOM 3201 C CA . GLU B 1 174 ? 66.324 18.778 80.392 1.00 84.68 194 GLU B CA 1
ATOM 3202 C C . GLU B 1 174 ? 65.076 17.979 80.045 1.00 80.79 194 GLU B C 1
ATOM 3203 O O . GLU B 1 174 ? 65.083 16.748 80.116 1.00 79.74 194 GLU B O 1
ATOM 3209 N N . LEU B 1 175 ? 64.006 18.679 79.677 1.00 70.33 195 LEU B N 1
ATOM 3210 C CA . LEU B 1 175 ? 62.785 18.018 79.217 1.00 67.78 195 LEU B CA 1
ATOM 3211 C C . LEU B 1 175 ? 63.053 17.286 77.912 1.00 64.87 195 LEU B C 1
ATOM 3212 O O . LEU B 1 175 ? 62.795 16.089 77.788 1.00 63.67 195 LEU B O 1
ATOM 3217 N N . ALA B 1 176 ? 63.579 18.020 76.939 1.00 71.62 196 ALA B N 1
ATOM 3218 C CA . ALA B 1 176 ? 63.966 17.432 75.670 1.00 68.34 196 ALA B CA 1
ATOM 3219 C C . ALA B 1 176 ? 64.715 16.128 75.921 1.00 69.30 196 ALA B C 1
ATOM 3220 O O . ALA B 1 176 ? 64.346 15.085 75.388 1.00 67.92 196 ALA B O 1
ATOM 3222 N N . GLY B 1 177 ? 65.749 16.199 76.757 1.00 69.10 197 GLY B N 1
ATOM 3223 C CA . GLY B 1 177 ? 66.591 15.056 77.057 1.00 71.54 197 GLY B CA 1
ATOM 3224 C C . GLY B 1 177 ? 65.834 13.836 77.542 1.00 72.65 197 GLY B C 1
ATOM 3225 O O . GLY B 1 177 ? 66.087 12.726 77.068 1.00 72.20 197 GLY B O 1
ATOM 3226 N N . LYS B 1 178 ? 64.915 14.034 78.486 1.00 70.19 198 LYS B N 1
ATOM 3227 C CA . LYS B 1 178 ? 64.093 12.941 79.007 1.00 70.46 198 LYS B CA 1
ATOM 3228 C C . LYS B 1 178 ? 63.285 12.308 77.884 1.00 66.22 198 LYS B C 1
ATOM 3229 O O . LYS B 1 178 ? 63.076 11.098 77.854 1.00 66.13 198 LYS B O 1
ATOM 3235 N N . LEU B 1 179 ? 62.821 13.143 76.964 1.00 65.37 199 LEU B N 1
ATOM 3236 C CA . LEU B 1 179 ? 62.013 12.674 75.853 1.00 61.65 199 LEU B CA 1
ATOM 3237 C C . LEU B 1 179 ? 62.862 11.930 74.841 1.00 60.81 199 LEU B C 1
ATOM 3238 O O . LEU B 1 179 ? 62.390 10.991 74.204 1.00 59.65 199 LEU B O 1
ATOM 3243 N N . GLU B 1 180 ? 64.111 12.359 74.692 1.00 79.08 200 GLU B N 1
ATOM 3244 C CA . GLU B 1 180 ? 65.052 11.688 73.801 1.00 79.24 200 GLU B CA 1
ATOM 3245 C C . GLU B 1 180 ? 65.242 10.249 74.246 1.00 79.52 200 GLU B C 1
ATOM 3246 O O . GLU B 1 180 ? 65.157 9.323 73.443 1.00 78.48 200 GLU B O 1
ATOM 3252 N N . THR B 1 181 ? 65.499 10.075 75.536 1.00 63.09 201 THR B N 1
ATOM 3253 C CA . THR B 1 181 ? 65.692 8.755 76.115 1.00 64.49 201 THR B CA 1
ATOM 3254 C C . THR B 1 181 ? 64.400 7.960 76.040 1.00 64.01 201 THR B C 1
ATOM 3255 O O . THR B 1 181 ? 64.414 6.754 75.796 1.00 65.34 201 THR B O 1
ATOM 3259 N N . ALA B 1 182 ? 63.283 8.646 76.254 1.00 68.75 202 ALA B N 1
ATOM 3260 C CA . ALA B 1 182 ? 61.975 8.004 76.250 1.00 69.08 202 ALA B CA 1
ATOM 3261 C C . ALA B 1 182 ? 61.632 7.453 74.869 1.00 65.94 202 ALA B C 1
ATOM 3262 O O . ALA B 1 182 ? 61.111 6.346 74.742 1.00 66.15 202 ALA B O 1
ATOM 3264 N N . SER B 1 183 ? 61.929 8.238 73.839 1.00 80.72 203 SER B N 1
ATOM 3265 C CA . SER B 1 183 ? 61.648 7.851 72.464 1.00 77.71 203 SER B CA 1
ATOM 3266 C C . SER B 1 183 ? 62.549 6.706 72.033 1.00 77.27 203 SER B C 1
ATOM 3267 O O . SER B 1 183 ? 62.175 5.893 71.194 1.00 77.31 203 SER B O 1
ATOM 3270 N N . ALA B 1 184 ? 63.751 6.664 72.594 1.00 59.39 204 ALA B N 1
ATOM 3271 C CA . ALA B 1 184 ? 64.686 5.588 72.304 1.00 58.84 204 ALA B CA 1
ATOM 3272 C C . ALA B 1 184 ? 64.121 4.288 72.828 1.00 59.32 204 ALA B C 1
ATOM 3273 O O . ALA B 1 184 ? 64.144 3.273 72.136 1.00 58.82 204 ALA B O 1
ATOM 3275 N N . LEU B 1 185 ? 63.607 4.329 74.053 1.00 57.33 205 LEU B N 1
ATOM 3276 C CA . LEU B 1 185 ? 63.024 3.147 74.678 1.00 60.38 205 LEU B CA 1
ATOM 3277 C C . LEU B 1 185 ? 61.789 2.666 73.925 1.00 58.60 205 LEU B C 1
ATOM 3278 O O . LEU B 1 185 ? 61.532 1.466 73.842 1.00 59.97 205 LEU B O 1
ATOM 3283 N N . ALA B 1 186 ? 61.031 3.611 73.377 1.00 69.07 206 ALA B N 1
ATOM 3284 C CA . ALA B 1 186 ? 59.817 3.293 72.637 1.00 67.94 206 ALA B CA 1
ATOM 3285 C C . ALA B 1 186 ? 60.149 2.760 71.247 1.00 66.78 206 ALA B C 1
ATOM 3286 O O . ALA B 1 186 ? 59.444 1.904 70.718 1.00 68.57 206 ALA B O 1
ATOM 3288 N N . LYS B 1 187 ? 61.222 3.274 70.657 1.00 67.32 207 LYS B N 1
ATOM 3289 C CA . LYS B 1 187 ? 61.706 2.766 69.382 1.00 66.85 207 LYS B CA 1
ATOM 3290 C C . LYS B 1 187 ? 62.111 1.307 69.539 1.00 68.80 207 LYS B C 1
ATOM 3291 O O . LYS B 1 187 ? 61.851 0.485 68.664 1.00 69.01 207 LYS B O 1
ATOM 3297 N N . SER B 1 188 ? 62.745 0.992 70.663 1.00 69.23 208 SER B N 1
ATOM 3298 C CA . SER B 1 188 ? 63.169 -0.373 70.951 1.00 71.99 208 SER B CA 1
ATOM 3299 C C . SER B 1 188 ? 61.989 -1.338 71.057 1.00 72.42 208 SER B C 1
ATOM 3300 O O . SER B 1 188 ? 62.112 -2.515 70.723 1.00 75.05 208 SER B O 1
ATOM 3303 N N . ALA B 1 189 ? 60.850 -0.834 71.523 1.00 56.44 209 ALA B N 1
ATOM 3304 C CA . ALA B 1 189 ? 59.679 -1.670 71.769 1.00 55.88 209 ALA B CA 1
ATOM 3305 C C . ALA B 1 189 ? 58.793 -1.850 70.532 1.00 53.35 209 ALA B C 1
ATOM 3306 O O . ALA B 1 189 ? 58.035 -2.825 70.436 1.00 55.49 209 ALA B O 1
ATOM 3308 N N . TRP B 1 190 ? 58.890 -0.909 69.593 1.00 51.95 210 TRP B N 1
ATOM 3309 C CA . TRP B 1 190 ? 58.092 -0.956 68.367 1.00 48.35 210 TRP B CA 1
ATOM 3310 C C . TRP B 1 190 ? 58.914 -0.470 67.176 1.00 45.40 210 TRP B C 1
ATOM 3311 O O . TRP B 1 190 ? 58.536 0.487 66.501 1.00 55.70 210 TRP B O 1
ATOM 3322 N N . PRO B 1 191 ? 60.051 -1.135 66.918 1.00 52.29 211 PRO B N 1
ATOM 3323 C CA . PRO B 1 191 ? 61.001 -0.727 65.876 1.00 50.69 211 PRO B CA 1
ATOM 3324 C C . PRO B 1 191 ? 60.328 -0.479 64.531 1.00 48.60 211 PRO B C 1
ATOM 3325 O O . PRO B 1 191 ? 60.681 0.465 63.819 1.00 47.68 211 PRO B O 1
ATOM 3329 N N . ASN B 1 192 ? 59.358 -1.316 64.189 1.00 56.91 212 ASN B N 1
ATOM 3330 C CA . ASN B 1 192 ? 58.725 -1.224 62.882 1.00 55.23 212 ASN B CA 1
ATOM 3331 C C . ASN B 1 192 ? 57.659 -0.131 62.769 1.00 52.41 212 ASN B C 1
ATOM 3332 O O . ASN B 1 192 ? 56.975 -0.024 61.750 1.00 51.53 212 ASN B O 1
ATOM 3337 N N . TRP B 1 193 ? 57.540 0.692 63.808 1.00 51.23 213 TRP B N 1
ATOM 3338 C CA . TRP B 1 193 ? 56.594 1.803 63.794 1.00 48.10 213 TRP B CA 1
ATOM 3339 C C . TRP B 1 193 ? 56.797 2.690 62.581 1.00 45.78 213 TRP B C 1
ATOM 3340 O O . TRP B 1 193 ? 55.836 3.125 61.960 1.00 44.24 213 TRP B O 1
ATOM 3351 N N . GLN B 1 194 ? 58.046 2.957 62.234 1.00 60.80 214 GLN B N 1
ATOM 3352 C CA . GLN B 1 194 ? 58.314 3.840 61.111 1.00 61.58 214 GLN B CA 1
ATOM 3353 C C . GLN B 1 194 ? 58.067 3.153 59.770 1.00 60.90 214 GLN B C 1
ATOM 3354 O O . GLN B 1 194 ? 57.372 3.689 58.913 1.00 59.92 214 GLN B O 1
ATOM 3360 N N . ARG B 1 195 ? 58.636 1.965 59.593 1.00 59.96 215 ARG B N 1
ATOM 3361 C CA . ARG B 1 195 ? 58.464 1.211 58.358 1.00 60.25 215 ARG B CA 1
ATOM 3362 C C . ARG B 1 195 ? 56.997 0.899 58.116 1.00 59.46 215 ARG B C 1
ATOM 3363 O O . ARG B 1 195 ? 56.568 0.731 56.977 1.00 61.57 215 ARG B O 1
ATOM 3371 N N . GLY B 1 196 ? 56.228 0.823 59.197 1.00 43.51 216 GLY B N 1
ATOM 3372 C CA . GLY B 1 196 ? 54.802 0.576 59.094 1.00 41.30 216 GLY B CA 1
ATOM 3373 C C . GLY B 1 196 ? 54.034 1.759 58.536 1.00 37.60 216 GLY B C 1
ATOM 3374 O O . GLY B 1 196 ? 53.108 1.594 57.742 1.00 37.92 216 GLY B O 1
ATOM 3383 N N . ALA B 1 198 ? 55.149 4.132 56.573 1.00 46.98 218 ALA B N 1
ATOM 3384 C CA . ALA B 1 198 ? 55.467 4.383 55.174 1.00 44.90 218 ALA B CA 1
ATOM 3385 C C . ALA B 1 198 ? 54.651 3.459 54.301 1.00 46.25 218 ALA B C 1
ATOM 3386 O O . ALA B 1 198 ? 54.051 3.893 53.318 1.00 45.10 218 ALA B O 1
ATOM 3388 N N . THR B 1 199 ? 54.628 2.183 54.679 1.00 48.73 219 THR B N 1
ATOM 3389 C CA . THR B 1 199 ? 53.867 1.169 53.962 1.00 51.61 219 THR B CA 1
ATOM 3390 C C . THR B 1 199 ? 52.393 1.549 53.887 1.00 52.51 219 THR B C 1
ATOM 3391 O O . THR B 1 199 ? 51.727 1.284 52.889 1.00 54.89 219 THR B O 1
ATOM 3395 N N . LEU B 1 200 ? 51.888 2.186 54.936 1.00 43.10 220 LEU B N 1
ATOM 3396 C CA . LEU B 1 200 ? 50.515 2.675 54.930 1.00 42.96 220 LEU B CA 1
ATOM 3397 C C . LEU B 1 200 ? 50.321 3.766 53.876 1.00 43.47 220 LEU B C 1
ATOM 3398 O O . LEU B 1 200 ? 49.375 3.721 53.079 1.00 44.10 220 LEU B O 1
ATOM 3403 N N . LEU B 1 201 ? 51.220 4.748 53.880 1.00 54.97 221 LEU B N 1
ATOM 3404 C CA . LEU B 1 201 ? 51.130 5.895 52.975 1.00 54.19 221 LEU B CA 1
ATOM 3405 C C . LEU B 1 201 ? 51.395 5.504 51.527 1.00 57.58 221 LEU B C 1
ATOM 3406 O O . LEU B 1 201 ? 51.605 6.370 50.672 1.00 59.94 221 LEU B O 1
ATOM 3411 N N . ALA B 1 202 ? 51.400 4.203 51.259 1.00 60.16 222 ALA B N 1
ATOM 3412 C CA . ALA B 1 202 ? 51.600 3.699 49.909 1.00 62.39 222 ALA B CA 1
ATOM 3413 C C . ALA B 1 202 ? 50.659 2.533 49.644 1.00 64.37 222 ALA B C 1
ATOM 3414 O O . ALA B 1 202 ? 49.653 2.670 48.945 1.00 65.13 222 ALA B O 1
ATOM 3416 N N . SER B 1 203 ? 50.998 1.390 50.230 1.00 60.56 223 SER B N 1
ATOM 3417 C CA . SER B 1 203 ? 50.256 0.150 50.041 1.00 63.65 223 SER B CA 1
ATOM 3418 C C . SER B 1 203 ? 48.888 0.221 50.694 1.00 62.27 223 SER B C 1
ATOM 3419 O O . SER B 1 203 ? 47.934 -0.397 50.224 1.00 64.01 223 SER B O 1
ATOM 3422 N N . GLY B 1 204 ? 48.801 0.976 51.783 1.00 80.41 224 GLY B N 1
ATOM 3423 C CA . GLY B 1 204 ? 47.548 1.156 52.495 1.00 79.53 224 GLY B CA 1
ATOM 3424 C C . GLY B 1 204 ? 47.309 0.091 53.546 1.00 80.14 224 GLY B C 1
ATOM 3425 O O . GLY B 1 204 ? 46.264 0.071 54.197 1.00 82.13 224 GLY B O 1
ATOM 3426 N N . GLY B 1 205 ? 48.283 -0.797 53.715 1.00 49.94 225 GLY B N 1
ATOM 3427 C CA . GLY B 1 205 ? 48.151 -1.890 54.660 1.00 50.23 225 GLY B CA 1
ATOM 3428 C C . GLY B 1 205 ? 48.749 -1.574 56.017 1.00 47.47 225 GLY B C 1
ATOM 3429 O O . GLY B 1 205 ? 49.442 -0.571 56.180 1.00 45.44 225 GLY B O 1
ATOM 3430 N N . LEU B 1 206 ? 48.480 -2.436 56.992 1.00 45.06 226 LEU B N 1
ATOM 3431 C CA . LEU B 1 206 ? 49.007 -2.263 58.338 1.00 42.78 226 LEU B CA 1
ATOM 3432 C C . LEU B 1 206 ? 50.101 -3.271 58.673 1.00 44.66 226 LEU B C 1
ATOM 3433 O O . LEU B 1 206 ? 50.515 -3.375 59.827 1.00 46.19 226 LEU B O 1
ATOM 3438 N N . ALA B 1 207 ? 50.573 -4.012 57.675 1.00 54.35 227 ALA B N 1
ATOM 3439 C CA . ALA B 1 207 ? 51.495 -5.121 57.932 1.00 54.67 227 ALA B CA 1
ATOM 3440 C C . ALA B 1 207 ? 52.911 -4.662 58.279 1.00 53.00 227 ALA B C 1
ATOM 3441 O O . ALA B 1 207 ? 53.604 -5.298 59.079 1.00 54.55 227 ALA B O 1
ATOM 3443 N N . GLY B 1 208 ? 53.336 -3.559 57.675 1.00 36.27 228 GLY B N 1
ATOM 3444 C CA . GLY B 1 208 ? 54.652 -3.009 57.939 1.00 36.09 228 GLY B CA 1
ATOM 3445 C C . GLY B 1 208 ? 54.804 -2.605 59.393 1.00 36.06 228 GLY B C 1
ATOM 3446 O O . GLY B 1 208 ? 55.894 -2.272 59.852 1.00 36.43 228 GLY B O 1
ATOM 3447 N N . PHE B 1 209 ? 53.701 -2.640 60.127 1.00 45.43 229 PHE B N 1
ATOM 3448 C CA . PHE B 1 209 ? 53.713 -2.259 61.529 1.00 45.37 229 PHE B CA 1
ATOM 3449 C C . PHE B 1 209 ? 54.082 -3.418 62.433 1.00 37.82 229 PHE B C 1
ATOM 3450 O O . PHE B 1 209 ? 54.518 -3.195 63.560 1.00 38.90 229 PHE B O 1
ATOM 3458 N N . GLU B 1 210 ? 53.884 -4.647 61.960 1.00 55.34 230 GLU B N 1
ATOM 3459 C CA . GLU B 1 210 ? 54.245 -5.823 62.751 1.00 61.51 230 GLU B CA 1
ATOM 3460 C C . GLU B 1 210 ? 55.756 -5.947 62.886 1.00 62.02 230 GLU B C 1
ATOM 3461 O O . GLU B 1 210 ? 56.492 -5.614 61.960 1.00 62.41 230 GLU B O 1
ATOM 3467 N N . PRO B 1 211 ? 56.227 -6.443 64.039 1.00 52.78 231 PRO B N 1
ATOM 3468 C CA . PRO B 1 211 ? 55.412 -6.888 65.174 1.00 53.82 231 PRO B CA 1
ATOM 3469 C C . PRO B 1 211 ? 55.010 -5.736 66.083 1.00 50.63 231 PRO B C 1
ATOM 3470 O O . PRO B 1 211 ? 55.865 -4.967 66.523 1.00 47.53 231 PRO B O 1
ATOM 3474 N N . ILE B 1 212 ? 53.719 -5.646 66.376 1.00 56.11 232 ILE B N 1
ATOM 3475 C CA . ILE B 1 212 ? 53.187 -4.617 67.257 1.00 56.81 232 ILE B CA 1
ATOM 3476 C C . ILE B 1 212 ? 53.309 -5.051 68.711 1.00 60.64 232 ILE B C 1
ATOM 3477 O O . ILE B 1 212 ? 53.171 -6.236 69.018 1.00 63.02 232 ILE B O 1
ATOM 3482 N N . PRO B 1 213 ? 53.563 -4.094 69.616 1.00 57.32 233 PRO B N 1
ATOM 3483 C CA . PRO B 1 213 ? 53.666 -4.395 71.047 1.00 60.34 233 PRO B CA 1
ATOM 3484 C C . PRO B 1 213 ? 52.471 -5.224 71.496 1.00 61.49 233 PRO B C 1
ATOM 3485 O O . PRO B 1 213 ? 51.397 -5.074 70.918 1.00 59.74 233 PRO B O 1
ATOM 3489 N N . GLU B 1 214 ? 52.653 -6.077 72.500 1.00 71.33 234 GLU B N 1
ATOM 3490 C CA . GLU B 1 214 ? 51.614 -7.022 72.901 1.00 73.39 234 GLU B CA 1
ATOM 3491 C C . GLU B 1 214 ? 50.278 -6.358 73.218 1.00 70.46 234 GLU B C 1
ATOM 3492 O O . GLU B 1 214 ? 49.240 -6.736 72.678 1.00 70.20 234 GLU B O 1
ATOM 3498 N N . VAL B 1 215 ? 50.311 -5.366 74.098 1.00 65.45 235 VAL B N 1
ATOM 3499 C CA . VAL B 1 215 ? 49.094 -4.727 74.579 1.00 61.39 235 VAL B CA 1
ATOM 3500 C C . VAL B 1 215 ? 48.160 -4.253 73.459 1.00 58.17 235 VAL B C 1
ATOM 3501 O O . VAL B 1 215 ? 46.963 -4.048 73.685 1.00 58.16 235 VAL B O 1
ATOM 3505 N N . LEU B 1 216 ? 48.700 -4.089 72.255 1.00 48.79 236 LEU B N 1
ATOM 3506 C CA . LEU B 1 216 ? 47.914 -3.550 71.148 1.00 45.85 236 LEU B CA 1
ATOM 3507 C C . LEU B 1 216 ? 47.211 -4.623 70.332 1.00 48.07 236 LEU B C 1
ATOM 3508 O O . LEU B 1 216 ? 46.402 -4.303 69.452 1.00 46.35 236 LEU B O 1
ATOM 3513 N N . GLU B 1 217 ? 47.514 -5.885 70.632 1.00 64.48 237 GLU B N 1
ATOM 3514 C CA . GLU B 1 217 ? 46.968 -7.015 69.883 1.00 66.69 237 GLU B CA 1
ATOM 3515 C C . GLU B 1 217 ? 45.440 -7.017 69.827 1.00 65.68 237 GLU B C 1
ATOM 3516 O O . GLU B 1 217 ? 44.858 -7.257 68.774 1.00 64.81 237 GLU B O 1
ATOM 3522 N N . CYS B 1 218 ? 44.790 -6.741 70.951 1.00 67.97 238 CYS B N 1
ATOM 3523 C CA . CYS B 1 218 ? 43.330 -6.699 70.987 1.00 67.67 238 CYS B CA 1
ATOM 3524 C C . CYS B 1 218 ? 42.733 -5.622 70.073 1.00 64.29 238 CYS B C 1
ATOM 3525 O O . CYS B 1 218 ? 41.556 -5.677 69.715 1.00 63.70 238 CYS B O 1
ATOM 3528 N N . LEU B 1 219 ? 43.545 -4.641 69.702 1.00 54.52 239 LEU B N 1
ATOM 3529 C CA . LEU B 1 219 ? 43.128 -3.645 68.725 1.00 51.50 239 LEU B CA 1
ATOM 3530 C C . LEU B 1 219 ? 43.463 -4.103 67.311 1.00 50.76 239 LEU B C 1
ATOM 3531 O O . LEU B 1 219 ? 42.657 -3.981 66.391 1.00 49.26 239 LEU B O 1
ATOM 3536 N N . TRP B 1 220 ? 44.666 -4.634 67.152 1.00 50.63 240 TRP B N 1
ATOM 3537 C CA . TRP B 1 220 ? 45.193 -4.954 65.839 1.00 50.95 240 TRP B CA 1
ATOM 3538 C C . TRP B 1 220 ? 44.450 -6.076 65.122 1.00 52.15 240 TRP B C 1
ATOM 3539 O O . TRP B 1 220 ? 44.397 -6.081 63.895 1.00 52.08 240 TRP B O 1
ATOM 3550 N N . GLN B 1 221 ? 43.894 -7.031 65.868 1.00 69.96 241 GLN B N 1
ATOM 3551 C CA . GLN B 1 221 ? 43.186 -8.152 65.247 1.00 72.62 241 GLN B CA 1
ATOM 3552 C C . GLN B 1 221 ? 42.024 -7.653 64.399 1.00 71.05 241 GLN B C 1
ATOM 3553 O O . GLN B 1 221 ? 41.983 -7.890 63.193 1.00 71.77 241 GLN B O 1
ATOM 3559 N N . PRO B 1 222 ? 41.069 -6.956 65.029 1.00 52.85 242 PRO B N 1
ATOM 3560 C CA . PRO B 1 222 ? 39.932 -6.432 64.270 1.00 51.15 242 PRO B CA 1
ATOM 3561 C C . PRO B 1 222 ? 40.383 -5.374 63.273 1.00 49.11 242 PRO B C 1
ATOM 3562 O O . PRO B 1 222 ? 39.821 -5.273 62.184 1.00 48.17 242 PRO B O 1
ATOM 3566 N N . LEU B 1 223 ? 41.383 -4.586 63.650 1.00 58.09 243 LEU B N 1
ATOM 3567 C CA . LEU B 1 223 ? 41.826 -3.480 62.814 1.00 56.60 243 LEU B CA 1
ATOM 3568 C C . LEU B 1 223 ? 42.252 -3.978 61.436 1.00 57.47 243 LEU B C 1
ATOM 3569 O O . LEU B 1 223 ? 42.026 -3.315 60.424 1.00 57.32 243 LEU B O 1
ATOM 3574 N N . CYS B 1 224 ? 42.853 -5.160 61.400 1.00 54.60 244 CYS B N 1
ATOM 3575 C CA . CYS B 1 224 ? 43.334 -5.723 60.146 1.00 56.10 244 CYS B CA 1
ATOM 3576 C C . CYS B 1 224 ? 42.258 -6.482 59.382 1.00 58.28 244 CYS B C 1
ATOM 3577 O O . CYS B 1 224 ? 42.461 -6.853 58.228 1.00 59.32 244 CYS B O 1
ATOM 3580 N N . ARG B 1 225 ? 41.122 -6.718 60.027 1.00 72.11 245 ARG B N 1
ATOM 3581 C CA . ARG B 1 225 ? 40.045 -7.483 59.413 1.00 74.47 245 ARG B CA 1
ATOM 3582 C C . ARG B 1 225 ? 38.836 -6.611 59.142 1.00 72.86 245 ARG B C 1
ATOM 3583 O O . ARG B 1 225 ? 37.702 -7.069 59.214 1.00 73.64 245 ARG B O 1
ATOM 3591 N N . LEU B 1 226 ? 39.082 -5.349 58.827 1.00 71.98 246 LEU B N 1
ATOM 3592 C CA . LEU B 1 226 ? 37.999 -4.383 58.699 1.00 72.04 246 LEU B CA 1
ATOM 3593 C C . LEU B 1 226 ? 37.151 -4.596 57.456 1.00 74.06 246 LEU B C 1
ATOM 3594 O O . LEU B 1 226 ? 35.963 -4.271 57.449 1.00 74.73 246 LEU B O 1
ATOM 3599 N N . ASP B 1 227 ? 37.758 -5.139 56.406 1.00 93.69 247 ASP B N 1
ATOM 3600 C CA . ASP B 1 227 ? 37.030 -5.374 55.169 1.00 96.07 247 ASP B CA 1
ATOM 3601 C C . ASP B 1 227 ? 36.420 -6.770 55.135 1.00 98.26 247 ASP B C 1
ATOM 3602 O O . ASP B 1 227 ? 35.368 -6.980 54.531 1.00 99.75 247 ASP B O 1
ATOM 3607 N N . ASP B 1 228 ? 37.078 -7.719 55.792 1.00 105.95 248 ASP B N 1
ATOM 3608 C CA . ASP B 1 228 ? 36.617 -9.105 55.810 1.00 109.81 248 ASP B CA 1
ATOM 3609 C C . ASP B 1 228 ? 35.524 -9.365 56.848 1.00 110.79 248 ASP B C 1
ATOM 3610 O O . ASP B 1 228 ? 34.534 -10.032 56.561 1.00 113.48 248 ASP B O 1
ATOM 3615 N N . ASP B 1 229 ? 35.707 -8.834 58.051 1.00 88.03 249 ASP B N 1
ATOM 3616 C CA . ASP B 1 229 ? 34.822 -9.133 59.173 1.00 89.68 249 ASP B CA 1
ATOM 3617 C C . ASP B 1 229 ? 33.804 -8.016 59.428 1.00 88.17 249 ASP B C 1
ATOM 3618 O O . ASP B 1 229 ? 34.137 -6.831 59.393 1.00 86.19 249 ASP B O 1
ATOM 3623 N N . VAL B 1 230 ? 32.560 -8.404 59.689 1.00 102.70 250 VAL B N 1
ATOM 3624 C CA . VAL B 1 230 ? 31.496 -7.448 59.961 1.00 101.97 250 VAL B CA 1
ATOM 3625 C C . VAL B 1 230 ? 31.661 -6.779 61.323 1.00 100.63 250 VAL B C 1
ATOM 3626 O O . VAL B 1 230 ? 31.680 -5.551 61.427 1.00 99.83 250 VAL B O 1
ATOM 3630 N N . GLY B 1 231 ? 31.781 -7.595 62.364 1.00 84.20 251 GLY B N 1
ATOM 3631 C CA . GLY B 1 231 ? 31.848 -7.093 63.725 1.00 82.86 251 GLY B CA 1
ATOM 3632 C C . GLY B 1 231 ? 33.198 -6.539 64.139 1.00 80.45 251 GLY B C 1
ATOM 3633 O O . GLY B 1 231 ? 33.455 -6.362 65.330 1.00 81.61 251 GLY B O 1
ATOM 3634 N N . ALA B 1 232 ? 34.061 -6.263 63.163 1.00 58.81 252 ALA B N 1
ATOM 3635 C CA . ALA B 1 232 ? 35.384 -5.706 63.444 1.00 54.20 252 ALA B CA 1
ATOM 3636 C C . ALA B 1 232 ? 35.300 -4.199 63.694 1.00 51.13 252 ALA B C 1
ATOM 3637 O O . ALA B 1 232 ? 36.012 -3.657 64.537 1.00 50.45 252 ALA B O 1
ATOM 3639 N N . ALA B 1 233 ? 34.427 -3.528 62.952 1.00 52.22 253 ALA B N 1
ATOM 3640 C CA . ALA B 1 233 ? 34.126 -2.126 63.206 1.00 50.27 253 ALA B CA 1
ATOM 3641 C C . ALA B 1 233 ? 33.797 -1.915 64.680 1.00 50.29 253 ALA B C 1
ATOM 3642 O O . ALA B 1 233 ? 34.445 -1.123 65.362 1.00 48.42 253 ALA B O 1
ATOM 3644 N N . ASP B 1 234 ? 32.787 -2.632 65.162 1.00 64.16 254 ASP B N 1
ATOM 3645 C CA . ASP B 1 234 ? 32.369 -2.540 66.554 1.00 64.80 254 ASP B CA 1
ATOM 3646 C C . ASP B 1 234 ? 33.499 -2.870 67.518 1.00 63.64 254 ASP B C 1
ATOM 3647 O O . ASP B 1 234 ? 33.615 -2.268 68.583 1.00 62.73 254 ASP B O 1
ATOM 3652 N N . ALA B 1 235 ? 34.325 -3.838 67.139 1.00 64.97 255 ALA B N 1
ATOM 3653 C CA . ALA B 1 235 ? 35.440 -4.269 67.972 1.00 64.93 255 ALA B CA 1
ATOM 3654 C C . ALA B 1 235 ? 36.455 -3.150 68.137 1.00 63.11 255 ALA B C 1
ATOM 3655 O O . ALA B 1 235 ? 36.933 -2.889 69.237 1.00 65.53 255 ALA B O 1
ATOM 3657 N N . VAL B 1 236 ? 36.783 -2.491 67.034 1.00 45.53 256 VAL B N 1
ATOM 3658 C CA . VAL B 1 236 ? 37.713 -1.370 67.069 1.00 41.06 256 VAL B CA 1
ATOM 3659 C C . VAL B 1 236 ? 37.129 -0.168 67.819 1.00 37.49 256 VAL B C 1
ATOM 3660 O O . VAL B 1 236 ? 37.806 0.435 68.651 1.00 35.28 256 VAL B O 1
ATOM 3664 N N . GLN B 1 237 ? 35.878 0.181 67.527 1.00 41.66 257 GLN B N 1
ATOM 3665 C CA . GLN B 1 237 ? 35.221 1.267 68.253 1.00 40.33 257 GLN B CA 1
ATOM 3666 C C . GLN B 1 237 ? 35.270 0.991 69.749 1.00 41.03 257 GLN B C 1
ATOM 3667 O O . GLN B 1 237 ? 35.616 1.864 70.542 1.00 40.45 257 GLN B O 1
ATOM 3673 N N . ALA B 1 238 ? 34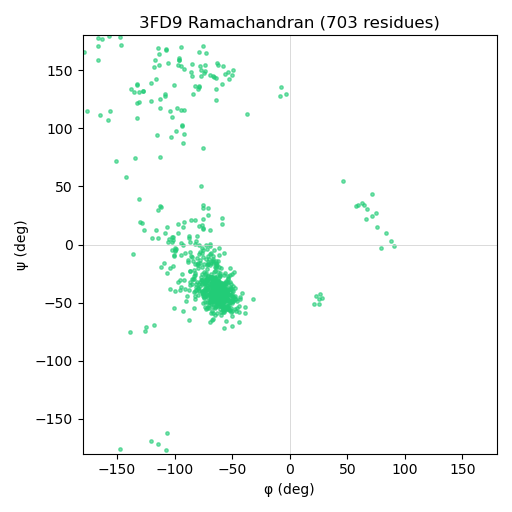.936 -0.239 70.121 1.00 36.47 258 ALA B N 1
ATOM 3674 C CA . ALA B 1 238 ? 34.816 -0.615 71.519 1.00 37.88 258 ALA B CA 1
ATOM 3675 C C . ALA B 1 238 ? 36.152 -0.580 72.238 1.00 38.25 258 ALA B C 1
ATOM 3676 O O . ALA B 1 238 ? 36.211 -0.221 73.410 1.00 38.89 258 ALA B O 1
ATOM 3678 N N . TRP B 1 239 ? 37.217 -0.969 71.539 1.00 43.81 259 TRP B N 1
ATOM 3679 C CA . TRP B 1 239 ? 38.547 -1.050 72.142 1.00 43.28 259 TRP B CA 1
ATOM 3680 C C . TRP B 1 239 ? 39.060 0.359 72.395 1.00 41.98 259 TRP B C 1
ATOM 3681 O O . TRP B 1 239 ? 39.563 0.670 73.471 1.00 42.62 259 TRP B O 1
ATOM 3692 N N . LEU B 1 240 ? 38.906 1.217 71.395 1.00 42.69 260 LEU B N 1
ATOM 3693 C CA . LEU B 1 240 ? 39.277 2.614 71.527 1.00 40.85 260 LEU B CA 1
ATOM 3694 C C . LEU B 1 240 ? 38.465 3.272 72.628 1.00 42.04 260 LEU B C 1
ATOM 3695 O O . LEU B 1 240 ? 39.007 3.999 73.460 1.00 41.14 260 LEU B O 1
ATOM 3700 N N . HIS B 1 241 ? 37.160 3.021 72.636 1.00 52.84 261 HIS B N 1
ATOM 3701 C CA . HIS B 1 241 ? 36.288 3.702 73.583 1.00 53.50 261 HIS B CA 1
ATOM 3702 C C . HIS B 1 241 ? 36.628 3.358 75.032 1.00 55.44 261 HIS B C 1
ATOM 3703 O O . HIS B 1 241 ? 36.676 4.243 75.880 1.00 56.22 261 HIS B O 1
ATOM 3710 N N . GLU B 1 242 ? 36.863 2.078 75.313 1.00 57.46 262 GLU B N 1
ATOM 3711 C CA . GLU B 1 242 ? 37.291 1.657 76.643 1.00 59.71 262 GLU B CA 1
ATOM 3712 C C . GLU B 1 242 ? 38.522 2.442 77.047 1.00 58.24 262 GLU B C 1
ATOM 3713 O O . GLU B 1 242 ? 38.663 2.868 78.189 1.00 59.61 262 GLU B O 1
ATOM 3719 N N . ARG B 1 243 ? 39.416 2.621 76.085 1.00 54.66 263 ARG B N 1
ATOM 3720 C CA . ARG B 1 243 ? 40.717 3.217 76.326 1.00 53.20 263 ARG B CA 1
ATOM 3721 C C . ARG B 1 243 ? 40.619 4.735 76.220 1.00 50.86 263 ARG B C 1
ATOM 3722 O O . ARG B 1 243 ? 41.619 5.452 76.332 1.00 50.62 263 ARG B O 1
ATOM 3730 N N . ASN B 1 244 ? 39.406 5.218 75.976 1.00 51.49 264 ASN B N 1
ATOM 3731 C CA . ASN B 1 244 ? 39.139 6.650 75.979 1.00 49.64 264 ASN B CA 1
ATOM 3732 C C . ASN B 1 244 ? 39.737 7.372 74.771 1.00 47.94 264 ASN B C 1
ATOM 3733 O O . ASN B 1 244 ? 40.005 8.574 74.819 1.00 45.48 264 ASN B O 1
ATOM 3738 N N . LEU B 1 245 ? 39.938 6.626 73.689 1.00 45.19 265 LEU B N 1
ATOM 3739 C CA . LEU B 1 245 ? 40.557 7.155 72.485 1.00 43.07 265 LEU B CA 1
ATOM 3740 C C . LEU B 1 245 ? 39.525 7.507 71.419 1.00 41.93 265 LEU B C 1
ATOM 3741 O O . LEU B 1 245 ? 39.881 8.013 70.353 1.00 41.50 265 LEU B O 1
ATOM 3746 N N . CYS B 1 246 ? 38.251 7.230 71.695 1.00 36.47 266 CYS B N 1
ATOM 3747 C CA . CYS B 1 246 ? 37.173 7.713 70.834 1.00 34.54 266 CYS B CA 1
ATOM 3748 C C . CYS B 1 246 ? 35.918 8.008 71.634 1.00 34.42 266 CYS B C 1
ATOM 3749 O O . CYS B 1 246 ? 35.891 7.828 72.849 1.00 36.73 266 CYS B O 1
ATOM 3752 N N . GLN B 1 247 ? 34.884 8.478 70.947 1.00 38.63 267 GLN B N 1
ATOM 3753 C CA . GLN B 1 247 ? 33.628 8.850 71.593 1.00 37.70 267 GLN B CA 1
ATOM 3754 C C . GLN B 1 247 ? 32.614 7.719 71.513 1.00 39.82 267 GLN B C 1
ATOM 3755 O O . GLN B 1 247 ? 32.667 6.886 70.611 1.00 41.43 267 GLN B O 1
ATOM 3761 N N . ALA B 1 248 ? 31.685 7.696 72.460 1.00 47.02 268 ALA B N 1
ATOM 3762 C CA . ALA B 1 248 ? 30.658 6.665 72.484 1.00 48.94 268 ALA B CA 1
ATOM 3763 C C . ALA B 1 248 ? 29.922 6.615 71.153 1.00 48.82 268 ALA B C 1
ATOM 3764 O O . ALA B 1 248 ? 29.500 5.549 70.698 1.00 50.50 268 ALA B O 1
ATOM 3766 N N . GLN B 1 249 ? 29.783 7.779 70.529 1.00 37.66 269 GLN B N 1
ATOM 3767 C CA . GLN B 1 249 ? 28.996 7.892 69.313 1.00 39.17 269 GLN B CA 1
ATOM 3768 C C . GLN B 1 249 ? 29.849 8.066 68.055 1.00 38.28 269 GLN B C 1
ATOM 3769 O O . GLN B 1 249 ? 29.335 8.445 67.003 1.00 39.22 269 GLN B O 1
ATOM 3775 N N . ASP B 1 250 ? 31.146 7.782 68.164 1.00 40.63 270 ASP B N 1
ATOM 3776 C CA . ASP B 1 250 ? 32.011 7.699 66.995 1.00 40.07 270 ASP B CA 1
ATOM 3777 C C . ASP B 1 250 ? 31.755 6.377 66.298 1.00 43.27 270 ASP B C 1
ATOM 3778 O O . ASP B 1 250 ? 31.486 5.371 66.958 1.00 46.94 270 ASP B O 1
ATOM 3783 N N . HIS B 1 251 ? 31.840 6.367 64.972 1.00 41.28 271 HIS B N 1
ATOM 3784 C CA . HIS B 1 251 ? 31.606 5.143 64.216 1.00 43.58 271 HIS B CA 1
ATOM 3785 C C . HIS B 1 251 ? 32.634 4.917 63.123 1.00 41.32 271 HIS B C 1
ATOM 3786 O O . HIS B 1 251 ? 32.914 5.805 62.332 1.00 42.38 271 HIS B O 1
ATOM 3793 N N . PHE B 1 252 ? 33.185 3.713 63.073 1.00 39.74 272 PHE B N 1
ATOM 3794 C CA . PHE B 1 252 ? 34.249 3.408 62.126 1.00 37.19 272 PHE B CA 1
ATOM 3795 C C . PHE B 1 252 ? 33.822 2.346 61.126 1.00 38.74 272 PHE B C 1
ATOM 3796 O O . PHE B 1 252 ? 33.115 1.411 61.474 1.00 41.96 272 PHE B O 1
ATOM 3804 N N . TYR B 1 253 ? 34.254 2.498 59.881 1.00 38.62 273 TYR B N 1
ATOM 3805 C CA . TYR B 1 253 ? 33.947 1.520 58.846 1.00 41.00 273 TYR B CA 1
ATOM 3806 C C . TYR B 1 253 ? 35.082 1.425 57.829 1.00 40.61 273 TYR B C 1
ATOM 3807 O O . TYR B 1 253 ? 36.123 2.062 57.986 1.00 41.10 273 TYR B O 1
ATOM 3816 N N . TRP B 1 254 ? 34.878 0.628 56.786 1.00 40.86 274 TRP B N 1
ATOM 3817 C CA . TRP B 1 254 ? 35.882 0.489 55.749 1.00 40.15 274 TRP B CA 1
ATOM 3818 C C . TRP B 1 254 ? 35.293 0.604 54.350 1.00 41.76 274 TRP B C 1
ATOM 3819 O O . TRP B 1 254 ? 34.411 -0.169 53.980 1.00 44.09 274 TRP B O 1
ATOM 3830 N N . GLN B 1 255 ? 35.800 1.575 53.589 1.00 52.96 275 GLN B N 1
ATOM 3831 C CA . GLN B 1 255 ? 35.493 1.774 52.166 1.00 53.83 275 GLN B CA 1
ATOM 3832 C C . GLN B 1 255 ? 34.388 0.873 51.601 1.00 58.15 275 GLN B C 1
ATOM 3833 O O . GLN B 1 255 ? 33.228 1.288 51.473 1.00 59.58 275 GLN B O 1
ATOM 3839 N N . ALA C 1 17 ? 62.729 30.638 63.187 1.00 89.68 37 ALA C N 1
ATOM 3840 C CA . ALA C 1 17 ? 62.538 29.465 62.333 1.00 87.85 37 ALA C CA 1
ATOM 3841 C C . ALA C 1 17 ? 62.001 28.263 63.118 1.00 87.69 37 ALA C C 1
ATOM 3842 O O . ALA C 1 17 ? 62.560 27.165 63.057 1.00 87.59 37 ALA C O 1
ATOM 3844 N N . SER C 1 18 ? 60.906 28.481 63.845 1.00 59.06 38 SER C N 1
ATOM 3845 C CA . SER C 1 18 ? 60.337 27.466 64.719 1.00 57.82 38 SER C CA 1
ATOM 3846 C C . SER C 1 18 ? 58.980 27.036 64.210 1.00 56.29 38 SER C C 1
ATOM 3847 O O . SER C 1 18 ? 58.371 27.726 63.393 1.00 54.25 38 SER C O 1
ATOM 3850 N N . SER C 1 19 ? 58.500 25.903 64.716 1.00 58.79 39 SER C N 1
ATOM 3851 C CA . SER C 1 19 ? 57.187 25.395 64.342 1.00 58.42 39 SER C CA 1
ATOM 3852 C C . SER C 1 19 ? 56.138 26.493 64.461 1.00 56.96 39 SER C C 1
ATOM 3853 O O . SER C 1 19 ? 55.357 26.721 63.542 1.00 57.46 39 SER C O 1
ATOM 3856 N N . SER C 1 20 ? 56.140 27.182 65.595 1.00 57.35 40 SER C N 1
ATOM 3857 C CA . SER C 1 20 ? 55.148 28.210 65.869 1.00 56.55 40 SER C CA 1
ATOM 3858 C C . SER C 1 20 ? 55.037 29.239 64.751 1.00 53.10 40 SER C C 1
ATOM 3859 O O . SER C 1 20 ? 53.964 29.782 64.505 1.00 52.06 40 SER C O 1
ATOM 3862 N N . LEU C 1 21 ? 56.150 29.508 64.080 1.00 53.49 41 LEU C N 1
ATOM 3863 C CA . LEU C 1 21 ? 56.183 30.502 63.010 1.00 51.39 41 LEU C CA 1
ATOM 3864 C C . LEU C 1 21 ? 55.471 29.981 61.766 1.00 49.28 41 LEU C C 1
ATOM 3865 O O . LEU C 1 21 ? 54.779 30.727 61.072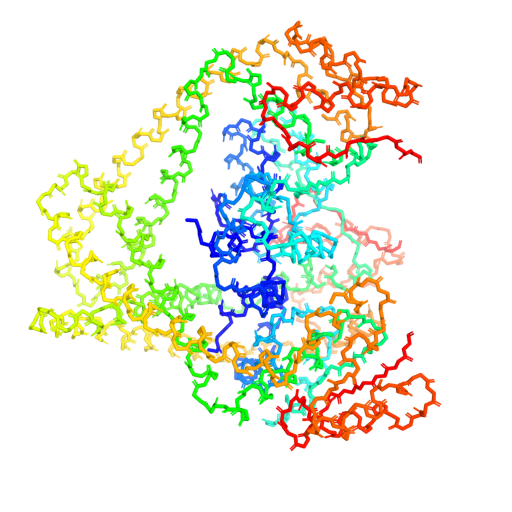 1.00 49.64 41 LEU C O 1
ATOM 3870 N N . TYR C 1 22 ? 55.656 28.692 61.495 1.00 36.08 42 TYR C N 1
ATOM 3871 C CA . TYR C 1 22 ? 55.053 28.040 60.345 1.00 32.66 42 TYR C CA 1
ATOM 3872 C C . TYR C 1 22 ? 53.560 27.859 60.557 1.00 33.73 42 TYR C C 1
ATOM 3873 O O . TYR C 1 22 ? 52.782 27.871 59.607 1.00 33.48 42 TYR C O 1
ATOM 3882 N N . ARG C 1 23 ? 53.165 27.670 61.809 1.00 30.18 43 ARG C N 1
ATOM 3883 C CA . ARG C 1 23 ? 51.753 27.596 62.149 1.00 31.35 43 ARG C CA 1
ATOM 3884 C C . ARG C 1 23 ? 51.110 28.959 61.919 1.00 31.38 43 ARG C C 1
ATOM 3885 O O . ARG C 1 23 ? 50.160 29.082 61.152 1.00 32.06 43 ARG C O 1
ATOM 3893 N N . GLU C 1 24 ? 51.632 29.985 62.582 1.00 52.87 44 GLU C N 1
ATOM 3894 C CA . GLU C 1 24 ? 51.026 31.308 62.514 1.00 55.05 44 GLU C CA 1
ATOM 3895 C C . GLU C 1 24 ? 50.984 31.845 61.096 1.00 52.91 44 GLU C C 1
ATOM 3896 O O . GLU C 1 24 ? 50.057 32.560 60.724 1.00 55.36 44 GLU C O 1
ATOM 3902 N N . SER C 1 25 ? 51.985 31.492 60.305 1.00 35.14 45 SER C N 1
ATOM 3903 C CA . SER C 1 25 ? 52.042 31.930 58.923 1.00 35.27 45 SER C CA 1
ATOM 3904 C C . SER C 1 25 ? 51.168 31.058 58.029 1.00 35.23 45 SER C C 1
ATOM 3905 O O . SER C 1 25 ? 51.136 31.232 56.811 1.00 37.52 45 SER C O 1
ATOM 3908 N N . GLY C 1 26 ? 50.469 30.108 58.641 1.00 36.64 46 GLY C N 1
ATOM 3909 C CA . GLY C 1 26 ? 49.540 29.250 57.930 1.00 33.95 46 GLY C CA 1
ATOM 3910 C C . GLY C 1 26 ? 50.193 28.314 56.935 1.00 33.91 46 GLY C C 1
ATOM 3911 O O . GLY C 1 26 ? 49.536 27.837 56.011 1.00 34.39 46 GLY C O 1
ATOM 3912 N N . ILE C 1 27 ? 51.481 28.045 57.119 1.00 31.04 47 ILE C N 1
ATOM 3913 C CA . ILE C 1 27 ? 52.208 27.141 56.233 1.00 30.30 47 ILE C CA 1
ATOM 3914 C C . ILE C 1 27 ? 51.928 25.673 56.568 1.00 30.37 47 ILE C C 1
ATOM 3915 O O . ILE C 1 27 ? 51.822 24.839 55.676 1.00 30.36 47 ILE C O 1
ATOM 3920 N N . ILE C 1 28 ? 51.799 25.374 57.858 1.00 30.30 48 ILE C N 1
ATOM 3921 C CA . ILE C 1 28 ? 51.529 24.020 58.336 1.00 29.49 48 ILE C CA 1
ATOM 3922 C C . ILE C 1 28 ? 50.322 23.996 59.264 1.00 31.98 48 ILE C C 1
ATOM 3923 O O . ILE C 1 28 ? 50.226 24.799 60.189 1.00 36.58 48 ILE C O 1
ATOM 3928 N N . SER C 1 29 ? 49.407 23.061 59.038 1.00 24.27 49 SER C N 1
ATOM 3929 C CA . SER C 1 29 ? 48.227 22.936 59.897 1.00 28.00 49 SER C CA 1
ATOM 3930 C C . SER C 1 29 ? 48.571 22.291 61.236 1.00 30.78 49 SER C C 1
ATOM 3931 O O . SER C 1 29 ? 49.675 21.795 61.437 1.00 30.27 49 SER C O 1
ATOM 3934 N N . ALA C 1 30 ? 47.617 22.312 62.157 1.00 26.28 50 ALA C N 1
ATOM 3935 C CA . ALA C 1 30 ? 47.800 21.653 63.442 1.00 27.20 50 ALA C CA 1
ATOM 3936 C C . ALA C 1 30 ? 47.947 20.151 63.262 1.00 28.27 50 ALA C C 1
ATOM 3937 O O . ALA C 1 30 ? 48.768 19.533 63.924 1.00 31.72 50 ALA C O 1
ATOM 3939 N N . ARG C 1 31 ? 47.155 19.567 62.365 1.00 38.64 51 ARG C N 1
ATOM 3940 C CA . ARG C 1 31 ? 47.179 18.124 62.168 1.00 39.06 51 ARG C CA 1
ATOM 3941 C C . ARG C 1 31 ? 48.437 17.681 61.420 1.00 37.96 51 ARG C C 1
ATOM 3942 O O . ARG C 1 31 ? 49.040 16.655 61.756 1.00 40.82 51 ARG C O 1
ATOM 3950 N N . GLN C 1 32 ? 48.840 18.459 60.419 1.00 33.28 52 GLN C N 1
ATOM 3951 C CA . GLN C 1 32 ? 50.096 18.210 59.718 1.00 31.38 52 GLN C CA 1
ATOM 3952 C C . GLN C 1 32 ? 51.294 18.211 60.670 1.00 34.71 52 GLN C C 1
ATOM 3953 O O . GLN C 1 32 ? 52.164 17.343 60.588 1.00 36.61 52 GLN C O 1
ATOM 3959 N N . LEU C 1 33 ? 51.337 19.187 61.570 1.00 35.10 53 LEU C N 1
ATOM 3960 C CA . LEU C 1 33 ? 52.435 19.300 62.521 1.00 35.59 53 LEU C CA 1
ATOM 3961 C C . LEU C 1 33 ? 52.382 18.154 63.512 1.00 38.60 53 LEU C C 1
ATOM 3962 O O . LEU C 1 33 ? 53.403 17.738 64.048 1.00 40.68 53 LEU C O 1
ATOM 3967 N N . ALA C 1 34 ? 51.181 17.643 63.745 1.00 31.80 54 ALA C N 1
ATOM 3968 C CA . ALA C 1 34 ? 50.977 16.541 64.675 1.00 34.79 54 ALA C CA 1
ATOM 3969 C C . ALA C 1 34 ? 51.690 15.299 64.171 1.00 34.94 54 ALA C C 1
ATOM 3970 O O . ALA C 1 34 ? 52.318 14.566 64.936 1.00 38.93 54 ALA C O 1
ATOM 3972 N N . LEU C 1 35 ? 51.574 15.076 62.869 1.00 38.17 55 LEU C N 1
ATOM 3973 C CA . LEU C 1 35 ? 52.133 13.908 62.221 1.00 36.53 55 LEU C CA 1
ATOM 3974 C C . LEU C 1 35 ? 53.642 14.030 62.070 1.00 35.72 55 LEU C C 1
ATOM 3975 O O . LEU C 1 35 ? 54.373 13.056 62.252 1.00 36.93 55 LEU C O 1
ATOM 3980 N N . LEU C 1 36 ? 54.115 15.222 61.736 1.00 32.60 56 LEU C N 1
ATOM 3981 C CA . LEU C 1 36 ? 55.540 15.406 61.536 1.00 30.41 56 LEU C CA 1
ATOM 3982 C C . LEU C 1 36 ? 56.260 15.286 62.859 1.00 34.12 56 LEU C C 1
ATOM 3983 O O . LEU C 1 36 ? 57.345 14.711 62.933 1.00 35.16 56 LEU C O 1
ATOM 3988 N N . GLN C 1 37 ? 55.649 15.810 63.912 1.00 38.15 57 GLN C N 1
ATOM 3989 C CA . GLN C 1 37 ? 56.275 15.756 65.224 1.00 40.30 57 GLN C CA 1
ATOM 3990 C C . GLN C 1 37 ? 56.475 14.324 65.682 1.00 42.37 57 GLN C C 1
ATOM 3991 O O . GLN C 1 37 ? 57.443 14.010 66.362 1.00 45.78 57 GLN C O 1
ATOM 3997 N N . ARG C 1 38 ? 55.556 13.455 65.290 1.00 31.82 58 ARG C N 1
ATOM 3998 C CA . ARG C 1 38 ? 55.568 12.075 65.736 1.00 36.47 58 ARG C CA 1
ATOM 3999 C C . ARG C 1 38 ? 56.476 11.219 64.852 1.00 30.49 58 ARG C C 1
ATOM 4000 O O . ARG C 1 38 ? 57.096 10.267 65.325 1.00 35.05 58 ARG C O 1
ATOM 4016 N N . LEU C 1 40 ? 59.113 12.428 62.758 1.00 42.08 60 LEU C N 1
ATOM 4017 C CA . LEU C 1 40 ? 60.489 12.897 62.750 1.00 40.99 60 LEU C CA 1
ATOM 4018 C C . LEU C 1 40 ? 61.060 13.078 64.153 1.00 45.33 60 LEU C C 1
ATOM 4019 O O . LEU C 1 40 ? 60.405 13.649 65.028 1.00 47.64 60 LEU C O 1
ATOM 4024 N N . PRO C 1 41 ? 62.299 12.604 64.368 1.00 44.48 61 PRO C N 1
ATOM 4025 C CA . PRO C 1 41 ? 62.998 12.867 65.628 1.00 48.05 61 PRO C CA 1
ATOM 4026 C C . PRO C 1 41 ? 63.226 14.359 65.817 1.00 49.22 61 PRO C C 1
ATOM 4027 O O . PRO C 1 41 ? 63.285 15.100 64.839 1.00 47.42 61 PRO C O 1
ATOM 4031 N N . ARG C 1 42 ? 63.356 14.784 67.068 1.00 69.74 62 ARG C N 1
ATOM 4032 C CA . ARG C 1 42 ? 63.529 16.190 67.412 1.00 72.04 62 ARG C CA 1
ATOM 4033 C C . ARG C 1 42 ? 64.570 16.861 66.518 1.00 67.80 62 ARG C C 1
ATOM 4034 O O . ARG C 1 42 ? 64.337 17.932 65.971 1.00 64.72 62 ARG C O 1
ATOM 4042 N N . LEU C 1 43 ? 65.719 16.215 66.371 1.00 82.18 63 LEU C N 1
ATOM 4043 C CA . LEU C 1 43 ? 66.804 16.748 65.561 1.00 80.66 63 LEU C CA 1
ATOM 4044 C C . LEU C 1 43 ? 66.403 16.849 64.096 1.00 77.16 63 LEU C C 1
ATOM 4045 O O . LEU C 1 43 ? 66.619 17.871 63.453 1.00 75.92 63 LEU C O 1
ATOM 4050 N N . ARG C 1 44 ? 65.824 15.773 63.578 1.00 60.66 64 ARG C N 1
ATOM 4051 C CA . ARG C 1 44 ? 65.426 15.682 62.178 1.00 56.82 64 ARG C CA 1
ATOM 4052 C C . ARG C 1 44 ? 64.387 16.745 61.823 1.00 54.07 64 ARG C C 1
ATOM 4053 O O . ARG C 1 44 ? 64.352 17.254 60.703 1.00 52.13 64 ARG C O 1
ATOM 4061 N N . LEU C 1 45 ? 63.544 17.070 62.796 1.00 41.78 65 LEU C N 1
ATOM 4062 C CA . LEU C 1 45 ? 62.446 17.999 62.601 1.00 39.96 65 LEU C CA 1
ATOM 4063 C C . LEU C 1 45 ? 62.948 19.429 62.536 1.00 39.14 65 LEU C C 1
ATOM 4064 O O . LEU C 1 45 ? 62.494 20.222 61.704 1.00 39.27 65 LEU C O 1
ATOM 4069 N N . GLU C 1 46 ? 63.879 19.770 63.420 1.00 53.66 66 GLU C N 1
ATOM 4070 C CA . GLU C 1 46 ? 64.438 21.114 63.420 1.00 52.64 66 GLU C CA 1
ATOM 4071 C C . GLU C 1 46 ? 65.267 21.350 62.164 1.00 50.04 66 GLU C C 1
ATOM 4072 O O . GLU C 1 46 ? 65.374 22.474 61.693 1.00 49.34 66 GLU C O 1
ATOM 4078 N N . GLN C 1 47 ? 65.849 20.288 61.620 1.00 43.52 67 GLN C N 1
ATOM 4079 C CA . GLN C 1 47 ? 66.557 20.394 60.353 1.00 42.91 67 GLN C CA 1
ATOM 4080 C C . GLN C 1 47 ? 65.572 20.788 59.270 1.00 40.93 67 GLN C C 1
ATOM 4081 O O . GLN C 1 47 ? 65.873 21.623 58.413 1.00 39.36 67 GLN C O 1
ATOM 4087 N N . LEU C 1 48 ? 64.394 20.173 59.310 1.00 35.77 68 LEU C N 1
ATOM 4088 C CA . LEU C 1 48 ? 63.340 20.481 58.351 1.00 34.33 68 LEU C CA 1
ATOM 4089 C C . LEU C 1 48 ? 62.955 21.947 58.441 1.00 34.59 68 LEU C C 1
ATOM 4090 O O . LEU C 1 48 ? 62.811 22.633 57.428 1.00 33.08 68 LEU C O 1
ATOM 4095 N N . PHE C 1 49 ? 62.788 22.421 59.669 1.00 36.31 69 PHE C N 1
ATOM 4096 C CA . PHE C 1 49 ? 62.335 23.779 59.886 1.00 35.83 69 PHE C CA 1
ATOM 4097 C C . PHE C 1 49 ? 63.344 24.817 59.417 1.00 35.12 69 PHE C C 1
ATOM 4098 O O . PHE C 1 49 ? 62.966 25.916 59.026 1.00 34.52 69 PHE C O 1
ATOM 4106 N N . ARG C 1 50 ? 64.624 24.482 59.431 1.00 47.24 70 ARG C N 1
ATOM 4107 C CA . ARG C 1 50 ? 65.609 25.456 58.985 1.00 48.69 70 ARG C CA 1
ATOM 4108 C C . ARG C 1 50 ? 66.129 25.229 57.568 1.00 48.43 70 ARG C C 1
ATOM 4109 O O . ARG C 1 50 ? 67.028 25.932 57.126 1.00 50.76 70 ARG C O 1
ATOM 4117 N N . CYS C 1 51 ? 65.559 24.277 56.841 1.00 30.80 71 CYS C N 1
ATOM 4118 C CA . CYS C 1 51 ? 66.065 23.998 55.506 1.00 29.42 71 CYS C CA 1
ATOM 4119 C C . CYS C 1 51 ? 65.576 25.029 54.488 1.00 29.33 71 CYS C C 1
ATOM 4120 O O . CYS C 1 51 ? 64.527 25.633 54.668 1.00 28.74 71 CYS C O 1
ATOM 4123 N N . GLU C 1 52 ? 66.345 25.228 53.422 1.00 39.96 72 GLU C N 1
ATOM 4124 C CA . GLU C 1 52 ? 66.081 26.289 52.453 1.00 40.71 72 GLU C CA 1
ATOM 4125 C C . GLU C 1 52 ? 64.715 26.184 51.776 1.00 40.43 72 GLU C C 1
ATOM 4126 O O . GLU C 1 52 ? 64.013 27.176 51.603 1.00 40.53 72 GLU C O 1
ATOM 4132 N N . TRP C 1 53 ? 64.352 24.974 51.379 1.00 32.52 73 TRP C N 1
ATOM 4133 C CA . TRP C 1 53 ? 63.108 24.736 50.672 1.00 30.15 73 TRP C CA 1
ATOM 4134 C C . TRP C 1 53 ? 61.914 25.168 51.502 1.00 31.14 73 TRP C C 1
ATOM 4135 O O . TRP C 1 53 ? 61.014 25.842 51.013 1.00 33.32 73 TRP C O 1
ATOM 4146 N N . LEU C 1 54 ? 61.894 24.761 52.762 1.00 30.25 74 LEU C N 1
ATOM 4147 C CA . LEU C 1 54 ? 60.769 25.098 53.613 1.00 27.87 74 LEU C CA 1
ATOM 4148 C C . LEU C 1 54 ? 60.798 26.585 53.920 1.00 26.76 74 LEU C C 1
ATOM 4149 O O . LEU C 1 54 ? 59.763 27.234 53.887 1.00 28.97 74 LEU C O 1
ATOM 4154 N N . GLN C 1 55 ? 61.980 27.127 54.203 1.00 26.96 75 GLN C N 1
ATOM 4155 C CA . GLN C 1 55 ? 62.135 28.570 54.400 1.00 26.97 75 GLN C CA 1
ATOM 4156 C C . GLN C 1 55 ? 61.651 29.343 53.178 1.00 27.30 75 GLN C C 1
ATOM 4157 O O . GLN C 1 55 ? 61.251 30.498 53.284 1.00 28.66 75 GLN C O 1
ATOM 4163 N N . GLN C 1 56 ? 61.699 28.699 52.016 1.00 28.71 76 GLN C N 1
ATOM 4164 C CA . GLN C 1 56 ? 61.225 29.287 50.770 1.00 27.47 76 GLN C CA 1
ATOM 4165 C C . GLN C 1 56 ? 59.712 29.301 50.799 1.00 27.12 76 GLN C C 1
ATOM 4166 O O . GLN C 1 56 ? 59.103 30.346 50.614 1.00 29.34 76 GLN C O 1
ATOM 4172 N N . ARG C 1 57 ? 59.094 28.147 51.046 1.00 23.70 77 ARG C N 1
ATOM 4173 C CA . ARG C 1 57 ? 57.643 28.099 51.136 1.00 21.83 77 ARG C CA 1
ATOM 4174 C C . ARG C 1 57 ? 57.242 29.185 52.109 1.00 21.72 77 ARG C C 1
ATOM 4175 O O . ARG C 1 57 ? 56.371 29.999 51.815 1.00 21.95 77 ARG C O 1
ATOM 4183 N N . LEU C 1 58 ? 57.904 29.232 53.259 1.00 24.67 78 LEU C N 1
ATOM 4184 C CA . LEU C 1 58 ? 57.537 30.211 54.284 1.00 24.48 78 LEU C CA 1
ATOM 4185 C C . LEU C 1 58 ? 57.651 31.643 53.790 1.00 24.56 78 LEU C C 1
ATOM 4186 O O . LEU C 1 58 ? 56.769 32.461 54.033 1.00 23.92 78 LEU C O 1
ATOM 4191 N N . ALA C 1 59 ? 58.748 31.958 53.113 1.00 31.33 79 ALA C N 1
ATOM 4192 C CA . ALA C 1 59 ? 58.956 33.325 52.653 1.00 30.61 79 ALA C CA 1
ATOM 4193 C C . ALA C 1 59 ? 57.813 33.772 51.747 1.00 32.30 79 ALA C C 1
ATOM 4194 O O . ALA C 1 59 ? 57.422 34.937 51.751 1.00 35.74 79 ALA C O 1
ATOM 4196 N N . ARG C 1 60 ? 57.259 32.834 50.991 1.00 25.97 80 ARG C N 1
ATOM 4197 C CA . ARG C 1 60 ? 56.286 33.167 49.960 1.00 24.39 80 ARG C CA 1
ATOM 4198 C C . ARG C 1 60 ? 54.845 32.880 50.375 1.00 26.34 80 ARG C C 1
ATOM 4199 O O . ARG C 1 60 ? 53.912 33.173 49.633 1.00 28.20 80 ARG C O 1
ATOM 4207 N N . GLY C 1 61 ? 54.669 32.295 51.555 1.00 26.05 81 GLY C N 1
ATOM 4208 C CA . GLY C 1 61 ? 53.355 31.921 52.031 1.00 24.14 81 GLY C CA 1
ATOM 4209 C C . GLY C 1 61 ? 52.772 30.736 51.283 1.00 25.09 81 GLY C C 1
ATOM 4210 O O . GLY C 1 61 ? 51.583 30.719 50.949 1.00 25.01 81 GLY C O 1
ATOM 4211 N N . LEU C 1 62 ? 53.589 29.721 51.037 1.00 24.66 82 LEU C N 1
ATOM 4212 C CA . LEU C 1 62 ? 53.105 28.567 50.288 1.00 27.50 82 LEU C CA 1
ATOM 4213 C C . LEU C 1 62 ? 52.808 27.341 51.160 1.00 27.18 82 LEU C C 1
ATOM 4214 O O . LEU C 1 62 ? 53.677 26.515 51.402 1.00 27.77 82 LEU C O 1
ATOM 4219 N N . ALA C 1 63 ? 51.557 27.226 51.590 1.00 28.53 83 ALA C N 1
ATOM 4220 C CA . ALA C 1 63 ? 51.131 26.168 52.502 1.00 30.51 83 ALA C CA 1
ATOM 4221 C C . ALA C 1 63 ? 51.345 24.743 51.990 1.00 31.56 83 ALA C C 1
ATOM 4222 O O . ALA C 1 63 ? 51.080 24.423 50.829 1.00 34.34 83 ALA C O 1
ATOM 4224 N N . LEU C 1 64 ? 51.811 23.889 52.892 1.00 28.67 84 LEU C N 1
ATOM 4225 C CA . LEU C 1 64 ? 52.008 22.480 52.619 1.00 27.93 84 LEU C CA 1
ATOM 4226 C C . LEU C 1 64 ? 50.688 21.792 52.329 1.00 29.65 84 LEU C C 1
ATOM 4227 O O . LEU C 1 64 ? 49.714 21.969 53.064 1.00 29.26 84 LEU C O 1
ATOM 4232 N N . GLY C 1 65 ? 50.667 20.987 51.271 1.00 35.03 85 GLY C N 1
ATOM 4233 C CA . GLY C 1 65 ? 49.497 20.196 50.933 1.00 36.36 85 GLY C CA 1
ATOM 4234 C C . GLY C 1 65 ? 49.728 18.736 51.250 1.00 38.92 85 GLY C C 1
ATOM 4235 O O . GLY C 1 65 ? 50.627 18.399 52.003 1.00 38.12 85 GLY C O 1
ATOM 4236 N N . ARG C 1 66 ? 48.923 17.858 50.672 1.00 54.88 86 ARG C N 1
ATOM 4237 C CA . ARG C 1 66 ? 49.084 16.435 50.935 1.00 57.56 86 ARG C CA 1
ATOM 4238 C C . ARG C 1 66 ? 50.391 15.911 50.340 1.00 55.99 86 ARG C C 1
ATOM 4239 O O . ARG C 1 66 ? 51.081 15.100 50.956 1.00 54.57 86 ARG C O 1
ATOM 4247 N N . GLU C 1 67 ? 50.723 16.394 49.145 1.00 56.62 87 GLU C N 1
ATOM 4248 C CA . GLU C 1 67 ? 51.915 15.960 48.420 1.00 57.08 87 GLU C CA 1
ATOM 4249 C C . GLU C 1 67 ? 53.197 16.274 49.168 1.00 54.95 87 GLU C C 1
ATOM 4250 O O . GLU C 1 67 ? 54.060 15.411 49.336 1.00 54.19 87 GLU C O 1
ATOM 4256 N N . GLU C 1 68 ? 53.309 17.529 49.589 1.00 37.00 88 GLU C N 1
ATOM 4257 C CA . GLU C 1 68 ? 54.462 18.027 50.312 1.00 35.65 88 GLU C CA 1
ATOM 4258 C C . GLU C 1 68 ? 54.772 17.232 51.566 1.00 34.39 88 GLU C C 1
ATOM 4259 O O . GLU C 1 68 ? 55.938 16.993 51.894 1.00 34.16 88 GLU C O 1
ATOM 4265 N N . VAL C 1 69 ? 53.733 16.832 52.281 1.00 28.33 89 VAL C N 1
ATOM 4266 C CA . VAL C 1 69 ? 53.935 16.052 53.493 1.00 29.01 89 VAL C CA 1
ATOM 4267 C C . VAL C 1 69 ? 54.398 14.618 53.201 1.00 29.87 89 VAL C C 1
ATOM 4268 O O . VAL C 1 69 ? 55.229 14.075 53.928 1.00 30.70 89 VAL C O 1
ATOM 4272 N N . ARG C 1 70 ? 53.869 14.001 52.150 1.00 40.46 90 ARG C N 1
ATOM 4273 C CA . ARG C 1 70 ? 54.350 12.680 51.757 1.00 42.68 90 ARG C CA 1
ATOM 4274 C C . ARG C 1 70 ? 55.831 12.778 51.416 1.00 40.18 90 ARG C C 1
ATOM 4275 O O . ARG C 1 70 ? 56.653 12.023 51.931 1.00 39.96 90 ARG C O 1
ATOM 4283 N N . GLN C 1 71 ? 56.161 13.728 50.549 1.00 45.33 91 GLN C N 1
ATOM 4284 C CA . GLN C 1 71 ? 57.541 13.942 50.149 1.00 44.42 91 GLN C CA 1
ATOM 4285 C C . GLN C 1 71 ? 58.432 14.115 51.372 1.00 42.17 91 GLN C C 1
ATOM 4286 O O . GLN C 1 71 ? 59.445 13.434 51.504 1.00 41.30 91 GLN C O 1
ATOM 4292 N N . ILE C 1 72 ? 58.053 15.022 52.266 1.00 30.95 92 ILE C N 1
ATOM 4293 C CA . ILE C 1 72 ? 58.817 15.223 53.492 1.00 29.72 92 ILE C CA 1
ATOM 4294 C C . ILE C 1 72 ? 59.052 13.900 54.210 1.00 32.12 92 ILE C C 1
ATOM 4295 O O . ILE C 1 72 ? 60.119 13.679 54.771 1.00 32.75 92 ILE C O 1
ATOM 4300 N N . LEU C 1 73 ? 58.062 13.014 54.180 1.00 35.43 93 LEU C N 1
ATOM 4301 C CA . LEU C 1 73 ? 58.165 11.750 54.901 1.00 37.67 93 LEU C CA 1
ATOM 4302 C C . LEU C 1 73 ? 59.012 10.714 54.174 1.00 38.81 93 LEU C C 1
ATOM 4303 O O . LEU C 1 73 ? 59.761 9.980 54.817 1.00 40.39 93 LEU C O 1
ATOM 4308 N N . LEU C 1 74 ? 58.884 10.637 52.848 1.00 39.10 94 LEU C N 1
ATOM 4309 C CA . LEU C 1 74 ? 59.737 9.746 52.056 1.00 40.67 94 LEU C CA 1
ATOM 4310 C C . LEU C 1 74 ? 61.204 10.148 52.221 1.00 41.96 94 LEU C C 1
ATOM 4311 O O . LEU C 1 74 ? 62.057 9.331 52.568 1.00 43.39 94 LEU C O 1
ATOM 4316 N N . CYS C 1 75 ? 61.485 11.425 51.985 1.00 47.65 95 CYS C N 1
ATOM 4317 C CA . CYS C 1 75 ? 62.836 11.938 52.098 1.00 50.15 95 CYS C CA 1
ATOM 4318 C C . CYS C 1 75 ? 63.372 11.844 53.519 1.00 51.38 95 CYS C C 1
ATOM 4319 O O . CYS C 1 75 ? 64.577 11.919 53.736 1.00 52.31 95 CYS C O 1
ATOM 4322 N N . ALA C 1 76 ? 62.484 11.688 54.489 1.00 60.20 96 ALA C N 1
ATOM 4323 C CA . ALA C 1 76 ? 62.922 11.561 55.871 1.00 61.85 96 ALA C CA 1
ATOM 4324 C C . ALA C 1 76 ? 63.532 10.185 56.108 1.00 64.24 96 ALA C C 1
ATOM 4325 O O . ALA C 1 76 ? 64.362 10.008 57.008 1.00 65.37 96 ALA C O 1
ATOM 4327 N N . ALA C 1 77 ? 63.114 9.220 55.291 1.00 51.65 97 ALA C N 1
ATOM 4328 C CA . ALA C 1 77 ? 63.559 7.837 55.428 1.00 54.16 97 ALA C CA 1
ATOM 4329 C C . ALA C 1 77 ? 65.052 7.645 55.126 1.00 55.23 97 ALA C C 1
ATOM 4330 O O . ALA C 1 77 ? 65.697 6.766 55.695 1.00 55.16 97 ALA C O 1
ATOM 4332 N N . GLN C 1 78 ? 65.594 8.463 54.231 1.00 90.93 98 GLN C N 1
ATOM 4333 C CA . GLN C 1 78 ? 66.989 8.327 53.825 1.00 92.54 98 GLN C CA 1
ATOM 4334 C C . GLN C 1 78 ? 67.924 8.221 55.017 1.00 93.88 98 GLN C C 1
ATOM 4335 O O . GLN C 1 78 ? 68.887 7.454 54.995 1.00 95.79 98 GLN C O 1
ATOM 4341 N N . ASP C 1 79 ? 67.644 9.012 56.048 1.00 90.38 99 ASP C N 1
ATOM 4342 C CA . ASP C 1 79 ? 68.399 8.963 57.298 1.00 92.15 99 ASP C CA 1
ATOM 4343 C C . ASP C 1 79 ? 69.856 9.426 57.174 1.00 91.45 99 ASP C C 1
ATOM 4344 O O . ASP C 1 79 ? 70.726 8.948 57.900 1.00 92.51 99 ASP C O 1
ATOM 4349 N N . ASP C 1 80 ? 70.123 10.348 56.254 1.00 101.89 100 ASP C N 1
ATOM 4350 C CA . ASP C 1 80 ? 71.435 10.987 56.193 1.00 102.33 100 ASP C CA 1
ATOM 4351 C C . ASP C 1 80 ? 71.298 12.418 56.696 1.00 101.17 100 ASP C C 1
ATOM 4352 O O . ASP C 1 80 ? 70.187 12.913 56.858 1.00 100.96 100 ASP C O 1
ATOM 4357 N N . ASP C 1 81 ? 72.420 13.085 56.934 1.00 96.81 101 ASP C N 1
ATOM 4358 C CA . ASP C 1 81 ? 72.390 14.383 57.603 1.00 96.53 101 ASP C CA 1
ATOM 4359 C C . ASP C 1 81 ? 71.934 15.546 56.711 1.00 93.35 101 ASP C C 1
ATOM 4360 O O . ASP C 1 81 ? 71.738 16.661 57.194 1.00 93.24 101 ASP C O 1
ATOM 4365 N N . GLY C 1 82 ? 71.760 15.287 55.419 1.00 55.75 102 GLY C N 1
ATOM 4366 C CA . GLY C 1 82 ? 71.322 16.317 54.493 1.00 52.35 102 GLY C CA 1
ATOM 4367 C C . GLY C 1 82 ? 70.158 15.879 53.618 1.00 51.51 102 GLY C C 1
ATOM 4368 O O . GLY C 1 82 ? 70.095 16.211 52.431 1.00 51.26 102 GLY C O 1
ATOM 4369 N N . TRP C 1 83 ? 69.228 15.134 54.206 1.00 54.26 103 TRP C N 1
ATOM 4370 C CA . TRP C 1 83 ? 68.066 14.635 53.476 1.00 53.90 103 TRP C CA 1
ATOM 4371 C C . TRP C 1 83 ? 67.304 15.774 52.830 1.00 51.29 103 TRP C C 1
ATOM 4372 O O . TRP C 1 83 ? 66.914 15.691 51.669 1.00 49.09 103 TRP C O 1
ATOM 4383 N N . CYS C 1 84 ? 67.109 16.843 53.593 1.00 60.62 104 CYS C N 1
ATOM 4384 C CA . CYS C 1 84 ? 66.181 17.893 53.206 1.00 60.27 104 CYS C CA 1
ATOM 4385 C C . CYS C 1 84 ? 66.700 18.816 52.118 1.00 58.71 104 CYS C C 1
ATOM 4386 O O . CYS C 1 84 ? 66.158 19.895 51.912 1.00 59.81 104 CYS C O 1
ATOM 4389 N N . ALA C 1 85 ? 67.740 18.390 51.415 1.00 51.93 105 ALA C N 1
ATOM 4390 C CA . ALA C 1 85 ? 68.186 19.105 50.228 1.00 50.73 105 ALA C CA 1
ATOM 4391 C C . ALA C 1 85 ? 67.691 18.367 48.987 1.00 51.52 105 ALA C C 1
ATOM 4392 O O . ALA C 1 85 ? 68.016 18.730 47.858 1.00 54.05 105 ALA C O 1
ATOM 4394 N N . GLU C 1 86 ? 66.912 17.316 49.210 1.00 55.45 106 GLU C N 1
ATOM 4395 C CA . GLU C 1 86 ? 66.324 16.556 48.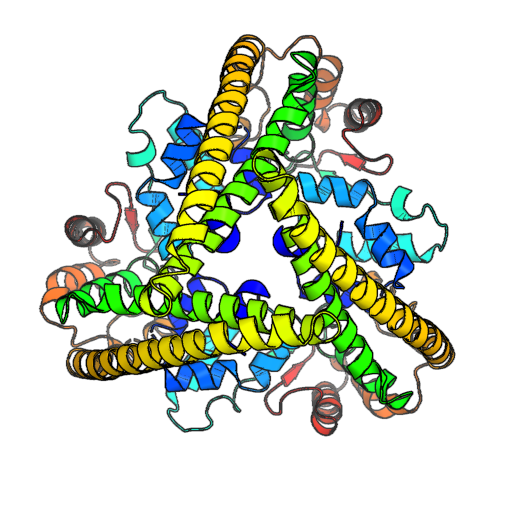123 1.00 54.33 106 GLU C CA 1
ATOM 4396 C C . GLU C 1 86 ? 64.902 17.025 47.976 1.00 51.79 106 GLU C C 1
ATOM 4397 O O . GLU C 1 86 ? 64.189 16.609 47.058 1.00 52.42 106 GLU C O 1
ATOM 4403 N N . LEU C 1 87 ? 64.487 17.890 48.900 1.00 26.65 107 LEU C N 1
ATOM 4404 C CA . LEU C 1 87 ? 63.123 18.409 48.896 1.00 28.08 107 LEU C CA 1
ATOM 4405 C C . LEU C 1 87 ? 63.022 19.502 47.849 1.00 25.58 107 LEU C C 1
ATOM 4406 O O . LEU C 1 87 ? 63.910 20.342 47.736 1.00 23.55 107 LEU C O 1
ATOM 4411 N N . GLY C 1 88 ? 61.950 19.462 47.071 1.00 29.89 108 GLY C N 1
ATOM 4412 C CA . GLY C 1 88 ? 61.681 20.466 46.067 1.00 30.14 108 GLY C CA 1
ATOM 4413 C C . GLY C 1 88 ? 60.250 20.302 45.602 1.00 31.41 108 GLY C C 1
ATOM 4414 O O . GLY C 1 88 ? 59.662 19.239 45.767 1.00 33.45 108 GLY C O 1
ATOM 4415 N N . ASP C 1 89 ? 59.679 21.348 45.023 1.00 33.62 109 ASP C N 1
ATOM 4416 C CA . ASP C 1 89 ? 58.319 21.260 44.528 1.00 35.15 109 ASP C CA 1
ATOM 4417 C C . ASP C 1 89 ? 58.310 20.948 43.039 1.00 36.24 109 ASP C C 1
ATOM 4418 O O . ASP C 1 89 ? 59.300 21.165 42.339 1.00 35.35 109 ASP C O 1
ATOM 4423 N N . ARG C 1 90 ? 57.188 20.428 42.562 1.00 41.24 110 ARG C N 1
ATOM 4424 C CA . ARG C 1 90 ? 56.979 20.264 41.136 1.00 42.21 110 ARG C CA 1
ATOM 4425 C C . ARG C 1 90 ? 55.878 21.226 40.790 1.00 40.55 110 ARG C C 1
ATOM 4426 O O . ARG C 1 90 ? 54.771 21.118 41.309 1.00 41.58 110 ARG C O 1
ATOM 4434 N N . VAL C 1 91 ? 56.176 22.201 39.948 1.00 25.78 111 VAL C N 1
ATOM 4435 C CA . VAL C 1 91 ? 55.188 23.235 39.707 1.00 24.35 111 VAL C CA 1
ATOM 4436 C C . VAL C 1 91 ? 54.775 23.329 38.251 1.00 23.87 111 VAL C C 1
ATOM 4437 O O . VAL C 1 91 ? 55.596 23.210 37.341 1.00 22.55 111 VAL C O 1
ATOM 4441 N N . ASN C 1 92 ? 53.473 23.517 38.059 1.00 33.42 112 ASN C N 1
ATOM 4442 C CA . ASN C 1 92 ? 52.874 23.568 36.745 1.00 33.17 112 ASN C CA 1
ATOM 4443 C C . ASN C 1 92 ? 52.691 25.014 36.360 1.00 33.01 112 ASN C C 1
ATOM 4444 O O . ASN C 1 92 ? 51.738 25.659 36.770 1.00 33.90 112 ASN C O 1
ATOM 4449 N N . LEU C 1 93 ? 53.626 25.531 35.582 1.00 34.27 113 LEU C N 1
ATOM 4450 C CA . LEU C 1 93 ? 53.630 26.944 35.251 1.00 32.86 113 LEU C CA 1
ATOM 4451 C C . LEU C 1 93 ? 52.439 27.334 34.376 1.00 32.81 113 LEU C C 1
ATOM 4452 O O . LEU C 1 93 ? 52.172 28.514 34.168 1.00 33.25 113 LEU C O 1
ATOM 4457 N N . ALA C 1 94 ? 51.714 26.341 33.880 1.00 33.01 114 ALA C N 1
ATOM 4458 C CA . ALA C 1 94 ? 50.508 26.623 33.119 1.00 33.80 114 ALA C CA 1
ATOM 4459 C C . ALA C 1 94 ? 49.420 27.140 34.048 1.00 33.49 114 ALA C C 1
ATOM 4460 O O . ALA C 1 94 ? 48.417 27.702 33.597 1.00 35.06 114 ALA C O 1
ATOM 4462 N N . VAL C 1 95 ? 49.615 26.947 35.348 1.00 22.46 115 VAL C N 1
ATOM 4463 C CA . VAL C 1 95 ? 48.705 27.518 36.327 1.00 22.65 115 VAL C CA 1
ATOM 4464 C C . VAL C 1 95 ? 49.227 28.873 36.738 1.00 23.52 115 VAL C C 1
ATOM 4465 O O . VAL C 1 95 ? 50.304 28.976 37.336 1.00 25.62 115 VAL C O 1
ATOM 4469 N N . PRO C 1 96 ? 48.464 29.923 36.420 1.00 32.54 116 PRO C N 1
ATOM 4470 C CA . PRO C 1 96 ? 48.829 31.316 36.665 1.00 31.66 116 PRO C CA 1
ATOM 4471 C C . PRO C 1 96 ? 49.226 31.575 38.112 1.00 32.51 116 PRO C C 1
ATOM 4472 O O . PRO C 1 96 ? 50.195 32.290 38.350 1.00 32.80 116 PRO C O 1
ATOM 4476 N N . GLN C 1 97 ? 48.496 31.028 39.075 1.00 31.80 117 GLN C N 1
ATOM 4477 C CA . GLN C 1 97 ? 48.877 31.266 40.460 1.00 31.10 117 GLN C CA 1
ATOM 4478 C C . GLN C 1 97 ? 50.280 30.731 40.713 1.00 29.92 117 GLN C C 1
ATOM 4479 O O . GLN C 1 97 ? 51.057 31.314 41.473 1.00 30.53 117 GLN C O 1
ATOM 4485 N N . SER C 1 98 ? 50.615 29.622 40.066 1.00 31.38 118 SER C N 1
ATOM 4486 C CA . SER C 1 98 ? 51.957 29.075 40.199 1.00 28.69 118 SER C CA 1
ATOM 4487 C C . SER C 1 98 ? 52.975 29.951 39.492 1.00 27.54 118 SER C C 1
ATOM 4488 O O . SER C 1 98 ? 54.043 30.216 40.030 1.00 28.04 118 SER C O 1
ATOM 4499 N N . ILE C 1 100 ? 52.908 33.024 39.089 1.00 18.52 120 ILE C N 1
ATOM 4500 C CA . ILE C 1 100 ? 53.136 34.183 39.939 1.00 19.09 120 ILE C CA 1
ATOM 4501 C C . ILE C 1 100 ? 53.966 33.845 41.179 1.00 19.27 120 ILE C C 1
ATOM 4502 O O . ILE C 1 100 ? 54.944 34.519 41.481 1.00 20.30 120 ILE C O 1
ATOM 4507 N N . ASP C 1 101 ? 53.569 32.817 41.911 1.00 25.07 121 ASP C N 1
ATOM 4508 C CA . ASP C 1 101 ? 54.204 32.546 43.192 1.00 26.18 121 ASP C CA 1
ATOM 4509 C C . ASP C 1 101 ? 55.620 31.989 43.077 1.00 26.94 121 ASP C C 1
ATOM 4510 O O . ASP C 1 101 ? 56.422 32.140 43.992 1.00 28.48 121 ASP C O 1
ATOM 4515 N N . TRP C 1 102 ? 55.928 31.355 41.952 1.00 26.84 122 TRP C N 1
ATOM 4516 C CA . TRP C 1 102 ? 57.222 30.718 41.786 1.00 26.61 122 TRP C CA 1
ATOM 4517 C C . TRP C 1 102 ? 58.146 31.474 40.851 1.00 28.12 122 TRP C C 1
ATOM 4518 O O . TRP C 1 102 ? 59.362 31.349 40.927 1.00 28.63 122 TRP C O 1
ATOM 4529 N N . VAL C 1 103 ? 57.586 32.266 39.957 1.00 30.63 123 VAL C N 1
ATOM 4530 C CA . VAL C 1 103 ? 58.443 32.957 39.025 1.00 29.57 123 VAL C CA 1
ATOM 4531 C C . VAL C 1 103 ? 58.323 34.463 39.184 1.00 29.45 123 VAL C C 1
ATOM 4532 O O . VAL C 1 103 ? 59.248 35.108 39.667 1.00 31.57 123 VAL C O 1
ATOM 4536 N N . LEU C 1 104 ? 57.176 35.017 38.806 1.00 22.11 124 LEU C N 1
ATOM 4537 C CA . LEU C 1 104 ? 57.017 36.467 38.713 1.00 20.68 124 LEU C CA 1
ATOM 4538 C C . LEU C 1 104 ? 57.325 37.243 39.990 1.00 21.42 124 LEU C C 1
ATOM 4539 O O . LEU C 1 104 ? 58.143 38.169 39.961 1.00 21.63 124 LEU C O 1
ATOM 4544 N N . LEU C 1 105 ? 56.690 36.891 41.105 1.00 19.49 125 LEU C N 1
ATOM 4545 C CA . LEU C 1 105 ? 57.022 37.573 42.359 1.00 19.48 125 LEU C CA 1
ATOM 4546 C C . LEU C 1 105 ? 58.485 37.361 42.793 1.00 19.92 125 LEU C C 1
ATOM 4547 O O . LEU C 1 105 ? 59.185 38.322 43.105 1.00 22.69 125 LEU C O 1
ATOM 4552 N N . PRO C 1 106 ? 58.959 36.111 42.812 1.00 22.81 126 PRO C N 1
ATOM 4553 C CA . PRO C 1 106 ? 60.370 35.922 43.164 1.00 22.04 126 PRO C CA 1
ATOM 4554 C C . PRO C 1 106 ? 61.307 36.728 42.260 1.00 22.95 126 PRO C C 1
ATOM 4555 O O . PRO C 1 106 ? 62.212 37.401 42.752 1.00 24.74 126 PRO C O 1
ATOM 4559 N N . VAL C 1 107 ? 61.089 36.652 40.952 1.00 22.63 127 VAL C N 1
ATOM 4560 C CA . VAL C 1 107 ? 61.908 37.375 39.983 1.00 21.11 127 VAL C CA 1
ATOM 4561 C C . VAL C 1 107 ? 61.868 38.887 40.202 1.00 22.15 127 VAL C C 1
ATOM 4562 O O . VAL C 1 107 ? 62.882 39.564 40.052 1.00 20.92 127 VAL C O 1
ATOM 4566 N N . TYR C 1 108 ? 60.704 39.427 40.551 1.00 20.59 128 TYR C N 1
ATOM 4567 C CA . TYR C 1 108 ? 60.600 40.866 40.758 1.00 20.74 128 TYR C CA 1
ATOM 4568 C C . TYR C 1 108 ? 61.391 41.291 41.974 1.00 21.73 128 TYR C C 1
ATOM 4569 O O . TYR C 1 108 ? 62.081 42.304 41.944 1.00 22.51 128 TYR C O 1
ATOM 4578 N N . GLY C 1 109 ? 61.270 40.525 43.051 1.00 27.02 129 GLY C N 1
ATOM 4579 C CA . GLY C 1 109 ? 61.993 40.833 44.272 1.00 28.13 129 GLY C CA 1
ATOM 4580 C C . GLY C 1 109 ? 63.487 40.891 44.016 1.00 27.33 129 GLY C C 1
ATOM 4581 O O . GLY C 1 109 ? 64.201 41.734 44.562 1.00 27.99 129 GLY C O 1
ATOM 4582 N N . TRP C 1 110 ? 63.956 39.985 43.168 1.00 23.38 130 TRP C N 1
ATOM 4583 C CA . TRP C 1 110 ? 65.369 39.894 42.832 1.00 23.95 130 TRP C CA 1
ATOM 4584 C C . TRP C 1 110 ? 65.727 41.051 41.934 1.00 24.62 130 TRP C C 1
ATOM 4585 O O . TRP C 1 110 ? 66.752 41.696 42.118 1.00 26.03 130 TRP C O 1
ATOM 4596 N N . TRP C 1 111 ? 64.869 41.316 40.959 1.00 26.15 131 TRP C N 1
ATOM 4597 C CA . TRP C 1 111 ? 65.099 42.410 40.033 1.00 26.03 131 TRP C CA 1
ATO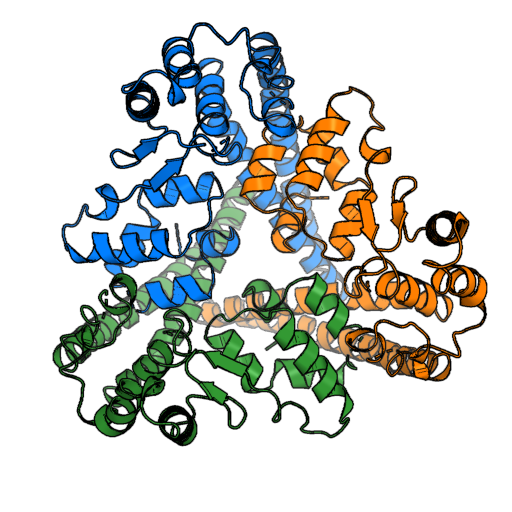M 4598 C C . TRP C 1 111 ? 65.213 43.743 40.756 1.00 26.28 131 TRP C C 1
ATOM 4599 O O . TRP C 1 111 ? 66.165 44.483 40.553 1.00 27.66 131 TRP C O 1
ATOM 4610 N N . GLU C 1 112 ? 64.252 44.049 41.613 1.00 29.07 132 GLU C N 1
ATOM 4611 C CA . GLU C 1 112 ? 64.234 45.360 42.229 1.00 30.59 132 GLU C CA 1
ATOM 4612 C C . GLU C 1 112 ? 65.478 45.635 43.075 1.00 31.47 132 GLU C C 1
ATOM 4613 O O . GLU C 1 112 ? 65.880 46.788 43.237 1.00 34.51 132 GLU C O 1
ATOM 4619 N N . SER C 1 113 ? 66.096 44.596 43.619 1.00 23.11 133 SER C N 1
ATOM 4620 C CA . SER C 1 113 ? 67.291 44.822 44.422 1.00 24.40 133 SER C CA 1
ATOM 4621 C C . SER C 1 113 ? 68.517 45.014 43.528 1.00 24.62 133 SER C C 1
ATOM 4622 O O . SER C 1 113 ? 69.552 45.533 43.964 1.00 24.87 133 SER C O 1
ATOM 4625 N N . LEU C 1 114 ? 68.391 44.623 42.265 1.00 27.32 134 LEU C N 1
ATOM 4626 C CA . LEU C 1 114 ? 69.398 44.981 41.283 1.00 28.21 134 LEU C CA 1
ATOM 4627 C C . LEU C 1 114 ? 69.432 46.492 41.108 1.00 30.07 134 LEU C C 1
ATOM 4628 O O . LEU C 1 114 ? 70.488 47.076 40.881 1.00 33.07 134 LEU C O 1
ATOM 4633 N N . LEU C 1 115 ? 68.267 47.121 41.214 1.00 35.31 135 LEU C N 1
ATOM 4634 C CA . LEU C 1 115 ? 68.141 48.563 41.059 1.00 35.36 135 LEU C CA 1
ATOM 4635 C C . LEU C 1 115 ? 68.657 49.299 42.285 1.00 36.23 135 LEU C C 1
ATOM 4636 O O . LEU C 1 115 ? 69.171 50.415 42.176 1.00 39.94 135 LEU C O 1
ATOM 4641 N N . ASP C 1 116 ? 68.507 48.671 43.449 1.00 32.50 136 ASP C N 1
ATOM 4642 C CA . ASP C 1 116 ? 68.929 49.246 44.725 1.00 30.98 136 ASP C CA 1
ATOM 4643 C C . ASP C 1 116 ? 68.954 48.141 45.765 1.00 30.34 136 ASP C C 1
ATOM 4644 O O . ASP C 1 116 ? 67.910 47.618 46.152 1.00 28.80 136 ASP C O 1
ATOM 4649 N N . GLN C 1 117 ? 70.149 47.785 46.210 1.00 37.22 137 GLN C N 1
ATOM 4650 C CA . GLN C 1 117 ? 70.343 46.627 47.076 1.00 36.29 137 GLN C CA 1
ATOM 4651 C C . GLN C 1 117 ? 69.653 46.760 48.430 1.00 34.43 137 GLN C C 1
ATOM 4652 O O . GLN C 1 117 ? 69.465 45.770 49.137 1.00 35.84 137 GLN C O 1
ATOM 4658 N N . ALA C 1 118 ? 69.292 47.984 48.791 1.00 26.84 138 ALA C N 1
ATOM 4659 C CA . ALA C 1 118 ? 68.813 48.282 50.136 1.00 28.51 138 ALA C CA 1
ATOM 4660 C C . ALA C 1 118 ? 67.356 47.945 50.274 1.00 29.34 138 ALA C C 1
ATOM 4661 O O . ALA C 1 118 ? 66.841 47.852 51.388 1.00 30.55 138 ALA C O 1
ATOM 4663 N N . ILE C 1 119 ? 66.691 47.777 49.136 1.00 30.17 139 ILE C N 1
ATOM 4664 C CA . ILE C 1 119 ? 65.253 47.542 49.107 1.00 28.45 139 ILE C CA 1
ATOM 4665 C C . ILE C 1 119 ? 64.784 46.277 49.843 1.00 28.00 139 ILE C C 1
ATOM 4666 O O . ILE C 1 119 ? 63.841 46.324 50.616 1.00 27.64 139 ILE C O 1
ATOM 4671 N N . PRO C 1 120 ? 65.430 45.135 49.611 1.00 32.92 140 PRO C N 1
ATOM 4672 C CA . PRO C 1 120 ? 64.882 43.999 50.364 1.00 32.98 140 PRO C CA 1
ATOM 4673 C C . PRO C 1 120 ? 64.923 44.249 51.874 1.00 33.51 140 PRO C C 1
ATOM 4674 O O . PRO C 1 120 ? 64.026 43.824 52.595 1.00 35.73 140 PRO C O 1
ATOM 4678 N N . GLY C 1 121 ? 65.949 44.955 52.336 1.00 27.34 141 GLY C N 1
ATOM 4679 C CA . GLY C 1 121 ? 66.146 45.182 53.756 1.00 28.57 141 GLY C CA 1
ATOM 4680 C C . GLY C 1 121 ? 65.160 46.185 54.319 1.00 29.50 141 GLY C C 1
ATOM 4681 O O . GLY C 1 121 ? 64.792 46.114 55.491 1.00 30.00 141 GLY C O 1
ATOM 4682 N N . TRP C 1 122 ? 64.745 47.135 53.488 1.00 30.15 142 TRP C N 1
ATOM 4683 C CA . TRP C 1 122 ? 63.713 48.070 53.890 1.00 31.93 142 TRP C CA 1
ATOM 4684 C C . TRP C 1 122 ? 62.396 47.322 54.017 1.00 32.01 142 TRP C C 1
ATOM 4685 O O . TRP C 1 122 ? 61.704 47.400 55.031 1.00 32.49 142 TRP C O 1
ATOM 4696 N N . ARG C 1 123 ? 62.065 46.590 52.964 1.00 32.87 143 ARG C N 1
ATOM 4697 C CA . ARG C 1 123 ? 60.840 45.813 52.900 1.00 33.49 143 ARG C CA 1
ATOM 4698 C C . ARG C 1 123 ? 60.703 44.955 54.158 1.00 35.20 143 ARG C C 1
ATOM 4699 O O . ARG C 1 123 ? 59.630 44.876 54.745 1.00 36.37 143 ARG C O 1
ATOM 4707 N N . LEU C 1 124 ? 61.800 44.345 54.592 1.00 44.36 144 LEU C N 1
ATOM 4708 C CA . LEU C 1 124 ? 61.773 43.458 55.752 1.00 46.75 144 LEU C CA 1
ATOM 4709 C C . LEU C 1 124 ? 61.705 44.227 57.064 1.00 46.98 144 LEU C C 1
ATOM 4710 O O . LEU C 1 124 ? 61.147 43.745 58.040 1.00 47.81 144 LEU C O 1
ATOM 4715 N N . SER C 1 125 ? 62.284 45.420 57.083 1.00 51.68 145 SER C N 1
ATOM 4716 C CA . SER C 1 125 ? 62.267 46.257 58.276 1.00 53.28 145 SER C CA 1
ATOM 4717 C C . SER C 1 125 ? 60.881 46.828 58.535 1.00 53.94 145 SER C C 1
ATOM 4718 O O . SER C 1 125 ? 60.519 47.085 59.678 1.00 57.63 145 SER C O 1
ATOM 4721 N N . LEU C 1 126 ? 60.116 47.051 57.472 1.00 38.91 146 LEU C N 1
ATOM 4722 C CA . LEU C 1 126 ? 58.732 47.471 57.629 1.00 38.70 146 LEU C CA 1
ATOM 4723 C C . LEU C 1 126 ? 57.977 46.408 58.411 1.00 39.99 146 LEU C C 1
ATOM 4724 O O . LEU C 1 126 ? 57.346 46.694 59.431 1.00 40.91 146 LEU C O 1
ATOM 4729 N N . VAL C 1 127 ? 58.066 45.174 57.926 1.00 44.76 147 VAL C N 1
ATOM 4730 C CA . VAL C 1 127 ? 57.396 44.038 58.536 1.00 43.51 147 VAL C CA 1
ATOM 4731 C C . VAL C 1 127 ? 57.681 43.953 60.027 1.00 45.96 147 VAL C C 1
ATOM 4732 O O . VAL C 1 127 ? 56.775 43.710 60.819 1.00 47.19 147 VAL C O 1
ATOM 4736 N N . GLU C 1 128 ? 58.940 44.145 60.408 1.00 55.10 148 GLU C N 1
ATOM 4737 C CA . GLU C 1 128 ? 59.326 44.082 61.814 1.00 58.22 148 GLU C CA 1
ATOM 4738 C C . GLU C 1 128 ? 58.644 45.179 62.616 1.00 58.46 148 GLU C C 1
ATOM 4739 O O . GLU C 1 128 ? 58.221 44.961 63.749 1.00 59.69 148 GLU C O 1
ATOM 4745 N N . LEU C 1 129 ? 58.548 46.362 62.020 1.00 45.60 149 LEU C N 1
ATOM 4746 C CA . LEU C 1 129 ? 57.932 47.502 62.673 1.00 46.97 149 LEU C CA 1
ATOM 4747 C C . LEU C 1 129 ? 56.417 47.341 62.730 1.00 47.63 149 LEU C C 1
ATOM 4748 O O . LEU C 1 129 ? 55.776 47.719 63.710 1.00 47.89 149 LEU C O 1
ATOM 4753 N N . GLU C 1 130 ? 55.844 46.786 61.672 1.00 74.40 150 GLU C N 1
ATOM 4754 C CA . GLU C 1 130 ? 54.404 46.592 61.625 1.00 76.44 150 GLU C CA 1
ATOM 4755 C C . GLU C 1 130 ? 53.928 45.608 62.702 1.00 76.85 150 GLU C C 1
ATOM 4756 O O . GLU C 1 130 ? 52.880 45.815 63.316 1.00 78.17 150 GLU C O 1
ATOM 4762 N N . THR C 1 131 ? 54.702 44.554 62.949 1.00 57.92 151 THR C N 1
ATOM 4763 C CA . THR C 1 131 ? 54.347 43.598 63.993 1.00 57.32 151 THR C CA 1
ATOM 4764 C C . THR C 1 131 ? 54.661 44.183 65.357 1.00 58.86 151 THR C C 1
ATOM 4765 O O . THR C 1 131 ? 54.138 43.733 66.374 1.00 59.96 151 THR C O 1
ATOM 4769 N N . GLN C 1 132 ? 55.519 45.191 65.371 1.00 54.17 152 GLN C N 1
ATOM 4770 C CA . GLN C 1 132 ? 55.927 45.823 66.615 1.00 56.20 152 GLN C CA 1
ATOM 4771 C C . GLN C 1 132 ? 54.914 46.863 67.071 1.00 57.51 152 GLN C C 1
ATOM 4772 O O . GLN C 1 132 ? 54.613 46.969 68.255 1.00 59.29 152 GLN C O 1
ATOM 4778 N N . SER C 1 133 ? 54.394 47.642 66.131 1.00 72.26 153 SER C N 1
ATOM 4779 C CA . SER C 1 133 ? 53.390 48.636 66.473 1.00 74.46 153 SER C CA 1
ATOM 4780 C C . SER C 1 133 ?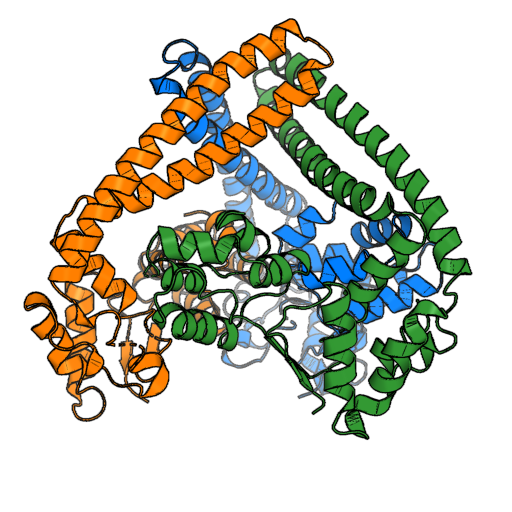 52.116 47.937 66.936 1.00 75.13 153 SER C C 1
ATOM 4781 O O . SER C 1 133 ? 51.441 48.403 67.854 1.00 76.38 153 SER C O 1
ATOM 4784 N N . ARG C 1 134 ? 51.798 46.809 66.307 1.00 61.22 154 ARG C N 1
ATOM 4785 C CA . ARG C 1 134 ? 50.612 46.053 66.683 1.00 62.32 154 ARG C CA 1
ATOM 4786 C C . ARG C 1 134 ? 50.820 45.345 68.017 1.00 62.88 154 ARG C C 1
ATOM 4787 O O . ARG C 1 134 ? 49.871 44.842 68.613 1.00 64.64 154 ARG C O 1
ATOM 4795 N N . GLN C 1 135 ? 52.068 45.301 68.476 1.00 67.64 155 GLN C N 1
ATOM 4796 C CA . GLN C 1 135 ? 52.382 44.771 69.799 1.00 66.57 155 GLN C CA 1
ATOM 4797 C C . GLN C 1 135 ? 52.188 45.855 70.847 1.00 67.34 155 GLN C C 1
ATOM 4798 O O . GLN C 1 135 ? 51.869 45.571 71.999 1.00 69.47 155 GLN C O 1
ATOM 4804 N N . LEU C 1 136 ? 52.396 47.101 70.446 1.00 54.49 156 LEU C N 1
ATOM 4805 C CA . LEU C 1 136 ? 52.214 48.221 71.351 1.00 58.21 156 LEU C CA 1
ATOM 4806 C C . LEU C 1 136 ? 50.746 48.628 71.371 1.00 60.92 156 LEU C C 1
ATOM 4807 O O . LEU C 1 136 ? 50.219 49.058 72.399 1.00 61.47 156 LEU C O 1
ATOM 4812 N N . ARG C 1 137 ? 50.094 48.486 70.222 1.00 101.99 157 ARG C N 1
ATOM 4813 C CA . ARG C 1 137 ? 48.675 48.775 70.104 1.00 105.83 157 ARG C CA 1
ATOM 4814 C C . ARG C 1 137 ? 47.888 47.894 71.068 1.00 107.59 157 ARG C C 1
ATOM 4815 O O . ARG C 1 137 ? 47.045 48.385 71.819 1.00 110.86 157 ARG C O 1
ATOM 4823 N N . ILE C 1 138 ? 48.174 46.593 71.049 1.00 76.17 158 ILE C N 1
ATOM 4824 C CA . ILE C 1 138 ? 47.547 45.658 71.977 1.00 76.89 158 ILE C CA 1
ATOM 4825 C C . ILE C 1 138 ? 47.949 45.955 73.420 1.00 78.41 158 ILE C C 1
ATOM 4826 O O . ILE C 1 138 ? 47.192 45.685 74.352 1.00 81.05 158 ILE C O 1
ATOM 4831 N N . LYS C 1 139 ? 49.138 46.518 73.605 1.00 77.49 159 LYS C N 1
ATOM 4832 C CA . LYS C 1 139 ? 49.597 46.866 74.940 1.00 78.16 159 LYS C CA 1
ATOM 4833 C C . LYS C 1 139 ? 48.827 48.067 75.462 1.00 80.23 159 LYS C C 1
ATOM 4834 O O . LYS C 1 139 ? 48.606 48.200 76.667 1.00 81.86 159 LYS C O 1
ATOM 4840 N N . SER C 1 140 ? 48.417 48.940 74.547 1.00 66.93 160 SER C N 1
ATOM 4841 C CA . SER C 1 140 ? 47.608 50.096 74.910 1.00 68.99 160 SER C CA 1
ATOM 4842 C C . SER C 1 140 ? 46.224 49.656 75.369 1.00 69.93 160 SER C C 1
ATOM 4843 O O . SER C 1 140 ? 45.822 49.938 76.495 1.00 71.22 160 SER C O 1
ATOM 4846 N N . GLU C 1 141 ? 45.506 48.959 74.493 1.00 105.69 161 GLU C N 1
ATOM 4847 C CA . GLU C 1 141 ? 44.185 48.432 74.819 1.00 107.98 161 GLU C CA 1
ATOM 4848 C C . GLU C 1 141 ? 44.159 47.811 76.211 1.00 108.86 161 GLU C C 1
ATOM 4849 O O . GLU C 1 141 ? 43.230 48.041 76.987 1.00 110.59 161 GLU C O 1
ATOM 4855 N N . PHE C 1 142 ? 45.181 47.018 76.519 1.00 86.55 162 PHE C N 1
ATOM 4856 C CA . PHE C 1 142 ? 45.277 46.371 77.820 1.00 87.10 162 PHE C CA 1
ATOM 4857 C C . PHE C 1 142 ? 45.338 47.389 78.952 1.00 88.76 162 PHE C C 1
ATOM 4858 O O . PHE C 1 142 ? 44.527 47.344 79.876 1.00 91.71 162 PHE C O 1
ATOM 4866 N N . TRP C 1 143 ? 46.303 48.301 78.883 1.00 76.74 163 TRP C N 1
ATOM 4867 C CA . TRP C 1 143 ? 46.525 49.242 79.977 1.00 78.59 163 TRP C CA 1
ATOM 4868 C C . TRP C 1 143 ? 45.427 50.284 80.085 1.00 81.00 163 TRP C C 1
ATOM 4869 O O . TRP C 1 143 ? 45.299 50.950 81.110 1.00 84.33 163 TRP C O 1
ATOM 4880 N N . SER C 1 144 ? 44.633 50.427 79.031 1.00 73.52 164 SER C N 1
ATOM 4881 C CA . SER C 1 144 ? 43.468 51.300 79.094 1.00 77.06 164 SER C CA 1
ATOM 4882 C C . SER C 1 144 ? 42.310 50.548 79.738 1.00 79.06 164 SER C C 1
ATOM 4883 O O . SER C 1 144 ? 41.430 51.150 80.347 1.00 82.13 164 SER C O 1
ATOM 4886 N N . ARG C 1 145 ? 42.327 49.225 79.599 1.00 106.35 165 ARG C N 1
ATOM 4887 C CA . ARG C 1 145 ? 41.366 48.356 80.270 1.00 109.25 165 ARG C CA 1
ATOM 4888 C C . ARG C 1 145 ? 41.779 48.156 81.725 1.00 109.90 165 ARG C C 1
ATOM 4889 O O . ARG C 1 145 ? 40.980 47.731 82.559 1.00 112.35 165 ARG C O 1
ATOM 4897 N N . VAL C 1 146 ? 43.040 48.460 82.018 1.00 85.49 166 VAL C N 1
ATOM 4898 C CA . VAL C 1 146 ? 43.572 48.343 83.369 1.00 85.79 166 VAL C CA 1
ATOM 4899 C C . VAL C 1 146 ? 43.607 49.716 84.023 1.00 87.59 166 VAL C C 1
ATOM 4900 O O . VAL C 1 146 ? 43.863 49.841 85.219 1.00 88.68 166 VAL C O 1
ATOM 4904 N N . ALA C 1 147 ? 43.344 50.747 83.229 1.00 65.80 167 ALA C N 1
ATOM 4905 C CA . ALA C 1 147 ? 43.220 52.097 83.756 1.00 69.08 167 ALA C CA 1
ATOM 4906 C C . ALA C 1 147 ? 41.911 52.230 84.522 1.00 73.49 167 ALA C C 1
ATOM 4907 O O . ALA C 1 147 ? 41.596 53.300 85.047 1.00 76.75 167 ALA C O 1
ATOM 4909 N N . GLU C 1 148 ? 41.147 51.141 84.573 1.00 127.75 168 GLU C N 1
ATOM 4910 C CA . GLU C 1 148 ? 39.887 51.120 85.310 1.00 132.83 168 GLU C CA 1
ATOM 4911 C C . GLU C 1 148 ? 40.166 51.227 86.801 1.00 134.79 168 GLU C C 1
ATOM 4912 O O . GLU C 1 148 ? 39.488 51.960 87.523 1.00 138.51 168 GLU C O 1
ATOM 4918 N N . LEU C 1 149 ? 41.177 50.490 87.250 1.00 128.13 169 LEU C N 1
ATOM 4919 C CA . LEU C 1 149 ? 41.520 50.420 88.664 1.00 130.35 169 LEU C CA 1
ATOM 4920 C C . LEU C 1 149 ? 42.760 51.247 88.998 1.00 129.42 169 LEU C C 1
ATOM 4921 O O . LEU C 1 149 ? 42.829 51.874 90.054 1.00 131.74 169 LEU C O 1
ATOM 4926 N N . GLU C 1 150 ? 43.740 51.245 88.098 1.00 127.00 170 GLU C N 1
ATOM 4927 C CA . GLU C 1 150 ? 44.942 52.054 88.287 1.00 126.52 170 GLU C CA 1
ATOM 4928 C C . GLU C 1 150 ? 45.090 53.153 87.243 1.00 125.28 170 GLU C C 1
ATOM 4929 O O . GLU C 1 150 ? 45.628 52.924 86.162 1.00 121.95 170 GLU C O 1
ATOM 4935 N N . PRO C 1 151 ? 44.607 54.356 87.570 1.00 97.03 171 PRO C N 1
ATOM 4936 C CA . PRO C 1 151 ? 44.764 55.515 86.690 1.00 97.11 171 PRO C CA 1
ATOM 4937 C C . PRO C 1 151 ? 46.206 56.008 86.692 1.00 96.26 171 PRO C C 1
ATOM 4938 O O . PRO C 1 151 ? 46.726 56.381 85.642 1.00 94.42 171 PRO C O 1
ATOM 4942 N N . GLU C 1 152 ? 46.840 55.996 87.862 1.00 109.71 172 GLU C N 1
ATOM 4943 C CA . GLU C 1 152 ? 48.191 56.525 88.015 1.00 109.89 172 GLU C CA 1
ATOM 4944 C C . GLU C 1 152 ? 49.238 55.624 87.373 1.00 106.74 172 GLU C C 1
ATOM 4945 O O . GLU C 1 152 ? 50.017 56.065 86.529 1.00 105.58 172 GLU C O 1
ATOM 4951 N N . GLN C 1 153 ? 49.258 54.360 87.780 1.00 128.74 173 GLN C N 1
ATOM 4952 C CA . GLN C 1 153 ? 50.239 53.415 87.265 1.00 126.51 173 GLN C CA 1
ATOM 4953 C C . GLN C 1 153 ? 50.091 53.239 85.759 1.00 123.44 173 GLN C C 1
ATOM 4954 O O . GLN C 1 153 ? 51.081 53.220 85.028 1.00 122.42 173 GLN C O 1
ATOM 4960 N N . ALA C 1 154 ? 48.851 53.115 85.297 1.00 103.72 174 ALA C N 1
ATOM 4961 C CA . ALA C 1 154 ? 48.585 52.936 83.874 1.00 100.68 174 ALA C CA 1
ATOM 4962 C C . ALA C 1 154 ? 48.960 54.172 83.056 1.00 100.86 174 ALA C C 1
ATOM 4963 O O . ALA C 1 154 ? 49.039 54.106 81.832 1.00 99.48 174 ALA C O 1
ATOM 4965 N N . ARG C 1 155 ? 49.188 55.296 83.728 1.00 124.60 175 ARG C N 1
ATOM 4966 C CA . ARG C 1 155 ? 49.609 56.510 83.035 1.00 125.01 175 ARG C CA 1
ATOM 4967 C C . ARG C 1 155 ? 51.023 56.380 82.491 1.00 122.22 175 ARG C C 1
ATOM 4968 O O . ARG C 1 155 ? 51.225 56.353 81.278 1.00 120.30 175 ARG C O 1
ATOM 4976 N N . GLU C 1 156 ? 52.003 56.297 83.384 1.00 108.37 176 GLU C N 1
ATOM 4977 C CA . GLU C 1 156 ? 53.389 56.224 82.948 1.00 106.90 176 GLU C CA 1
ATOM 4978 C C . GLU C 1 156 ? 53.623 54.938 82.166 1.00 101.72 176 GLU C C 1
ATOM 4979 O O . GLU C 1 156 ? 54.624 54.802 81.463 1.00 99.72 176 GLU C O 1
ATOM 4985 N N . GLU C 1 157 ? 52.687 54.000 82.287 1.00 94.18 177 GLU C N 1
ATOM 4986 C CA . GLU C 1 157 ? 52.764 52.734 81.560 1.00 90.05 177 GLU C CA 1
ATOM 4987 C C . GLU C 1 157 ? 52.251 52.923 80.135 1.00 87.93 177 GLU C C 1
ATOM 4988 O O . GLU C 1 157 ? 52.798 52.355 79.187 1.00 84.99 177 GLU C O 1
ATOM 4994 N N . LEU C 1 158 ? 51.194 53.719 79.992 1.00 70.58 178 LEU C N 1
ATOM 4995 C CA . LEU C 1 158 ? 50.674 54.070 78.674 1.00 68.12 178 LEU C CA 1
ATOM 4996 C C . LEU C 1 158 ? 51.564 55.122 78.023 1.00 68.12 178 LEU C C 1
ATOM 4997 O O . LEU C 1 158 ? 51.630 55.221 76.796 1.00 65.66 178 LEU C O 1
ATOM 5002 N N . ALA C 1 159 ? 52.257 55.895 78.855 1.00 67.94 179 ALA C N 1
ATOM 5003 C CA . ALA C 1 159 ? 53.147 56.947 78.370 1.00 69.78 179 ALA C CA 1
ATOM 5004 C C . ALA C 1 159 ? 54.352 56.370 77.629 1.00 68.07 179 ALA C C 1
ATOM 5005 O O . ALA C 1 159 ? 54.714 56.850 76.557 1.00 65.72 179 ALA C O 1
ATOM 5007 N N . ARG C 1 160 ? 54.966 55.341 78.209 1.00 100.15 180 ARG C N 1
ATOM 5008 C CA . ARG C 1 160 ? 56.114 54.681 77.593 1.00 99.29 180 ARG C CA 1
ATOM 5009 C C . ARG C 1 160 ? 55.730 54.015 76.279 1.00 95.11 180 ARG C C 1
ATOM 5010 O O . ARG C 1 160 ? 56.429 54.149 75.275 1.00 94.27 180 ARG C O 1
ATOM 5018 N N . VAL C 1 161 ? 54.620 53.285 76.295 1.00 62.73 181 VAL C N 1
ATOM 5019 C CA . VAL C 1 161 ? 54.124 52.632 75.088 1.00 59.96 181 VAL C CA 1
ATOM 5020 C C . VAL C 1 161 ? 53.833 53.669 74.004 1.00 60.42 181 VAL C C 1
ATOM 5021 O O . VAL C 1 161 ? 54.052 53.415 72.820 1.00 58.33 181 VAL C O 1
ATOM 5025 N N . ALA C 1 162 ? 53.355 54.839 74.417 1.00 64.40 182 ALA C N 1
ATOM 5026 C CA . ALA C 1 162 ? 53.040 55.912 73.481 1.00 65.35 182 ALA C CA 1
ATOM 5027 C C . ALA C 1 162 ? 54.288 56.510 72.814 1.00 66.60 182 ALA C C 1
ATOM 5028 O O . ALA C 1 162 ? 54.235 56.916 71.653 1.00 66.25 182 ALA C O 1
ATOM 5030 N N . LYS C 1 163 ? 55.403 56.569 73.540 1.00 60.45 183 LYS C N 1
ATOM 5031 C CA . LYS C 1 163 ? 56.651 57.053 72.959 1.00 62.60 183 LYS C CA 1
ATOM 5032 C C . LYS C 1 163 ? 57.138 56.048 71.920 1.00 61.39 183 LYS C C 1
ATOM 5033 O O . LYS C 1 163 ? 57.606 56.416 70.843 1.00 61.56 183 LYS C O 1
ATOM 5039 N N . CYS C 1 164 ? 57.023 54.770 72.249 1.00 88.11 184 CYS C N 1
ATOM 5040 C CA . CYS C 1 164 ? 57.499 53.725 71.360 1.00 86.83 184 CYS C CA 1
ATOM 5041 C C . CYS C 1 164 ? 56.722 53.685 70.049 1.00 84.59 184 CYS C C 1
ATOM 5042 O O . CYS C 1 164 ? 57.315 53.625 68.974 1.00 83.75 184 CYS C O 1
ATOM 5045 N N . GLN C 1 165 ? 55.398 53.720 70.134 1.00 76.47 185 GLN C N 1
ATOM 5046 C CA . GLN C 1 165 ? 54.578 53.716 68.930 1.00 74.52 185 GLN C CA 1
ATOM 5047 C C . GLN C 1 165 ? 54.734 55.044 68.189 1.00 74.97 185 GLN C C 1
ATOM 5048 O O . GLN C 1 165 ? 54.120 55.263 67.142 1.00 72.76 185 GLN C O 1
ATOM 5054 N N . ALA C 1 166 ? 55.564 55.926 68.741 1.00 64.99 186 ALA C N 1
ATOM 5055 C CA . ALA C 1 166 ? 55.890 57.188 68.088 1.00 66.59 186 ALA C CA 1
ATOM 5056 C C . ALA C 1 166 ? 57.153 57.040 67.248 1.00 65.51 186 ALA C C 1
ATOM 5057 O O . ALA C 1 166 ? 57.135 57.289 66.044 1.00 64.48 186 ALA C O 1
ATOM 5059 N N . ARG C 1 167 ? 58.251 56.633 67.877 1.00 71.15 187 ARG C N 1
ATOM 5060 C CA . ARG C 1 167 ? 59.471 56.386 67.122 1.00 70.16 187 ARG C CA 1
ATOM 5061 C C . ARG C 1 167 ? 59.201 55.317 66.076 1.00 65.30 187 ARG C C 1
ATOM 5062 O O . ARG C 1 167 ? 59.539 55.481 64.904 1.00 64.16 187 ARG C O 1
ATOM 5070 N N . THR C 1 168 ? 58.582 54.222 66.499 1.00 53.84 188 THR C N 1
ATOM 5071 C CA . THR C 1 168 ? 58.212 53.183 65.558 1.00 50.38 188 THR C CA 1
ATOM 5072 C C . THR C 1 168 ? 57.573 53.845 64.358 1.00 50.87 188 THR C C 1
ATOM 5073 O O . THR C 1 168 ? 58.006 53.654 63.221 1.00 49.79 188 THR C O 1
ATOM 5077 N N . GLN C 1 169 ? 56.552 54.650 64.626 1.00 80.51 189 GLN C N 1
ATOM 5078 C CA . GLN C 1 169 ? 55.705 55.172 63.568 1.00 80.48 189 GLN C CA 1
ATOM 5079 C C . GLN C 1 169 ? 56.441 56.105 62.614 1.00 80.01 189 GLN C C 1
ATOM 5080 O O . GLN C 1 169 ? 56.068 56.210 61.445 1.00 77.82 189 GLN C O 1
ATOM 5086 N N . GLU C 1 170 ? 57.485 56.774 63.094 1.00 53.27 190 GLU C N 1
ATOM 5087 C CA . GLU C 1 170 ? 58.271 57.620 62.198 1.00 52.59 190 GLU C CA 1
ATOM 5088 C C . GLU C 1 170 ? 59.293 56.806 61.405 1.00 50.58 190 GLU C C 1
ATOM 5089 O O . GLU C 1 170 ? 59.494 57.037 60.210 1.00 48.89 190 GLU C O 1
ATOM 5095 N N . GLN C 1 171 ? 59.923 55.836 62.057 1.00 60.76 191 GLN C N 1
ATOM 5096 C CA . GLN C 1 171 ? 60.811 54.933 61.340 1.00 58.24 191 GLN C CA 1
ATOM 5097 C C . GLN C 1 171 ? 60.094 54.406 60.108 1.00 54.39 191 GLN C C 1
ATOM 5098 O O . GLN C 1 171 ? 60.660 54.377 59.020 1.00 53.76 191 GLN C O 1
ATOM 5104 N N . VAL C 1 172 ? 58.838 54.009 60.291 1.00 44.26 192 VAL C N 1
ATOM 5105 C CA . VAL C 1 172 ? 57.987 53.561 59.194 1.00 41.74 192 VAL C CA 1
ATOM 5106 C C . VAL C 1 172 ? 57.820 54.622 58.112 1.00 41.11 192 VAL C C 1
ATOM 5107 O O . VAL C 1 172 ? 57.881 54.323 56.918 1.00 39.32 192 VAL C O 1
ATOM 5111 N N . ALA C 1 173 ? 57.594 55.861 58.528 1.00 38.84 193 ALA C N 1
ATOM 5112 C CA . ALA C 1 173 ? 57.377 56.929 57.573 1.00 38.58 193 ALA C CA 1
ATOM 5113 C C . ALA C 1 173 ? 58.628 57.160 56.734 1.00 37.04 193 ALA C C 1
ATOM 5114 O O . ALA C 1 173 ? 58.552 57.403 55.526 1.00 35.06 193 ALA C O 1
ATOM 5116 N N . GLU C 1 174 ? 59.782 57.079 57.382 1.00 58.56 194 GLU C N 1
ATOM 5117 C CA . GLU C 1 174 ? 61.043 57.255 56.687 1.00 58.59 194 GLU C CA 1
ATOM 5118 C C . GLU C 1 174 ? 61.243 56.148 55.658 1.00 56.19 194 GLU C C 1
ATOM 5119 O O . GLU C 1 174 ? 61.652 56.406 54.527 1.00 55.18 194 GLU C O 1
ATOM 5125 N N . LEU C 1 175 ? 60.943 54.915 56.052 1.00 45.36 195 LEU C N 1
ATOM 5126 C CA . LEU C 1 175 ? 61.101 53.770 55.162 1.00 43.77 195 LEU C CA 1
ATOM 5127 C C . LEU C 1 175 ? 60.091 53.794 54.030 1.00 42.03 195 LEU C C 1
ATOM 5128 O O . LEU C 1 175 ? 60.420 53.512 52.881 1.00 41.22 195 LEU C O 1
ATOM 5133 N N . ALA C 1 176 ? 58.852 54.119 54.357 1.00 42.75 196 ALA C N 1
ATOM 5134 C CA . ALA C 1 176 ? 57.818 54.163 53.346 1.00 41.74 196 ALA C CA 1
ATOM 5135 C C . ALA C 1 176 ? 58.247 55.169 52.299 1.00 42.15 196 ALA C C 1
ATOM 5136 O O . ALA C 1 176 ? 58.081 54.953 51.102 1.00 43.41 196 ALA C O 1
ATOM 5138 N N . GLY C 1 177 ? 58.818 56.272 52.767 1.00 38.96 197 GLY C N 1
ATOM 5139 C CA . GLY C 1 177 ? 59.270 57.324 51.885 1.00 36.82 197 GLY C CA 1
ATOM 5140 C C . GLY C 1 177 ? 60.316 56.819 50.921 1.00 35.17 197 GLY C C 1
ATOM 5141 O O . GLY C 1 177 ? 60.188 56.996 49.716 1.00 36.43 197 GLY C O 1
ATOM 5142 N N . LYS C 1 178 ? 61.359 56.195 51.450 1.00 40.00 198 LYS C N 1
ATOM 5143 C CA . LYS C 1 178 ? 62.422 55.672 50.611 1.00 39.71 198 LYS C CA 1
ATOM 5144 C C . LYS C 1 178 ? 61.865 54.692 49.585 1.00 40.03 198 LYS C C 1
ATOM 5145 O O . LYS C 1 178 ? 62.322 54.653 48.444 1.00 42.89 198 LYS C O 1
ATOM 5151 N N . LEU C 1 179 ? 60.876 53.900 49.987 1.00 41.26 199 LEU C N 1
ATOM 5152 C CA . LEU C 1 179 ? 60.282 52.926 49.079 1.00 40.73 199 LEU C CA 1
ATOM 5153 C C . LEU C 1 179 ? 59.417 53.609 48.033 1.00 42.90 199 LEU C C 1
ATOM 5154 O O . LEU C 1 179 ? 59.257 53.107 46.919 1.00 42.17 199 LEU C O 1
ATOM 5159 N N . GLU C 1 180 ? 58.847 54.748 48.402 1.00 60.74 200 GLU C N 1
ATOM 5160 C CA . GLU C 1 180 ? 57.984 55.484 47.497 1.00 62.69 200 GLU C CA 1
ATOM 5161 C C . GLU C 1 180 ? 58.797 55.935 46.298 1.00 62.31 200 GLU C C 1
ATOM 5162 O O . GLU C 1 180 ? 58.314 55.921 45.169 1.00 64.65 200 GLU C O 1
ATOM 5168 N N . THR C 1 181 ? 60.041 56.325 46.558 1.00 43.46 201 THR C N 1
ATOM 5169 C CA . THR C 1 181 ? 60.935 56.817 45.522 1.00 42.52 201 THR C CA 1
ATOM 5170 C C . THR C 1 181 ? 61.427 55.655 44.656 1.00 41.56 201 THR C C 1
ATOM 5171 O O . THR C 1 181 ? 61.424 55.726 43.420 1.00 38.83 201 THR C O 1
ATOM 5175 N N . ALA C 1 182 ? 61.836 54.581 45.325 1.00 36.21 202 ALA C N 1
ATOM 5176 C CA . ALA C 1 182 ? 62.216 53.339 44.662 1.00 35.63 202 ALA C CA 1
ATOM 5177 C C . ALA C 1 182 ? 61.119 52.864 43.695 1.00 35.50 202 ALA C C 1
ATOM 5178 O O . ALA C 1 182 ? 61.359 52.651 42.502 1.00 33.36 202 ALA C O 1
ATOM 5180 N N . SER C 1 183 ? 59.917 52.693 44.228 1.00 43.07 203 SER C N 1
ATOM 5181 C CA . SER C 1 183 ? 58.752 52.396 43.413 1.00 43.58 203 SER C CA 1
ATOM 5182 C C . SER C 1 183 ? 58.749 53.180 42.103 1.00 43.78 203 SER C C 1
ATOM 5183 O O . SER C 1 183 ? 58.633 52.605 41.025 1.00 44.63 203 SER C O 1
ATOM 5186 N N . ALA C 1 184 ? 58.867 54.499 42.196 1.00 36.11 204 ALA C N 1
ATOM 5187 C CA . ALA C 1 184 ? 58.819 55.334 41.006 1.00 34.57 204 ALA C CA 1
ATOM 5188 C C . ALA C 1 184 ? 59.885 54.912 40.001 1.00 34.39 204 ALA C C 1
ATOM 5189 O O . ALA C 1 184 ? 59.599 54.762 38.811 1.00 33.65 204 ALA C O 1
ATOM 5191 N N . LEU C 1 185 ? 61.112 54.707 40.477 1.00 30.53 205 LEU C N 1
ATOM 5192 C CA . LEU C 1 185 ? 62.203 54.330 39.576 1.00 29.83 205 LEU C CA 1
ATOM 5193 C C . LEU C 1 185 ? 61.956 52.978 38.908 1.00 30.26 205 LEU C C 1
ATOM 5194 O O . LEU C 1 185 ? 62.191 52.829 37.708 1.00 31.84 205 LEU C O 1
ATOM 5199 N N . ALA C 1 186 ? 61.455 52.012 39.677 1.00 34.37 206 ALA C N 1
ATOM 5200 C CA . ALA C 1 186 ? 61.173 50.670 39.150 1.00 33.60 206 ALA C CA 1
ATOM 5201 C C . ALA C 1 186 ? 60.067 50.713 38.113 1.00 34.50 206 ALA C C 1
ATOM 5202 O O . ALA C 1 186 ? 60.113 49.992 37.118 1.00 35.44 206 ALA C O 1
ATOM 5204 N N . LYS C 1 187 ? 59.069 51.556 38.358 1.00 38.72 207 LYS C N 1
ATOM 5205 C CA . LYS C 1 187 ? 57.980 51.770 37.411 1.00 39.18 207 LYS C CA 1
ATOM 5206 C C . LYS C 1 187 ? 58.532 52.303 36.092 1.00 38.82 207 LYS C C 1
ATOM 5207 O O . LYS C 1 187 ? 58.099 51.906 35.020 1.00 39.88 207 LYS C O 1
ATOM 5213 N N . SER C 1 188 ? 59.508 53.195 36.172 1.00 40.18 208 SER C N 1
ATOM 5214 C CA . SER C 1 188 ? 60.111 53.744 34.974 1.00 40.44 208 SER C CA 1
ATOM 5215 C C . SER C 1 188 ? 60.931 52.695 34.232 1.00 41.71 208 SER C C 1
ATOM 5216 O O . SER C 1 188 ? 61.082 52.766 33.011 1.00 44.54 208 SER C O 1
ATOM 5219 N N . ALA C 1 189 ? 61.466 51.726 34.972 1.00 39.30 209 ALA C N 1
ATOM 5220 C CA . ALA C 1 189 ? 62.351 50.706 34.405 1.00 37.34 209 ALA C CA 1
ATOM 5221 C C . ALA C 1 189 ? 61.582 49.530 33.806 1.00 38.11 209 ALA C C 1
ATOM 5222 O O . ALA C 1 189 ? 62.058 48.879 32.867 1.00 40.85 209 ALA C O 1
ATOM 5224 N N . TRP C 1 190 ? 60.406 49.248 34.369 1.00 31.32 210 TRP C N 1
ATOM 5225 C CA . TRP C 1 190 ? 59.518 48.206 33.855 1.00 28.10 210 TRP C CA 1
ATOM 5226 C C . TRP C 1 190 ? 58.107 48.754 33.808 1.00 27.08 210 TRP C C 1
ATOM 5227 O O . TRP C 1 190 ? 57.267 48.412 34.641 1.00 28.05 210 TRP C O 1
ATOM 5238 N N . PRO C 1 191 ? 57.839 49.622 32.834 1.00 26.61 211 PRO C N 1
ATOM 5239 C CA . PRO C 1 191 ? 56.533 50.289 32.797 1.00 26.57 211 PRO C CA 1
ATOM 5240 C C . PRO C 1 191 ? 55.333 49.340 32.809 1.00 26.46 211 PRO C C 1
ATOM 5241 O O . PRO C 1 191 ? 54.350 49.642 33.483 1.00 28.82 211 PRO C O 1
ATOM 5245 N N . ASN C 1 192 ? 55.396 48.224 32.091 1.00 26.91 212 ASN C N 1
ATOM 5246 C CA . ASN C 1 192 ? 54.219 47.367 31.945 1.00 27.06 212 ASN C CA 1
ATOM 5247 C C . ASN C 1 192 ? 54.101 46.237 32.966 1.00 28.37 212 ASN C C 1
ATOM 5248 O O . ASN C 1 192 ? 53.330 45.298 32.765 1.00 28.74 212 ASN C O 1
ATOM 5253 N N . TRP C 1 193 ? 54.867 46.320 34.050 1.00 26.02 213 TRP C N 1
ATOM 5254 C CA . TRP C 1 193 ? 54.782 45.326 35.118 1.00 25.12 213 TRP C CA 1
ATOM 5255 C C . TRP C 1 193 ? 53.341 45.114 35.508 1.00 25.03 213 TRP C C 1
ATOM 5256 O O . TRP C 1 193 ? 52.877 43.985 35.572 1.00 25.55 213 TRP C O 1
ATOM 5267 N N . GLN C 1 194 ? 52.627 46.207 35.734 1.00 34.64 214 GLN C N 1
ATOM 5268 C CA . GLN C 1 194 ? 51.285 46.142 36.286 1.00 36.78 214 GLN C CA 1
ATOM 5269 C C . GLN C 1 194 ? 50.264 45.677 35.260 1.00 36.48 214 GLN C C 1
ATOM 5270 O O . GLN C 1 194 ? 49.399 44.858 35.558 1.00 36.04 214 GLN C O 1
ATOM 5276 N N . ARG C 1 195 ? 50.353 46.218 34.052 1.00 33.49 215 ARG C N 1
ATOM 5277 C CA . ARG C 1 195 ? 49.484 45.784 32.969 1.00 32.00 215 ARG C CA 1
ATOM 5278 C C . ARG C 1 195 ? 49.717 44.304 32.647 1.00 31.36 215 ARG C C 1
ATOM 5279 O O . ARG C 1 195 ? 48.783 43.562 32.368 1.00 32.28 215 ARG C O 1
ATOM 5287 N N . GLY C 1 196 ? 50.966 43.873 32.690 1.00 28.62 216 GLY C N 1
ATOM 5288 C CA . GLY C 1 196 ? 51.267 42.472 32.495 1.00 27.22 216 GLY C CA 1
ATOM 5289 C C . GLY C 1 196 ? 50.562 41.608 33.521 1.00 28.84 216 GLY C C 1
ATOM 5290 O O . GLY C 1 196 ? 49.915 40.612 33.173 1.00 31.51 216 GLY C O 1
ATOM 5299 N N . ALA C 1 198 ? 47.962 42.299 35.485 1.00 25.54 218 ALA C N 1
ATOM 5300 C CA . ALA C 1 198 ? 46.521 42.336 35.281 1.00 25.42 218 ALA C CA 1
ATOM 5301 C C . ALA C 1 198 ? 46.133 41.400 34.155 1.00 25.75 218 ALA C C 1
ATOM 5302 O O . ALA C 1 198 ? 45.153 40.676 34.256 1.00 27.04 218 ALA C O 1
ATOM 5304 N N . THR C 1 199 ? 46.909 41.421 33.079 1.00 25.23 219 THR C N 1
ATOM 5305 C CA . THR C 1 199 ? 46.616 40.591 31.923 1.00 26.43 219 THR C CA 1
ATOM 5306 C C . THR C 1 199 ? 46.751 39.108 32.243 1.00 27.10 219 THR C C 1
ATOM 5307 O O . THR C 1 199 ? 45.930 38.299 31.809 1.00 26.90 219 THR C O 1
ATOM 5311 N N . LEU C 1 200 ? 47.783 38.755 33.000 1.00 26.43 220 LEU C N 1
ATOM 5312 C CA . LEU C 1 200 ? 47.991 37.362 33.372 1.00 27.88 220 LEU C CA 1
ATOM 5313 C C . LEU C 1 200 ? 46.803 36.841 34.183 1.00 30.37 220 LEU C C 1
ATOM 5314 O O . LEU C 1 200 ? 46.358 35.701 34.002 1.00 32.18 220 LEU C O 1
ATOM 5319 N N . LEU C 1 201 ? 46.282 37.690 35.067 1.00 33.93 221 LEU C N 1
ATOM 5320 C CA . LEU C 1 201 ? 45.145 37.337 35.908 1.00 34.78 221 LEU C CA 1
ATOM 5321 C C . LEU C 1 201 ? 43.851 37.323 35.108 1.00 36.65 221 LEU C C 1
ATOM 5322 O O . LEU C 1 201 ? 42.843 36.765 35.539 1.00 38.50 221 LEU C O 1
ATOM 5327 N N . ALA C 1 202 ? 43.883 37.936 33.935 1.00 43.51 222 ALA C N 1
ATOM 5328 C CA . ALA C 1 202 ? 42.678 38.080 33.134 1.00 45.99 222 ALA C CA 1
ATOM 5329 C C . ALA C 1 202 ? 42.625 37.042 32.027 1.00 47.10 222 ALA C C 1
ATOM 5330 O O . ALA C 1 202 ? 41.659 36.292 31.906 1.00 50.53 222 ALA C O 1
ATOM 5332 N N . SER C 1 203 ? 43.682 37.008 31.225 1.00 47.55 223 SER C N 1
ATOM 5333 C CA . SER C 1 203 ? 43.734 36.181 30.031 1.00 47.98 223 SER C CA 1
ATOM 5334 C C . SER C 1 203 ? 44.693 35.020 30.201 1.00 45.51 223 SER C C 1
ATOM 5335 O O . SER C 1 203 ? 44.663 34.080 29.418 1.00 46.19 223 SER C O 1
ATOM 5338 N N . GLY C 1 204 ? 45.555 35.103 31.211 1.00 58.97 224 GLY C N 1
ATOM 5339 C CA . GLY C 1 204 ? 46.460 34.015 31.543 1.00 58.02 224 GLY C CA 1
ATOM 5340 C C . GLY C 1 204 ? 47.760 33.927 30.755 1.00 57.70 224 GLY C C 1
ATOM 5341 O O . GLY C 1 204 ? 48.485 32.933 30.864 1.00 59.78 224 GLY C O 1
ATOM 5342 N N . GLY C 1 205 ? 48.062 34.955 29.964 1.00 30.87 225 GLY C N 1
ATOM 5343 C CA . GLY C 1 205 ? 49.296 34.990 29.195 1.00 28.92 225 GLY C CA 1
ATOM 5344 C C . GLY C 1 205 ? 50.281 35.986 29.780 1.00 28.87 225 GLY C C 1
ATOM 5345 O O . GLY C 1 205 ? 49.991 36.598 30.806 1.00 31.57 225 GLY C O 1
ATOM 5346 N N . LEU C 1 206 ? 51.433 36.158 29.129 1.00 30.57 226 LEU C N 1
ATOM 5347 C CA . LEU C 1 206 ? 52.493 37.033 29.633 1.00 28.38 226 LEU C CA 1
ATOM 5348 C C . LEU C 1 206 ? 52.849 38.190 28.689 1.00 29.76 226 LEU C C 1
ATOM 5349 O O . LEU C 1 206 ? 53.790 38.948 28.944 1.00 29.51 226 LEU C O 1
ATOM 5354 N N . ALA C 1 207 ? 52.105 38.342 27.602 1.00 35.43 227 ALA C N 1
ATOM 5355 C CA . ALA C 1 207 ? 52.408 39.409 26.648 1.00 33.74 227 ALA C CA 1
ATOM 5356 C C . ALA C 1 207 ? 52.216 40.808 27.244 1.00 33.74 227 ALA C C 1
ATOM 5357 O O . ALA C 1 207 ? 52.794 41.778 26.765 1.00 33.46 227 ALA C O 1
ATOM 5359 N N . GLY C 1 208 ? 51.396 40.915 28.285 1.00 31.77 228 GLY C N 1
ATOM 5360 C CA . GLY C 1 208 ? 51.103 42.207 28.881 1.00 31.35 228 GLY C CA 1
ATOM 5361 C C . GLY C 1 208 ? 52.309 42.827 29.558 1.00 32.06 228 GLY C C 1
ATOM 5362 O O . GLY C 1 208 ? 52.317 44.020 29.867 1.00 33.29 228 GLY C O 1
ATOM 5363 N N . PHE C 1 209 ? 53.332 42.014 29.813 1.00 21.47 229 PHE C N 1
ATOM 5364 C CA . PHE C 1 209 ? 54.573 42.514 30.408 1.00 22.17 229 PHE C CA 1
ATOM 5365 C C . PHE C 1 209 ? 55.490 42.978 29.293 1.00 22.99 229 PHE C C 1
ATOM 5366 O O . PHE C 1 209 ? 56.436 43.724 29.536 1.00 21.94 229 PHE C O 1
ATOM 5374 N N . GLU C 1 210 ? 55.143 42.558 28.076 1.00 61.72 230 GLU C N 1
ATOM 5375 C CA . GLU C 1 210 ? 56.066 42.344 26.958 1.00 64.02 230 GLU C CA 1
ATOM 5376 C C . GLU C 1 210 ? 57.312 43.204 26.817 1.00 65.52 230 GLU C C 1
ATOM 5377 O O . GLU C 1 210 ? 58.386 42.659 26.541 1.00 72.10 230 GLU C O 1
ATOM 5383 N N . PRO C 1 211 ? 57.192 44.536 26.958 1.00 37.05 231 PRO C N 1
ATOM 5384 C CA . PRO C 1 211 ? 58.472 45.275 26.943 1.00 34.66 231 PRO C CA 1
ATOM 5385 C C . PRO C 1 211 ? 59.194 45.074 28.277 1.00 32.67 231 PRO C C 1
ATOM 5386 O O . PRO C 1 211 ? 59.088 45.912 29.162 1.00 32.71 231 PRO C O 1
ATOM 5390 N N . ILE C 1 212 ? 59.910 43.963 28.421 1.00 31.57 232 ILE C N 1
ATOM 5391 C CA . ILE C 1 212 ? 60.523 43.590 29.697 1.00 30.83 232 ILE C CA 1
ATOM 5392 C C . ILE C 1 212 ? 61.953 44.072 29.774 1.00 30.51 232 ILE C C 1
ATOM 5393 O O . ILE C 1 212 ? 62.613 44.231 28.743 1.00 32.59 232 ILE C O 1
ATOM 5398 N N . PRO C 1 213 ? 62.446 44.293 30.999 1.00 21.79 233 PRO C N 1
ATOM 5399 C CA . PRO C 1 213 ? 63.820 44.765 31.235 1.00 20.90 233 PRO C CA 1
ATOM 5400 C C . PRO C 1 213 ? 64.833 43.822 30.592 1.00 23.28 233 PRO C C 1
ATOM 5401 O O . PRO C 1 213 ? 64.600 42.613 30.559 1.00 24.39 233 PRO C O 1
ATOM 5405 N N . GLU C 1 214 ? 65.946 44.355 30.107 1.00 44.30 234 GLU C N 1
ATOM 5406 C CA . GLU C 1 214 ? 66.885 43.543 29.353 1.00 48.20 234 GLU C CA 1
ATOM 5407 C C . GLU C 1 214 ? 67.494 42.390 30.161 1.00 46.90 234 GLU C C 1
ATOM 5408 O O . GLU C 1 214 ? 67.820 41.349 29.600 1.00 47.54 234 GLU C O 1
ATOM 5414 N N . VAL C 1 215 ? 67.648 42.563 31.470 1.00 30.05 235 VAL C N 1
ATOM 5415 C CA . VAL C 1 215 ? 68.325 41.544 32.272 1.00 27.56 235 VAL C CA 1
ATOM 5416 C C . VAL C 1 215 ? 67.478 40.287 32.428 1.00 28.26 235 VAL C C 1
ATOM 5417 O O . VAL C 1 215 ? 67.970 39.267 32.918 1.00 29.33 235 VAL C O 1
ATOM 5421 N N . LEU C 1 216 ? 66.211 40.361 32.022 1.00 27.24 236 LEU C N 1
ATOM 5422 C CA . LEU C 1 216 ? 65.319 39.209 32.095 1.00 28.25 236 LEU C CA 1
ATOM 5423 C C . LEU C 1 216 ? 65.141 38.545 30.745 1.00 30.77 236 LEU C C 1
ATOM 5424 O O . LEU C 1 216 ? 64.386 37.587 30.626 1.00 31.82 236 LEU C O 1
ATOM 5429 N N . GLU C 1 217 ? 65.823 39.033 29.723 1.00 44.14 237 GLU C N 1
ATOM 5430 C CA . GLU C 1 217 ? 65.638 38.424 28.422 1.00 46.82 237 GLU C CA 1
ATOM 5431 C C . GLU C 1 217 ? 65.859 36.915 28.462 1.00 46.76 237 GLU C C 1
ATOM 5432 O O . GLU C 1 217 ? 65.013 36.154 27.994 1.00 47.82 237 GLU C O 1
ATOM 5438 N N . CYS C 1 218 ? 66.977 36.482 29.041 1.00 44.06 238 CYS C N 1
ATOM 5439 C CA . CYS C 1 218 ? 67.323 35.060 29.055 1.00 42.62 238 CYS C CA 1
ATOM 5440 C C . CYS C 1 218 ? 66.274 34.189 29.748 1.00 39.47 238 CYS C C 1
ATOM 5441 O O . CYS C 1 218 ? 66.066 33.042 29.377 1.00 40.43 238 CYS C O 1
ATOM 5444 N N . LEU C 1 219 ? 65.626 34.731 30.766 1.00 22.36 239 LEU C N 1
ATOM 5445 C CA . LEU C 1 219 ? 64.506 34.045 31.400 1.00 20.94 239 LEU C CA 1
ATOM 5446 C C . LEU C 1 219 ? 63.242 34.121 30.537 1.00 21.49 239 LEU C C 1
ATOM 5447 O O . LEU C 1 219 ? 62.520 33.133 30.375 1.00 21.99 239 LEU C O 1
ATOM 5452 N N . TRP C 1 220 ? 62.989 35.298 29.974 1.00 27.04 240 TRP C N 1
ATOM 5453 C CA . TRP C 1 220 ? 61.749 35.531 29.255 1.00 27.80 240 TRP C CA 1
ATOM 5454 C C . TRP C 1 220 ? 61.600 34.652 28.025 1.00 29.60 240 TRP C C 1
ATOM 5455 O O . TRP C 1 220 ? 60.517 34.137 27.753 1.00 29.72 240 TRP C O 1
ATOM 5466 N N . GLN C 1 221 ? 62.688 34.492 27.281 1.00 37.14 241 GLN C N 1
ATOM 5467 C CA . GLN C 1 221 ? 62.645 33.749 26.032 1.00 39.18 241 GLN C CA 1
ATOM 5468 C C . GLN C 1 221 ? 62.021 32.362 26.242 1.00 39.18 241 GLN C C 1
ATOM 5469 O O . GLN C 1 221 ? 61.036 32.025 25.590 1.00 39.67 241 GLN C O 1
ATOM 5475 N N . PRO C 1 222 ? 62.576 31.565 27.172 1.00 32.44 242 PRO C N 1
ATOM 5476 C CA . PRO C 1 222 ? 62.049 30.216 27.398 1.00 31.49 242 PRO C CA 1
ATOM 5477 C C . PRO C 1 222 ? 60.704 30.240 28.111 1.00 30.75 242 PRO C C 1
ATOM 5478 O O . PRO C 1 222 ? 59.877 29.363 27.863 1.00 32.81 242 PRO C O 1
ATOM 5482 N N . LEU C 1 223 ? 60.495 31.215 28.989 1.00 29.78 243 LEU C N 1
ATOM 5483 C CA . LEU C 1 223 ? 59.238 31.315 29.723 1.00 28.93 243 LEU C CA 1
ATOM 5484 C C . LEU C 1 223 ? 58.072 31.441 28.762 1.00 31.50 243 LEU C C 1
ATOM 5485 O O . LEU C 1 223 ? 56.990 30.921 29.022 1.00 31.89 243 LEU C O 1
ATOM 5490 N N . CYS C 1 224 ? 58.291 32.114 27.640 1.00 37.40 244 CYS C N 1
ATOM 5491 C CA . CYS C 1 224 ? 57.228 32.278 26.659 1.00 38.74 244 CYS C CA 1
ATOM 5492 C C . CYS C 1 224 ? 57.002 31.048 25.784 1.00 40.09 244 CYS C C 1
ATOM 5493 O O . CYS C 1 224 ? 56.124 31.050 24.924 1.00 42.86 244 CYS C O 1
ATOM 5496 N N . ARG C 1 225 ? 57.779 29.995 26.007 1.00 37.11 245 ARG C N 1
ATOM 5497 C CA . ARG C 1 225 ? 57.700 28.821 25.155 1.00 38.48 245 ARG C CA 1
ATOM 5498 C C . ARG C 1 225 ? 57.530 27.537 25.939 1.00 39.70 245 ARG C C 1
ATOM 5499 O O . ARG C 1 225 ? 57.779 26.455 25.416 1.00 41.70 245 ARG C O 1
ATOM 5507 N N . LEU C 1 226 ? 57.097 27.646 27.188 1.00 39.79 246 LEU C N 1
ATOM 5508 C CA . LEU C 1 226 ? 56.940 26.464 28.033 1.00 40.53 246 LEU C CA 1
ATOM 5509 C C . LEU C 1 226 ? 56.131 25.363 27.360 1.00 42.60 246 LEU C C 1
ATOM 5510 O O . LEU C 1 226 ? 56.397 24.178 27.559 1.00 44.50 246 LEU C O 1
ATOM 5515 N N . ASP C 1 227 ? 55.150 25.753 26.556 1.00 53.45 247 ASP C N 1
ATOM 5516 C CA . ASP C 1 227 ? 54.258 24.780 25.940 1.00 55.78 247 ASP C CA 1
ATOM 5517 C C . ASP C 1 227 ? 54.852 24.163 24.669 1.00 56.71 247 ASP C C 1
ATOM 5518 O O . ASP C 1 227 ? 54.475 23.058 24.275 1.00 56.89 247 ASP C O 1
ATOM 5523 N N . ASP C 1 228 ? 55.800 24.869 24.059 1.00 65.57 248 ASP C N 1
ATOM 5524 C CA . ASP C 1 228 ? 56.301 24.527 22.729 1.00 66.90 248 ASP C CA 1
ATOM 5525 C C . ASP C 1 228 ? 57.625 23.770 22.717 1.00 66.00 248 ASP C C 1
ATOM 5526 O O . ASP C 1 228 ? 57.821 22.866 21.910 1.00 68.24 248 ASP C O 1
ATOM 5531 N N . ASP C 1 229 ? 58.540 24.152 23.594 1.00 46.22 249 ASP C N 1
ATOM 5532 C CA . ASP C 1 229 ? 59.852 23.526 23.630 1.00 45.65 249 ASP C CA 1
ATOM 5533 C C . ASP C 1 229 ? 59.973 22.658 24.864 1.00 44.26 249 ASP C C 1
ATOM 5534 O O . ASP C 1 229 ? 59.720 23.115 25.979 1.00 43.65 249 ASP C O 1
ATOM 5539 N N . VAL C 1 230 ? 60.360 21.404 24.666 1.00 56.09 250 VAL C N 1
ATOM 5540 C CA . VAL C 1 230 ? 60.513 20.490 25.785 1.00 54.54 250 VAL C CA 1
ATOM 5541 C C . VAL C 1 230 ? 61.457 21.067 26.829 1.00 52.75 250 VAL C C 1
ATOM 5542 O O . VAL C 1 230 ? 61.184 21.005 28.032 1.00 50.29 250 VAL C O 1
ATOM 5546 N N . GLY C 1 231 ? 62.559 21.646 26.358 1.00 46.14 251 GLY C N 1
ATOM 5547 C CA . GLY C 1 231 ? 63.620 22.095 27.243 1.00 44.56 251 GLY C CA 1
ATOM 5548 C C . GLY C 1 231 ? 63.404 23.454 27.881 1.00 43.93 251 GLY C C 1
ATOM 5549 O O . GLY C 1 231 ? 64.252 23.921 28.651 1.00 42.57 251 GLY C O 1
ATOM 5550 N N . ALA C 1 232 ? 62.275 24.087 27.569 1.00 33.39 252 ALA C N 1
ATOM 5551 C CA . ALA C 1 232 ? 62.010 25.440 28.045 1.00 32.10 252 ALA C CA 1
ATOM 5552 C C . ALA C 1 232 ? 61.868 25.497 29.561 1.00 31.77 252 ALA C C 1
ATOM 5553 O O . ALA C 1 232 ? 62.427 26.378 30.207 1.00 31.56 252 ALA C O 1
ATOM 5555 N N . ALA C 1 233 ? 61.115 24.565 30.128 1.00 36.92 253 ALA C N 1
ATOM 5556 C CA . ALA C 1 233 ? 60.895 24.570 31.563 1.00 37.41 253 ALA C CA 1
ATOM 5557 C C . ALA C 1 233 ? 62.199 24.321 32.319 1.00 37.62 253 ALA C C 1
ATOM 5558 O O . ALA C 1 233 ? 62.373 24.777 33.448 1.00 39.17 253 ALA C O 1
ATOM 5560 N N . ASP C 1 234 ? 63.117 23.598 31.696 1.00 42.76 254 ASP C N 1
ATOM 5561 C CA . ASP C 1 234 ? 64.415 23.359 32.305 1.00 42.26 254 ASP C CA 1
ATOM 5562 C C . ASP C 1 234 ? 65.274 24.615 32.242 1.00 39.98 254 ASP C C 1
ATOM 5563 O O . ASP C 1 234 ? 65.967 24.948 33.194 1.00 41.14 254 ASP C O 1
ATOM 5568 N N . ALA C 1 235 ? 65.220 25.304 31.109 1.00 29.48 255 ALA C N 1
ATOM 5569 C CA . ALA C 1 235 ? 65.902 26.580 30.944 1.00 26.99 255 ALA C CA 1
ATOM 5570 C C . ALA C 1 235 ? 65.460 27.544 32.025 1.00 26.44 255 ALA C C 1
ATOM 5571 O O . ALA C 1 235 ? 66.283 28.198 32.666 1.00 27.15 255 ALA C O 1
ATOM 5573 N N . VAL C 1 236 ? 64.149 27.630 32.219 1.00 26.82 256 VAL C N 1
ATOM 5574 C CA . VAL C 1 236 ? 63.593 28.481 33.249 1.00 24.99 256 VAL C CA 1
ATOM 5575 C C . VAL C 1 236 ? 64.137 28.079 34.623 1.00 25.63 256 VAL C C 1
ATOM 5576 O O . VAL C 1 236 ? 64.642 28.917 35.367 1.00 26.60 256 VAL C O 1
ATOM 5580 N N . GLN C 1 237 ? 64.038 26.798 34.959 1.00 26.18 257 GLN C N 1
ATOM 5581 C CA . GLN C 1 237 ? 64.548 26.312 36.239 1.00 24.63 257 GLN C CA 1
ATOM 5582 C C . GLN C 1 237 ? 66.031 26.649 36.423 1.00 24.81 257 GLN C C 1
ATOM 5583 O O . GLN C 1 237 ? 66.456 27.094 37.494 1.00 25.64 257 GLN C O 1
ATOM 5589 N N . ALA C 1 238 ? 66.818 26.432 35.377 1.00 21.59 258 ALA C N 1
ATOM 5590 C CA . ALA C 1 238 ? 68.228 26.790 35.401 1.00 20.52 258 ALA C CA 1
ATOM 5591 C C . ALA C 1 238 ? 68.396 28.280 35.700 1.00 20.78 258 ALA C C 1
ATOM 5592 O O . ALA C 1 238 ? 69.096 28.652 36.643 1.00 21.93 258 ALA C O 1
ATOM 5594 N N . TRP C 1 239 ? 67.758 29.133 34.898 1.00 18.88 259 TRP C N 1
ATOM 5595 C CA . TRP C 1 239 ? 67.835 30.580 35.106 1.00 18.49 259 TRP C CA 1
ATOM 5596 C C . TRP C 1 239 ? 67.584 30.943 36.567 1.00 18.64 259 TRP C C 1
ATOM 5597 O O . TRP C 1 239 ? 68.335 31.727 37.164 1.00 16.77 259 TRP C O 1
ATOM 5608 N N . LEU C 1 240 ? 66.535 30.358 37.140 1.00 18.07 260 LEU C N 1
ATOM 5609 C CA . LEU C 1 240 ? 66.139 30.670 38.509 1.00 19.24 260 LEU C CA 1
ATOM 5610 C C . LEU C 1 240 ? 67.170 30.170 39.493 1.00 19.94 260 LEU C C 1
ATOM 5611 O O . LEU C 1 240 ? 67.585 30.891 40.400 1.00 20.73 260 LEU C O 1
ATOM 5616 N N . HIS C 1 241 ? 67.584 28.929 39.303 1.00 24.73 261 HIS C N 1
ATOM 5617 C CA . HIS C 1 241 ? 68.522 28.292 40.208 1.00 26.30 261 HIS C CA 1
ATOM 5618 C C . HIS C 1 241 ? 69.882 28.994 40.235 1.00 26.81 261 HIS C C 1
ATOM 5619 O O . HIS C 1 241 ? 70.493 29.119 41.291 1.00 26.94 261 HIS C O 1
ATOM 5626 N N . GLU C 1 242 ? 70.347 29.459 39.079 1.00 33.76 262 GLU C N 1
ATOM 5627 C CA . GLU C 1 242 ? 71.658 30.097 38.995 1.00 35.73 262 GLU C CA 1
ATOM 5628 C C . GLU C 1 242 ? 71.657 31.409 39.750 1.00 36.09 262 GLU C C 1
ATOM 5629 O O . GLU C 1 242 ? 72.714 31.979 40.015 1.00 40.09 262 GLU C O 1
ATOM 5635 N N . ARG C 1 243 ? 70.465 31.892 40.082 1.00 26.24 263 ARG C N 1
ATOM 5636 C CA . ARG C 1 243 ? 70.311 33.147 40.796 1.00 26.03 263 ARG C CA 1
ATOM 5637 C C . ARG C 1 243 ? 69.692 32.916 42.165 1.00 27.05 263 ARG C C 1
ATOM 5638 O O . ARG C 1 243 ? 69.266 33.854 42.837 1.00 25.59 263 ARG C O 1
ATOM 5646 N N . ASN C 1 244 ? 69.641 31.653 42.573 1.00 36.44 264 ASN C N 1
ATOM 5647 C CA . ASN C 1 244 ? 69.145 31.294 43.898 1.00 36.49 264 ASN C CA 1
ATOM 5648 C C . ASN C 1 244 ? 67.667 31.630 44.086 1.00 34.30 264 ASN C C 1
ATOM 5649 O O . ASN C 1 244 ? 67.230 31.986 45.183 1.00 34.61 264 ASN C O 1
ATOM 5654 N N . LEU C 1 245 ? 66.899 31.505 43.009 1.00 22.91 265 LEU C N 1
ATOM 5655 C CA . LEU C 1 245 ? 65.489 31.857 43.033 1.00 31.41 265 LEU C CA 1
ATOM 5656 C C . LEU C 1 245 ? 64.592 30.637 43.170 1.00 31.43 265 LEU C C 1
ATOM 5657 O O . LEU C 1 245 ? 63.390 30.775 43.361 1.00 22.39 265 LEU C O 1
ATOM 5662 N N . CYS C 1 246 ? 65.167 29.446 43.038 1.00 22.16 266 CYS C N 1
ATOM 5663 C CA . CYS C 1 246 ? 64.454 28.201 43.325 1.00 21.25 266 CYS C CA 1
ATOM 5664 C C . CYS C 1 246 ? 65.453 27.198 43.876 1.00 21.08 266 CYS C C 1
ATOM 5665 O O . CYS C 1 246 ? 66.655 27.459 43.882 1.00 21.54 266 CYS C O 1
ATOM 5668 N N . GLN C 1 247 ? 64.965 26.061 44.356 1.00 26.88 267 GLN C N 1
ATOM 5669 C CA . GLN C 1 247 ? 65.848 25.036 44.912 1.00 25.78 267 GLN C CA 1
ATOM 5670 C C . GLN C 1 247 ? 66.394 24.143 43.810 1.00 26.89 267 GLN C C 1
ATOM 5671 O O . GLN C 1 247 ? 65.798 24.015 42.746 1.00 28.40 267 GLN C O 1
ATOM 5677 N N . ALA C 1 248 ? 67.538 23.530 44.060 1.00 29.38 268 ALA C N 1
ATOM 5678 C CA . ALA C 1 248 ? 68.140 22.655 43.063 1.00 28.77 268 ALA C CA 1
ATOM 5679 C C . ALA C 1 248 ? 67.157 21.571 42.665 1.00 28.98 268 ALA C C 1
ATOM 5680 O O . ALA C 1 248 ? 67.139 21.139 41.513 1.00 32.07 268 ALA C O 1
ATOM 5682 N N . GLN C 1 249 ? 66.331 21.140 43.616 1.00 33.30 269 GLN C N 1
ATOM 5683 C CA . GLN C 1 249 ? 65.360 20.076 43.353 1.00 33.78 269 GLN C CA 1
ATOM 5684 C C . GLN C 1 249 ? 63.978 20.570 42.923 1.00 34.43 269 GLN C C 1
ATOM 5685 O O . GLN C 1 249 ? 63.076 19.775 42.681 1.00 36.07 269 GLN C O 1
ATOM 5691 N N . ASP C 1 250 ? 63.794 21.878 42.840 1.00 24.77 270 ASP C N 1
ATOM 5692 C CA . ASP C 1 250 ? 62.571 22.387 42.263 1.00 24.50 270 ASP C CA 1
ATOM 5693 C C . ASP C 1 250 ? 62.537 21.962 40.800 1.00 24.95 270 ASP C C 1
ATOM 5694 O O . ASP C 1 250 ? 63.568 21.921 40.139 1.00 25.67 270 ASP C O 1
ATOM 5699 N N . HIS C 1 251 ? 61.351 21.631 40.306 1.00 30.07 271 HIS C N 1
ATOM 5700 C CA . HIS C 1 251 ? 61.179 21.168 38.938 1.00 31.19 271 HIS C CA 1
ATOM 5701 C C . HIS C 1 251 ? 59.932 21.813 38.348 1.00 30.86 271 HIS C C 1
ATOM 5702 O O . HIS C 1 251 ? 58.897 21.848 38.998 1.00 31.80 271 HIS C O 1
ATOM 5709 N N . PHE C 1 252 ? 60.032 22.325 37.125 1.00 27.30 272 PHE C N 1
ATOM 5710 C CA . PHE C 1 252 ? 58.907 23.011 36.485 1.00 27.02 272 PHE C CA 1
ATOM 5711 C C . PHE C 1 252 ? 58.420 22.308 35.233 1.00 28.05 272 PHE C C 1
ATOM 5712 O O . PHE C 1 252 ? 59.154 21.535 34.625 1.00 31.78 272 PHE C O 1
ATOM 5720 N N . TYR C 1 253 ? 57.182 22.593 34.842 1.00 30.25 273 TYR C N 1
ATOM 5721 C CA . TYR C 1 253 ? 56.594 22.009 33.640 1.00 30.16 273 TYR C CA 1
ATOM 5722 C C . TYR C 1 253 ? 55.313 22.741 33.236 1.00 32.38 273 TYR C C 1
ATOM 5723 O O . TYR C 1 253 ? 54.870 23.657 33.926 1.00 34.20 273 TYR C O 1
ATOM 5732 N N . TRP C 1 254 ? 54.721 22.326 32.119 1.00 34.63 274 TRP C N 1
ATOM 5733 C CA . TRP C 1 254 ? 53.532 22.988 31.592 1.00 33.52 274 TRP C CA 1
ATOM 5734 C C . TRP C 1 254 ? 52.454 21.972 31.219 1.00 34.94 274 TRP C C 1
ATOM 5735 O O . TRP C 1 254 ? 52.604 21.223 30.252 1.00 35.32 274 TRP C O 1
ATOM 5746 N N . GLN C 1 255 ? 51.381 21.941 32.007 1.00 37.48 275 GLN C N 1
ATOM 5747 C CA . GLN C 1 255 ? 50.198 21.126 31.720 1.00 37.62 275 GLN C CA 1
ATOM 5748 C C . GLN C 1 255 ? 48.946 21.941 31.992 1.00 36.55 275 GLN C C 1
ATOM 5749 O O . GLN C 1 255 ? 48.343 22.464 31.062 1.00 38.90 275 GLN C O 1
#

Nearest PDB structures (foldseek):
  3fd9-assembly1_C  TM=1.004E+00  e=1.542E-32  Pseudomonas aeruginosa UCBPP-PA14
  8dk2-assembly1_D  TM=2.071E-01  e=4.562E+00  Pseudomonas aeruginosa PA14
  3fd9-assembly1_C  TM=9.796E-01  e=2.049E-31  Pseudomonas aeruginosa UCBPP-PA14
  7vqu-assembly1_A  TM=3.458E-01  e=5.193E+00  Homo sapiens
  8dk2-assembly1_D  TM=3.361E-01  e=6.737E+00  Pseudomonas aeruginosa PA14

Secondary structure (DSSP, 8-state):
--HHHHHHTTSS-HHHHHHHH---HHHHHHHHHSHHHHHHHHHT----HHHHHHHHHHHTT--TTGGGG---EEESSSTT--TTTHHHHHHHHHHHH-TTHHHHHHHHHHHHHHHHHHHHHHHHHHHHHTTSSGGGTTHHHHHHHHHHHHHHHHHHHHHHHHHHHHHHHHHSGGGTT--HHHHHS-SGGGPSPPGGGHHHHHHHTTTTT-SSHHHHHHHHHHTTTSS-TT-EEE---/--HHHHHHTTSS-HHHHHHHH---HHHHHHHHHSHHHHHHHHTT----HHHHHHHHHHTTS--TTGGGG---EEETTSTT--TTTHHHHHHHHHHHH-TTHHHHHHHHHHHHHHHHHHHHHHHHHHHGGGSSHHHHHHHHHHHHHHHHHHHHHHHHHHHHHHHHHHHHHHH-GGGTT---TTTT--SGGGPSPPGGGHHHHHHHHTTTT-TTHHHHHHHHHHHTTSS-TT-EEE--/--HHHHHHTTSS-HHHHHHHH---HHHHHHHHHSHHHHHHHHHT----HHHHHHHHHHHHT-STTGGGS---EEETTSTT--TTTHHHHHHHHHHHH-TTHHHHHHHHHHHHHHHHHHHHHHHHHHHSTTT-TTHHHHHHHHHHHHHHHHHHHHHHHHHHHHHHHHHHHHHSGGGTT--HHHHTS-SGGG-S--GGGHHHHHHHTTTTT-TTHHHHHHHHHHTTTSS-TT-EEE--